Protein AF-A0A812T0V8-F1 (afdb_monomer)

Solvent-accessible surface area (backbone atoms only — not comparable to full-atom values): 24747 Å² total; per-residue (Å²): 116,71,72,69,57,72,49,84,56,70,90,49,39,45,63,52,49,44,48,70,45,45,53,87,54,82,69,70,93,45,71,67,51,58,61,50,42,61,70,54,92,60,98,48,52,71,62,48,55,62,46,44,76,67,43,61,58,88,41,80,53,34,31,90,94,25,71,44,39,57,52,43,47,46,44,52,52,27,46,18,62,74,41,60,84,49,36,72,48,91,50,48,63,37,47,46,44,53,28,38,71,54,29,76,91,35,64,67,59,22,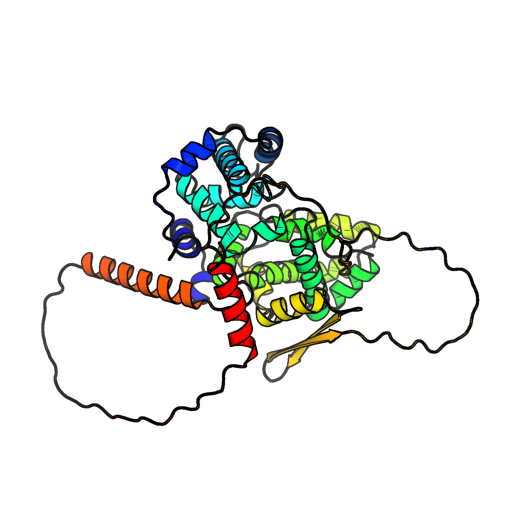43,53,38,42,53,32,47,28,42,51,67,49,51,52,49,42,54,29,81,90,31,57,53,39,48,51,53,37,51,44,47,47,38,48,35,40,31,78,35,50,68,51,36,55,34,32,56,75,43,74,48,62,42,74,82,53,41,51,61,39,68,61,18,66,32,42,81,43,40,60,63,77,38,29,53,57,51,46,60,40,24,78,76,64,37,68,46,48,60,52,23,43,55,51,32,58,49,61,75,42,34,73,63,54,61,75,45,56,48,91,51,45,61,67,43,60,65,42,49,60,70,72,50,93,69,54,50,63,64,47,50,57,49,13,67,68,54,86,67,45,68,68,57,53,50,52,42,60,60,50,71,74,47,84,76,53,68,45,43,50,58,45,70,42,86,86,79,68,46,76,49,72,50,79,46,72,53,74,81,77,82,69,81,84,74,90,77,81,87,85,82,80,80,75,79,82,72,90,60,82,73,77,79,72,91,70,93,77,87,85,87,91,87,74,84,84,73,81,72,74,94,81,67,72,54,64,84,81,70,76,74,55,62,69,59,51,50,41,51,52,51,51,50,51,51,52,53,48,53,51,52,66,69,49,64,87,76,82,87,83,81,92,84,84,84,88,83,91,82,89,80,89,84,82,93,77,86,73,81,77,56,76,64,60,62,52,54,52,51,53,53,51,54,61,63,75,77,112

Structure (mmCIF, N/CA/C/O backbone):
data_AF-A0A812T0V8-F1
#
_entry.id   AF-A0A812T0V8-F1
#
loop_
_atom_site.group_PDB
_atom_site.id
_atom_site.type_symbol
_atom_site.label_atom_id
_atom_site.label_alt_id
_atom_site.label_comp_id
_atom_site.label_asym_id
_atom_site.label_entity_id
_atom_site.label_seq_id
_atom_site.pdbx_PDB_ins_code
_atom_site.Cartn_x
_atom_site.Cartn_y
_atom_site.Cartn_z
_atom_site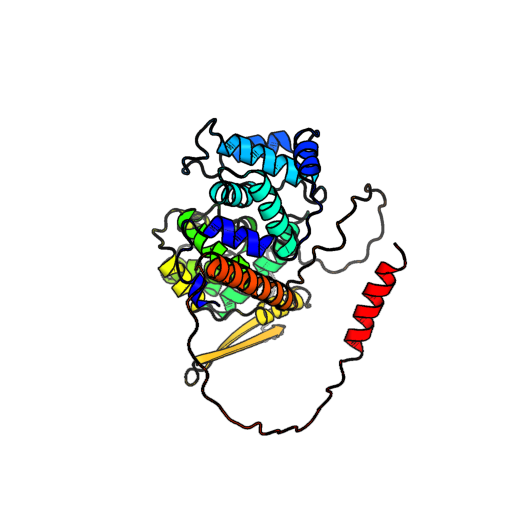.occupancy
_atom_site.B_iso_or_equiv
_atom_site.auth_seq_id
_atom_site.auth_comp_id
_atom_site.auth_asym_id
_atom_site.auth_atom_id
_atom_site.pdbx_PDB_model_num
ATOM 1 N N . MET A 1 1 ? -9.419 16.165 -12.159 1.00 36.78 1 MET A N 1
ATOM 2 C CA . MET A 1 1 ? -9.300 15.735 -10.746 1.00 36.78 1 MET A CA 1
ATOM 3 C C . MET A 1 1 ? -7.864 15.405 -10.358 1.00 36.78 1 MET A C 1
ATOM 5 O O . MET A 1 1 ? -7.439 15.907 -9.331 1.00 36.78 1 MET A O 1
ATOM 9 N N . GLU A 1 2 ? -7.094 14.655 -11.160 1.00 46.78 2 GLU A N 1
ATOM 10 C CA . GLU A 1 2 ? -5.711 14.250 -10.813 1.00 46.78 2 GLU A CA 1
ATOM 11 C C . GLU A 1 2 ? -4.763 15.414 -10.455 1.00 46.78 2 GLU A C 1
ATOM 13 O O . GLU A 1 2 ? -3.952 15.263 -9.545 1.00 46.78 2 GLU A O 1
ATOM 18 N N . ALA A 1 3 ? -4.917 16.592 -11.076 1.00 53.31 3 ALA A N 1
ATOM 19 C CA . ALA A 1 3 ? -4.089 17.771 -10.794 1.00 53.31 3 ALA A CA 1
ATOM 20 C C . ALA A 1 3 ? -4.175 18.275 -9.339 1.00 53.31 3 ALA A C 1
ATOM 22 O O . ALA A 1 3 ? -3.167 18.703 -8.792 1.00 53.31 3 ALA A O 1
ATOM 23 N N . LEU A 1 4 ? -5.339 18.169 -8.685 1.00 55.19 4 LEU A N 1
ATOM 24 C CA . LEU A 1 4 ? -5.514 18.605 -7.288 1.00 55.19 4 LEU A CA 1
ATOM 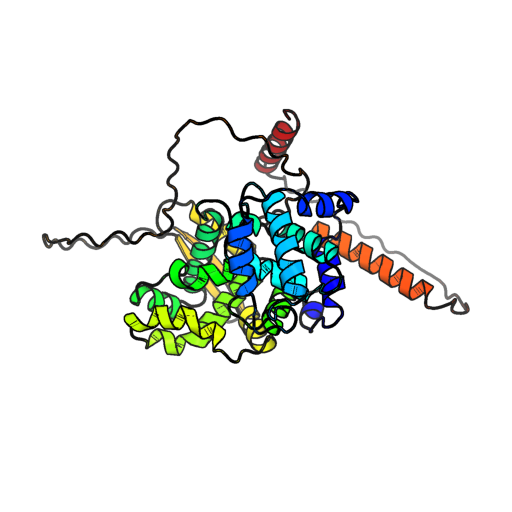25 C C . LEU A 1 4 ? -4.775 17.699 -6.300 1.00 55.19 4 LEU A C 1
ATOM 27 O O . LEU A 1 4 ? -4.334 18.149 -5.250 1.00 55.19 4 LEU A O 1
ATOM 31 N N . TRP A 1 5 ? -4.606 16.429 -6.660 1.00 67.38 5 TRP A N 1
ATOM 32 C CA . TRP A 1 5 ? -3.896 15.457 -5.836 1.00 67.38 5 TRP A CA 1
ATOM 33 C C . TRP A 1 5 ? -2.382 15.500 -6.088 1.00 67.38 5 TRP A C 1
ATOM 35 O O . TRP A 1 5 ? -1.618 14.882 -5.349 1.00 67.38 5 TRP A O 1
ATOM 45 N N . ASN A 1 6 ? -1.927 16.246 -7.109 1.00 70.19 6 ASN A N 1
ATOM 46 C CA . ASN A 1 6 ? -0.502 16.487 -7.362 1.00 70.19 6 ASN A CA 1
ATOM 47 C C . ASN A 1 6 ? 0.153 17.318 -6.258 1.00 70.19 6 ASN A C 1
ATOM 49 O O . ASN A 1 6 ? 1.346 17.154 -6.009 1.00 70.19 6 ASN A O 1
ATOM 53 N N . GLU A 1 7 ? -0.621 18.126 -5.543 1.00 76.94 7 GLU A N 1
ATOM 54 C CA . GLU A 1 7 ? -0.139 18.990 -4.467 1.00 76.94 7 GLU A CA 1
ATOM 55 C C . GLU A 1 7 ? -0.297 18.346 -3.093 1.00 76.94 7 GLU A C 1
ATOM 57 O O . GLU A 1 7 ? -1.137 17.461 -2.906 1.00 76.94 7 GLU A O 1
ATOM 62 N N . ASP A 1 8 ? 0.546 18.754 -2.141 1.00 85.19 8 ASP A N 1
ATOM 63 C CA . ASP A 1 8 ? 0.435 18.325 -0.749 1.00 85.19 8 ASP A CA 1
ATOM 64 C C . ASP A 1 8 ? -0.866 18.850 -0.139 1.00 85.19 8 ASP A C 1
ATOM 66 O O . ASP A 1 8 ? -1.123 20.055 -0.108 1.00 85.19 8 ASP A O 1
ATOM 70 N N . LEU A 1 9 ? -1.706 17.934 0.347 1.00 88.19 9 LEU A N 1
ATOM 71 C CA . LEU A 1 9 ? -2.951 18.301 1.014 1.00 88.19 9 LEU A CA 1
ATOM 72 C C . LEU A 1 9 ? -2.694 19.029 2.337 1.00 88.19 9 LEU A C 1
ATOM 74 O O . LEU A 1 9 ? -3.556 19.799 2.765 1.00 88.19 9 LEU A O 1
ATOM 78 N N . GLY A 1 10 ? -1.535 18.814 2.969 1.00 89.50 10 GLY A N 1
ATOM 79 C CA . GLY A 1 10 ? -1.169 19.435 4.239 1.00 89.50 10 GLY A CA 1
ATOM 80 C C . GLY A 1 10 ? -2.269 19.258 5.289 1.00 89.50 10 GLY A C 1
ATOM 81 O O . GLY A 1 10 ? -2.736 18.143 5.532 1.00 89.50 10 GLY A O 1
ATOM 82 N N . SER A 1 11 ? -2.730 20.374 5.856 1.00 89.00 11 SER A N 1
ATOM 83 C CA . SER A 1 11 ? -3.813 20.426 6.850 1.00 89.00 11 SER A CA 1
ATOM 84 C C . SER A 1 11 ? -5.178 19.962 6.328 1.00 89.00 11 SER A C 1
ATOM 86 O O . SER A 1 11 ? -6.037 19.581 7.115 1.00 89.00 11 SER A O 1
ATOM 88 N N . ARG A 1 12 ? -5.395 19.943 5.006 1.00 90.56 12 ARG A N 1
ATOM 89 C CA . ARG A 1 12 ? -6.668 19.510 4.400 1.00 90.56 12 ARG A CA 1
ATOM 90 C C . ARG A 1 12 ? -6.802 17.991 4.317 1.00 90.56 12 ARG A C 1
ATOM 92 O O . ARG A 1 12 ? -7.880 17.501 3.990 1.00 90.56 12 ARG A O 1
ATOM 99 N N . ARG A 1 13 ? -5.727 17.243 4.591 1.00 94.19 13 ARG A N 1
ATOM 100 C CA . ARG A 1 13 ? -5.676 15.787 4.406 1.00 94.19 13 ARG A CA 1
ATOM 101 C C . ARG A 1 13 ? -6.759 15.050 5.183 1.00 94.19 13 ARG A C 1
ATOM 103 O O . ARG A 1 13 ? -7.459 14.247 4.583 1.00 94.19 13 ARG A O 1
ATOM 110 N N . ALA A 1 14 ? -6.922 15.357 6.469 1.00 94.31 14 ALA A N 1
ATOM 111 C CA . ALA A 1 14 ? -7.912 14.705 7.324 1.00 94.31 14 ALA A CA 1
ATOM 112 C C . ALA A 1 14 ? -9.330 14.837 6.748 1.00 94.31 14 ALA A C 1
ATOM 114 O O . ALA A 1 14 ? -10.013 13.841 6.525 1.00 94.31 14 ALA A O 1
ATOM 115 N N . SER A 1 15 ? -9.740 16.064 6.411 1.00 91.12 15 SER A N 1
ATOM 116 C CA . SER A 1 15 ? -11.048 16.320 5.801 1.00 91.12 15 SER A CA 1
ATOM 117 C C . SER A 1 15 ? -11.190 15.626 4.444 1.00 91.12 15 SER A C 1
ATOM 119 O O . SER A 1 15 ? -12.180 14.940 4.220 1.00 91.12 15 SER A O 1
ATOM 121 N N . ALA A 1 16 ? -10.188 15.721 3.567 1.00 90.31 16 ALA A N 1
ATOM 122 C CA . ALA A 1 16 ? -10.237 15.091 2.249 1.00 90.31 16 ALA A CA 1
ATOM 123 C C . ALA A 1 16 ? -10.339 13.557 2.325 1.00 90.31 16 ALA A C 1
ATOM 125 O O . ALA A 1 16 ? -11.111 12.952 1.585 1.00 90.31 16 ALA A O 1
ATOM 126 N N . TRP A 1 17 ? -9.578 12.920 3.218 1.00 93.12 17 TRP A N 1
ATOM 127 C CA . TRP A 1 17 ? -9.623 11.470 3.410 1.00 93.12 17 TRP A CA 1
ATOM 128 C C . TRP A 1 17 ? -10.956 11.033 4.004 1.00 93.12 17 TRP A C 1
ATOM 130 O O . TRP A 1 17 ? -11.508 10.036 3.550 1.00 93.12 17 TRP A O 1
ATOM 140 N N . LYS A 1 18 ? -11.502 11.800 4.955 1.00 90.38 18 LYS A N 1
ATOM 141 C CA . LYS A 1 18 ? -12.828 11.545 5.522 1.00 90.38 18 LYS A CA 1
ATOM 142 C C . LYS A 1 18 ? -13.909 11.567 4.442 1.00 90.38 18 LYS A C 1
ATOM 144 O O . LYS A 1 18 ? -14.692 10.629 4.368 1.00 90.38 18 LYS A O 1
ATOM 149 N N . GLU A 1 19 ? -13.898 12.556 3.551 1.00 86.44 19 GLU A N 1
ATOM 150 C CA . GLU A 1 19 ? -14.841 12.617 2.424 1.00 86.44 19 GLU A CA 1
ATOM 151 C C . GLU A 1 19 ? -14.663 11.453 1.437 1.00 86.44 19 GLU A C 1
ATOM 153 O O . GLU A 1 19 ? -15.639 10.852 1.001 1.00 86.44 19 GLU A O 1
ATOM 158 N N . LEU A 1 20 ? -13.429 11.077 1.091 1.00 86.56 20 LEU A N 1
ATOM 159 C CA . LEU A 1 20 ? -13.189 9.969 0.155 1.00 86.56 20 LEU A CA 1
ATOM 160 C C . LEU A 1 20 ? -13.573 8.598 0.728 1.00 86.56 20 LEU A C 1
ATOM 162 O O . LEU A 1 20 ? -14.055 7.723 0.000 1.00 86.56 20 LEU A O 1
ATOM 166 N N . LEU A 1 21 ? -13.319 8.403 2.022 1.00 87.69 21 LEU A N 1
ATOM 167 C CA . LEU A 1 21 ? -13.511 7.126 2.699 1.00 87.69 21 LEU A CA 1
ATOM 168 C C . LEU A 1 21 ? -14.915 6.965 3.263 1.00 87.69 21 LEU A C 1
ATOM 170 O O . LEU A 1 21 ? -15.405 5.845 3.258 1.00 87.69 21 LEU A O 1
ATOM 174 N N . LEU A 1 22 ? -15.554 8.036 3.733 1.00 85.31 22 LEU A N 1
ATOM 175 C CA . LEU A 1 22 ? -16.881 7.997 4.358 1.00 85.31 22 LEU A CA 1
ATOM 176 C C . LEU A 1 22 ? -17.972 8.645 3.494 1.00 85.31 22 LEU A C 1
ATOM 178 O O . LEU A 1 22 ? -19.154 8.481 3.785 1.00 85.31 22 LEU A O 1
ATOM 182 N N . GLY A 1 23 ? -17.614 9.351 2.419 1.00 77.50 23 GLY A N 1
ATOM 183 C CA . GLY A 1 23 ? -18.575 9.980 1.516 1.00 77.50 23 GLY A CA 1
ATOM 184 C C . GLY A 1 23 ? -19.541 8.965 0.904 1.00 77.50 23 GLY A C 1
ATOM 185 O O . GLY A 1 23 ? -19.137 7.925 0.374 1.00 77.50 23 GLY A O 1
ATOM 186 N N . GLY A 1 24 ? -20.837 9.267 0.995 1.00 66.06 24 GLY A N 1
ATOM 187 C CA . GLY A 1 24 ? -21.912 8.377 0.547 1.00 66.06 24 GLY A CA 1
ATOM 188 C C . GLY A 1 24 ? -22.139 7.151 1.439 1.00 66.06 24 GLY A C 1
ATOM 189 O O . GLY A 1 24 ? -22.954 6.301 1.089 1.00 66.06 24 GLY A O 1
ATOM 190 N N . ILE A 1 25 ? -21.446 7.045 2.577 1.00 64.50 25 ILE A N 1
ATOM 191 C CA . ILE A 1 25 ? -21.665 5.997 3.572 1.00 64.50 25 ILE A CA 1
ATOM 192 C C . ILE A 1 25 ? -22.424 6.620 4.731 1.00 64.50 25 ILE A C 1
ATOM 194 O O . ILE A 1 25 ? -21.882 7.407 5.503 1.00 64.50 25 ILE A O 1
ATOM 198 N N . THR A 1 26 ? -23.681 6.225 4.892 1.00 53.44 26 THR A N 1
ATOM 199 C CA . THR A 1 26 ? -24.342 6.365 6.185 1.00 53.44 26 THR A CA 1
ATOM 200 C C . THR A 1 26 ? -23.809 5.240 7.058 1.00 53.44 26 THR A C 1
ATOM 202 O O . THR A 1 26 ? -24.366 4.143 7.084 1.00 53.44 26 THR A O 1
ATOM 205 N N . LEU A 1 27 ? -22.688 5.481 7.741 1.00 52.91 27 LEU A N 1
ATOM 206 C CA . LEU A 1 27 ? -22.435 4.715 8.953 1.00 52.91 27 LEU A CA 1
ATOM 207 C C . LEU A 1 27 ? -23.649 5.023 9.830 1.00 52.91 27 LEU A C 1
ATOM 209 O O . LEU A 1 27 ? -23.952 6.200 10.040 1.00 52.91 27 LEU A O 1
ATOM 213 N N . GLN A 1 28 ? -24.409 4.001 10.238 1.00 49.00 28 GLN A N 1
ATOM 214 C CA . GLN A 1 28 ? -25.391 4.217 11.300 1.00 49.00 28 GLN A CA 1
ATOM 215 C C . GLN A 1 28 ? -24.648 4.929 12.435 1.00 49.00 28 GLN A C 1
ATOM 217 O O . GLN A 1 28 ? -23.451 4.684 12.606 1.00 49.00 28 GLN A O 1
ATOM 222 N N . ASP A 1 29 ? -25.292 5.904 13.079 1.00 46.78 29 ASP A N 1
ATOM 223 C CA . ASP A 1 29 ? -24.677 6.771 14.089 1.00 46.78 29 ASP A CA 1
ATOM 224 C C . ASP A 1 29 ? -24.340 5.947 15.343 1.00 46.78 29 ASP A C 1
ATOM 226 O O . ASP A 1 29 ? -25.012 5.978 16.366 1.00 46.78 29 ASP A O 1
ATOM 230 N N . ASP A 1 30 ? -23.311 5.126 15.199 1.00 51.72 30 ASP A N 1
ATOM 231 C CA . ASP A 1 30 ? -22.919 4.031 16.068 1.00 51.72 30 ASP A CA 1
ATOM 232 C C . ASP A 1 30 ? -21.619 4.425 16.779 1.00 51.72 30 ASP A C 1
ATOM 234 O O . ASP A 1 30 ? -20.712 3.621 16.991 1.00 51.72 30 ASP A O 1
ATOM 238 N N . SER A 1 31 ? -21.512 5.690 17.199 1.00 53.03 31 SER A N 1
ATOM 239 C CA . SER A 1 31 ? -20.491 6.099 18.177 1.00 53.03 31 SER A CA 1
ATOM 240 C C . SER A 1 31 ? -20.516 5.176 19.409 1.00 53.03 31 SER A C 1
ATOM 242 O O . SER A 1 31 ? -19.466 4.814 19.941 1.00 53.03 31 SER A O 1
ATOM 244 N N . GLY A 1 32 ? -21.708 4.686 19.776 1.00 58.03 32 GLY A N 1
ATOM 245 C CA . GLY A 1 32 ? -21.905 3.659 20.797 1.00 58.03 32 GLY A CA 1
ATOM 246 C C . GLY A 1 32 ? -21.309 2.285 20.463 1.00 58.03 32 GLY A C 1
ATOM 247 O O . GLY A 1 32 ? -20.936 1.556 21.379 1.00 58.03 32 GLY A O 1
ATOM 248 N N . ASP A 1 33 ? -21.160 1.924 19.190 1.00 81.38 33 ASP A N 1
ATOM 249 C CA . ASP A 1 33 ? -20.603 0.639 18.757 1.00 81.38 33 ASP A CA 1
ATOM 250 C C . ASP A 1 33 ? -19.073 0.616 18.924 1.00 81.38 33 ASP A C 1
ATOM 252 O O . ASP A 1 33 ? -18.536 -0.333 19.489 1.00 81.38 33 ASP A O 1
ATOM 256 N N . TYR A 1 34 ? -18.353 1.690 18.563 1.00 90.19 34 TYR A N 1
ATOM 257 C CA . TYR A 1 34 ? -16.894 1.755 18.772 1.00 90.19 34 TYR A CA 1
ATOM 258 C C . TYR A 1 34 ? -16.501 1.674 20.256 1.00 90.19 34 TYR A C 1
ATOM 260 O O . TYR A 1 34 ? -15.625 0.890 20.634 1.00 90.19 34 TYR A O 1
ATOM 268 N N . ASP A 1 35 ? -17.180 2.436 21.116 1.00 91.12 35 ASP A N 1
ATOM 269 C CA . ASP A 1 35 ? -16.943 2.388 22.562 1.00 91.12 35 ASP A CA 1
ATOM 270 C C . ASP A 1 35 ? -17.344 1.041 23.172 1.00 91.12 35 ASP A C 1
ATOM 272 O O . ASP A 1 35 ? -16.754 0.614 24.168 1.00 91.12 35 ASP A O 1
ATOM 276 N N . THR A 1 36 ? -18.331 0.360 22.585 1.00 92.69 36 THR A N 1
ATOM 277 C CA . THR A 1 36 ? -18.711 -0.998 22.985 1.00 92.69 36 THR A CA 1
ATOM 278 C C . THR A 1 36 ? -17.638 -2.004 22.585 1.00 92.69 36 THR A C 1
ATOM 280 O O . THR A 1 36 ? -17.250 -2.820 23.417 1.00 92.69 36 THR A O 1
ATOM 283 N N . LEU A 1 37 ? -17.102 -1.923 21.363 1.00 94.00 37 LEU A N 1
ATOM 284 C CA . LEU A 1 37 ? -15.993 -2.768 20.915 1.00 94.00 37 LEU A CA 1
ATOM 285 C C . LEU A 1 37 ? -14.758 -2.601 21.799 1.00 94.00 37 LEU A C 1
ATOM 287 O O . LEU A 1 37 ? -14.171 -3.596 22.198 1.00 94.00 37 LEU A O 1
ATOM 291 N N . CYS A 1 38 ? -14.400 -1.366 22.161 1.00 94.12 38 CYS A N 1
ATOM 292 C CA . CYS A 1 38 ? -13.255 -1.073 23.031 1.00 94.12 38 CYS A CA 1
ATOM 293 C C . CYS A 1 38 ? -13.327 -1.724 24.425 1.00 94.12 38 CYS A C 1
ATOM 295 O O . CYS A 1 38 ? -12.314 -1.773 25.121 1.00 94.12 38 CYS A O 1
ATOM 297 N N . LYS A 1 39 ? -14.520 -2.133 24.875 1.00 93.94 39 LYS A N 1
ATOM 298 C CA . LYS A 1 39 ? -14.754 -2.728 26.200 1.00 93.94 39 LYS A CA 1
ATOM 299 C C . LYS A 1 39 ? -14.841 -4.253 26.164 1.00 93.94 39 LYS A C 1
ATOM 301 O O . LYS A 1 39 ? -14.920 -4.867 27.224 1.00 93.94 39 LYS A O 1
ATOM 306 N N . GLN A 1 40 ? -14.900 -4.852 24.978 1.00 95.06 40 GLN A N 1
ATOM 307 C CA . GLN A 1 40 ? -15.008 -6.299 24.830 1.00 95.06 40 GLN A CA 1
ATOM 308 C C . GLN A 1 40 ? -13.653 -6.974 25.058 1.00 95.06 40 GLN A C 1
ATOM 310 O O . GLN A 1 40 ? -12.595 -6.357 24.975 1.00 95.06 40 GLN A O 1
ATOM 315 N N . GLU A 1 41 ? -13.679 -8.270 25.354 1.00 95.75 41 GLU A N 1
ATOM 316 C CA . GLU A 1 41 ? -12.454 -9.060 25.408 1.00 95.75 41 GLU A CA 1
ATOM 317 C C . GLU A 1 41 ? -11.968 -9.374 23.990 1.00 95.75 41 GLU A C 1
ATOM 319 O O . GLU A 1 41 ? -12.741 -9.799 23.130 1.00 95.75 41 GLU A O 1
ATOM 324 N N . CYS A 1 42 ? -10.668 -9.204 23.747 1.00 96.25 42 CYS A N 1
ATOM 325 C CA . CYS A 1 42 ? -10.055 -9.492 22.457 1.00 96.25 42 CYS A CA 1
ATOM 326 C C . CYS A 1 42 ? -8.903 -10.484 22.620 1.00 96.25 42 CYS A C 1
ATOM 328 O O . CYS A 1 42 ? -7.914 -10.221 23.306 1.00 96.25 42 CYS A O 1
ATOM 330 N N . ALA A 1 43 ? -8.992 -11.615 21.916 1.00 97.06 43 ALA A N 1
ATOM 331 C CA . ALA A 1 43 ? -7.964 -12.657 21.929 1.00 97.06 43 ALA A CA 1
ATOM 332 C C . ALA A 1 43 ? -6.599 -12.182 21.387 1.00 97.06 43 ALA A C 1
ATOM 334 O O . ALA A 1 43 ? -5.576 -12.832 21.604 1.00 97.06 43 ALA A O 1
ATOM 335 N N . TYR A 1 44 ? -6.570 -11.050 20.679 1.00 97.75 44 TYR A N 1
ATOM 336 C CA . TYR A 1 44 ? -5.383 -10.533 20.004 1.00 97.75 44 TYR A CA 1
ATOM 337 C C . TYR A 1 44 ? -4.618 -9.474 20.807 1.00 97.75 44 TYR A C 1
ATOM 339 O O . TYR A 1 44 ? -3.551 -9.046 20.363 1.00 97.75 44 TYR A O 1
ATOM 347 N N . ASP A 1 45 ? -5.094 -9.083 21.992 1.00 97.81 45 ASP A N 1
ATOM 348 C CA . ASP A 1 45 ? -4.514 -7.999 22.797 1.00 97.81 45 ASP A CA 1
ATOM 349 C C . ASP A 1 45 ? -3.005 -8.134 23.016 1.00 97.81 45 ASP A C 1
ATOM 351 O O . ASP A 1 45 ? -2.255 -7.172 22.843 1.00 97.81 45 ASP A O 1
ATOM 355 N N . ALA A 1 46 ? -2.531 -9.335 23.349 1.00 97.62 46 ALA A N 1
ATOM 356 C CA . ALA A 1 46 ? -1.107 -9.581 23.569 1.00 97.62 46 ALA A CA 1
ATOM 357 C C . ALA A 1 46 ? -0.271 -9.356 22.294 1.00 97.62 46 ALA A C 1
ATOM 359 O O . ALA A 1 46 ? 0.825 -8.791 22.349 1.00 97.62 46 ALA A O 1
ATOM 360 N N . ALA A 1 47 ? -0.790 -9.771 21.134 1.00 97.81 47 ALA A N 1
ATOM 361 C CA . ALA A 1 47 ? -0.128 -9.566 19.850 1.00 97.81 47 ALA A CA 1
ATOM 362 C C . ALA A 1 47 ? -0.133 -8.085 19.448 1.00 97.81 47 ALA A C 1
ATOM 364 O O . ALA A 1 47 ? 0.906 -7.575 19.025 1.00 97.81 47 ALA A O 1
ATOM 365 N N . ILE A 1 48 ? -1.263 -7.399 19.647 1.00 98.44 48 ILE A N 1
ATOM 366 C CA . ILE A 1 48 ? -1.425 -5.972 19.356 1.00 98.44 48 ILE A CA 1
ATOM 367 C C . ILE A 1 48 ? -0.459 -5.146 20.212 1.00 98.44 48 ILE A C 1
ATOM 369 O O . ILE A 1 48 ? 0.294 -4.351 19.657 1.00 98.44 48 ILE A O 1
ATOM 373 N N . ARG A 1 49 ? -0.397 -5.361 21.537 1.00 96.75 49 ARG A N 1
ATOM 374 C CA . ARG A 1 49 ? 0.513 -4.616 22.437 1.00 96.75 49 ARG A CA 1
ATOM 375 C C . ARG A 1 49 ? 1.967 -4.710 21.990 1.00 96.75 49 ARG A C 1
ATOM 377 O O . ARG A 1 49 ? 2.653 -3.697 21.879 1.00 96.75 49 ARG A O 1
ATOM 384 N N . ARG A 1 50 ? 2.425 -5.922 21.667 1.00 96.62 50 ARG A N 1
ATOM 385 C CA . ARG A 1 50 ? 3.791 -6.155 21.179 1.00 96.62 50 ARG A CA 1
ATOM 386 C C . ARG A 1 50 ? 4.088 -5.387 19.889 1.00 96.62 50 ARG A C 1
ATOM 388 O O . ARG A 1 50 ? 5.210 -4.920 19.712 1.00 96.62 50 ARG A O 1
ATOM 395 N N . ASP A 1 51 ? 3.111 -5.264 18.995 1.00 97.69 51 ASP A N 1
ATOM 396 C CA . ASP A 1 51 ? 3.283 -4.541 17.737 1.00 97.69 51 ASP A CA 1
ATOM 397 C C . ASP A 1 51 ? 3.199 -3.027 17.909 1.00 97.69 51 ASP A C 1
ATOM 399 O O . ASP A 1 51 ? 4.017 -2.317 17.325 1.00 97.69 51 ASP A O 1
ATOM 403 N N . VAL A 1 52 ? 2.295 -2.530 18.755 1.00 97.19 52 VAL A N 1
ATOM 404 C CA . VAL A 1 52 ? 2.159 -1.101 19.073 1.00 97.19 52 VAL A CA 1
ATOM 405 C C . VAL A 1 52 ? 3.498 -0.505 19.514 1.00 97.19 52 VAL A C 1
ATOM 407 O O . VAL A 1 52 ? 3.924 0.488 18.931 1.00 97.19 52 VAL A O 1
ATOM 410 N N . HIS A 1 53 ? 4.224 -1.159 20.428 1.00 93.06 53 HIS A N 1
ATOM 411 C CA . HIS A 1 53 ? 5.518 -0.664 20.925 1.00 93.06 53 HIS A CA 1
ATOM 412 C C . HIS A 1 53 ? 6.594 -0.486 19.841 1.00 93.06 53 HIS A C 1
ATOM 414 O O . HIS A 1 53 ? 7.506 0.320 19.999 1.00 93.06 53 HIS A O 1
ATOM 420 N N . ARG A 1 54 ? 6.508 -1.230 18.731 1.00 93.81 54 ARG A N 1
ATOM 421 C CA . ARG A 1 54 ? 7.463 -1.160 17.610 1.00 93.81 54 ARG A CA 1
ATOM 422 C C . ARG A 1 54 ? 6.910 -0.441 16.377 1.00 93.81 54 ARG A C 1
ATOM 424 O O . ARG A 1 54 ? 7.559 -0.445 15.330 1.00 93.81 54 ARG A O 1
ATOM 431 N N . THR A 1 55 ? 5.714 0.142 16.465 1.00 96.94 55 THR A N 1
ATOM 432 C CA . THR A 1 55 ? 5.052 0.790 15.328 1.00 96.94 55 THR A CA 1
ATOM 433 C C . THR A 1 55 ? 5.468 2.249 15.226 1.00 96.94 55 THR A C 1
ATOM 435 O O . THR A 1 55 ? 5.137 3.050 16.089 1.00 96.94 55 THR A O 1
ATOM 438 N N . LEU A 1 56 ? 6.161 2.589 14.135 1.00 94.88 56 LEU A N 1
ATOM 439 C CA . LEU A 1 56 ? 6.573 3.960 13.803 1.00 94.88 56 LEU A CA 1
ATOM 440 C C . LEU A 1 56 ? 7.244 4.721 14.972 1.00 94.88 56 LEU A C 1
ATOM 442 O O . LEU A 1 56 ? 6.878 5.867 15.232 1.00 94.88 56 LEU A O 1
ATOM 446 N N . PRO A 1 57 ? 8.247 4.135 15.659 1.00 92.88 57 PRO A N 1
ATOM 447 C CA . PRO A 1 57 ? 8.851 4.729 16.859 1.00 92.88 57 PRO A CA 1
ATOM 448 C C . PRO A 1 57 ? 9.528 6.088 16.607 1.00 92.88 57 PRO A C 1
ATOM 450 O O . PRO A 1 57 ? 9.777 6.847 17.540 1.00 92.88 57 PRO A O 1
ATOM 453 N N . GLN A 1 58 ? 9.843 6.404 15.348 1.00 90.50 58 GLN A N 1
ATOM 454 C CA . GLN A 1 58 ? 10.401 7.691 14.941 1.00 90.50 58 GLN A CA 1
ATOM 455 C C . GLN A 1 58 ? 9.382 8.843 14.965 1.00 90.50 58 GLN A C 1
ATOM 457 O O . GLN A 1 58 ? 9.781 10.006 14.997 1.00 90.50 58 GLN A O 1
ATOM 462 N N . GLU A 1 59 ? 8.082 8.545 14.925 1.00 94.00 59 GLU A N 1
ATOM 463 C CA . GLU A 1 59 ? 7.031 9.562 14.917 1.00 94.00 59 GLU A CA 1
ATOM 464 C C . GLU A 1 59 ? 6.749 10.044 16.351 1.00 94.00 59 GLU A C 1
ATOM 466 O O . GLU A 1 59 ? 6.519 9.219 17.240 1.00 94.00 59 GLU A O 1
ATOM 471 N N . PRO A 1 60 ? 6.698 11.365 16.610 1.00 92.56 60 PRO A N 1
ATOM 472 C CA . PRO A 1 60 ? 6.527 11.899 17.964 1.00 92.56 60 PRO A CA 1
ATOM 473 C C . PRO A 1 60 ? 5.291 11.377 18.709 1.00 92.56 60 PRO A C 1
ATOM 475 O O . PRO A 1 60 ? 5.342 11.208 19.924 1.00 92.56 60 PRO A O 1
ATOM 478 N N . LEU A 1 61 ? 4.204 11.106 17.981 1.00 92.88 61 LEU A N 1
ATOM 479 C CA . LEU A 1 61 ? 2.932 10.636 18.532 1.00 92.88 61 LEU A CA 1
ATOM 480 C C . LEU A 1 61 ? 3.011 9.197 19.081 1.00 92.88 61 LEU A C 1
ATOM 482 O O . LEU A 1 61 ? 2.232 8.838 19.962 1.00 92.88 61 LEU A O 1
ATOM 486 N N . PHE A 1 62 ? 3.969 8.398 18.594 1.00 93.75 62 PHE A N 1
ATOM 487 C CA . PHE A 1 62 ? 4.185 6.998 18.980 1.00 93.75 62 PHE A CA 1
ATOM 488 C C . PHE A 1 62 ? 5.420 6.789 19.862 1.00 93.75 62 PHE A C 1
ATOM 490 O O . PHE A 1 62 ? 5.873 5.653 20.017 1.00 93.75 62 PHE A O 1
ATOM 497 N N . ARG A 1 63 ? 5.963 7.854 20.467 1.00 87.50 63 ARG A N 1
ATOM 498 C CA . ARG A 1 63 ? 6.950 7.708 21.549 1.00 87.50 63 ARG A CA 1
ATOM 499 C C . ARG A 1 63 ? 6.364 6.871 22.690 1.00 87.50 63 ARG A C 1
ATOM 501 O O . ARG A 1 63 ? 5.144 6.796 22.834 1.00 87.50 63 ARG A O 1
ATOM 508 N N . GLU A 1 64 ? 7.240 6.230 23.461 1.00 78.81 64 GLU A N 1
ATOM 509 C CA . GLU A 1 64 ? 6.847 5.366 24.582 1.00 78.81 64 GLU A CA 1
ATOM 510 C C . GLU A 1 64 ? 5.844 6.071 25.503 1.00 78.81 64 GLU A C 1
ATOM 512 O O . GLU A 1 64 ? 5.987 7.259 25.797 1.00 78.81 64 GLU A O 1
ATOM 517 N N . ASP A 1 65 ? 4.788 5.340 25.866 1.00 76.69 65 ASP A N 1
ATOM 518 C CA . ASP A 1 65 ? 3.644 5.805 26.661 1.00 76.69 65 ASP A CA 1
ATOM 519 C C . ASP A 1 65 ? 2.900 7.033 26.099 1.00 76.69 65 ASP A C 1
ATOM 521 O O . ASP A 1 65 ? 2.082 7.657 26.776 1.00 76.69 65 ASP A O 1
ATOM 525 N N . GLY A 1 66 ? 3.120 7.364 24.825 1.00 81.69 66 GLY A N 1
ATOM 526 C CA . GLY A 1 66 ? 2.422 8.437 24.132 1.00 81.69 66 GLY A CA 1
ATOM 527 C C . GLY A 1 66 ? 0.934 8.144 23.913 1.00 81.69 66 GLY A C 1
ATOM 528 O O . GLY A 1 66 ? 0.503 6.993 23.777 1.00 81.69 66 GLY A O 1
ATOM 529 N N . HIS A 1 67 ? 0.139 9.212 23.796 1.00 91.38 67 HIS A N 1
ATOM 530 C CA . HIS A 1 67 ? -1.284 9.139 23.438 1.00 91.38 67 HIS A CA 1
ATOM 531 C C . HIS A 1 67 ? -1.525 8.319 22.155 1.00 91.38 67 HIS A C 1
ATOM 533 O O . HIS A 1 67 ? -2.467 7.532 22.092 1.00 91.38 67 HIS A O 1
ATOM 539 N N . GLY A 1 68 ? -0.633 8.418 21.161 1.00 94.75 68 GLY A N 1
ATOM 540 C CA . GLY A 1 68 ? -0.757 7.665 19.912 1.00 94.75 68 GLY A CA 1
ATOM 541 C C . GLY A 1 68 ? -0.674 6.155 20.080 1.00 94.75 68 GLY A C 1
ATOM 542 O O . GLY A 1 68 ? -1.400 5.443 19.395 1.00 94.75 68 GLY A O 1
ATOM 543 N N . GLN A 1 69 ? 0.167 5.644 20.988 1.00 96.06 69 GLN A N 1
ATOM 544 C CA . GLN A 1 69 ? 0.248 4.199 21.240 1.00 96.06 69 GLN A CA 1
ATOM 545 C C . GLN A 1 69 ? -1.049 3.674 21.870 1.00 96.06 69 GLN A C 1
ATOM 547 O O . GLN A 1 69 ? -1.554 2.627 21.463 1.00 96.06 69 GLN A O 1
ATOM 552 N N . HIS A 1 70 ? -1.622 4.431 22.809 1.00 95.62 70 HIS A N 1
ATOM 553 C CA . HIS A 1 70 ? -2.900 4.102 23.444 1.00 95.62 70 HIS A CA 1
ATOM 554 C C . HIS A 1 70 ? -4.043 4.092 22.426 1.00 95.62 70 HIS A C 1
ATOM 556 O O . HIS A 1 70 ? -4.785 3.114 22.330 1.00 95.62 70 HIS A O 1
ATOM 562 N N . MET A 1 71 ? -4.134 5.148 21.619 1.00 97.38 71 MET A N 1
ATOM 563 C CA . MET A 1 71 ? -5.117 5.273 20.548 1.00 97.38 71 MET A CA 1
ATOM 564 C C . MET A 1 71 ? -4.966 4.148 19.512 1.00 97.38 71 MET A C 1
ATOM 566 O O . MET A 1 71 ? -5.942 3.489 19.162 1.00 97.38 71 MET A O 1
ATOM 570 N N . LEU A 1 72 ? -3.740 3.846 19.073 1.00 98.25 72 LEU A N 1
ATOM 571 C CA . LEU A 1 72 ? -3.465 2.755 18.136 1.00 98.25 72 LEU A CA 1
ATOM 572 C C . LEU A 1 72 ? -3.884 1.389 18.692 1.00 98.25 72 LEU A C 1
ATOM 574 O O . LEU A 1 72 ? -4.473 0.594 17.960 1.00 98.25 72 LEU A O 1
ATOM 578 N N . PHE A 1 73 ? -3.602 1.117 19.970 1.00 98.06 73 PHE A N 1
ATOM 579 C CA . PHE A 1 73 ? -4.029 -0.119 20.623 1.00 98.06 73 PHE A CA 1
ATOM 580 C C . PHE A 1 73 ? -5.555 -0.267 20.584 1.00 98.06 73 PHE A C 1
ATOM 582 O O . PHE A 1 73 ? -6.046 -1.301 20.133 1.00 98.06 73 PHE A O 1
ATOM 589 N N . ARG A 1 74 ? -6.298 0.772 20.991 1.00 97.94 74 ARG A N 1
ATOM 590 C CA . ARG A 1 74 ? -7.772 0.760 21.000 1.00 97.94 74 ARG A CA 1
ATOM 591 C C . ARG A 1 74 ? -8.358 0.537 19.608 1.00 97.94 74 ARG A C 1
ATOM 593 O O . ARG A 1 74 ? -9.227 -0.316 19.439 1.00 97.94 74 ARG A O 1
ATOM 600 N N . LEU A 1 75 ? -7.828 1.236 18.604 1.00 98.12 75 LEU A N 1
ATOM 601 C CA . LEU A 1 75 ? -8.268 1.099 17.217 1.00 98.12 75 LEU A CA 1
ATOM 602 C C . LEU A 1 75 ? -8.036 -0.315 16.680 1.00 98.12 75 LEU A C 1
ATOM 604 O O . LEU A 1 75 ? -8.940 -0.906 16.094 1.00 98.12 75 LEU A O 1
ATOM 608 N N . LEU A 1 76 ? -6.842 -0.876 16.890 1.00 98.50 76 LEU A N 1
ATOM 609 C CA . LEU A 1 76 ? -6.515 -2.234 16.449 1.00 98.50 76 LEU A CA 1
ATOM 610 C C . LEU A 1 76 ? -7.344 -3.293 17.173 1.00 98.50 76 LEU A C 1
ATOM 612 O O . LEU A 1 76 ? -7.790 -4.245 16.538 1.00 98.50 76 LEU A O 1
ATOM 616 N N . HIS A 1 77 ? -7.574 -3.115 18.473 1.00 98.31 77 HIS A N 1
ATOM 617 C CA . HIS A 1 77 ? -8.434 -3.977 19.276 1.00 98.31 77 HIS A CA 1
ATOM 618 C C . HIS A 1 77 ? -9.862 -3.996 18.717 1.00 98.31 77 HIS A C 1
ATOM 620 O O . HIS A 1 77 ? -10.392 -5.061 18.395 1.00 98.31 77 HIS A O 1
ATOM 626 N N . ALA A 1 78 ? -10.457 -2.817 18.524 1.00 97.50 78 ALA A N 1
ATOM 627 C CA . ALA A 1 78 ? -11.811 -2.689 18.003 1.00 97.50 78 ALA A CA 1
ATOM 628 C C . ALA A 1 78 ? -11.931 -3.237 16.571 1.00 97.50 78 ALA A C 1
ATOM 630 O O . ALA A 1 78 ? -12.901 -3.924 16.255 1.00 97.50 78 ALA A O 1
ATOM 631 N N . LEU A 1 79 ? -10.935 -2.987 15.711 1.00 96.50 79 LEU A N 1
ATOM 632 C CA . LEU A 1 79 ? -10.891 -3.532 14.351 1.00 96.50 79 LEU A CA 1
ATOM 633 C C . LEU A 1 79 ? -10.780 -5.058 14.342 1.00 96.50 79 LEU A C 1
ATOM 635 O O . LEU A 1 79 ? -11.458 -5.695 13.542 1.00 96.50 79 LEU A O 1
ATOM 639 N N . ALA A 1 80 ? -9.978 -5.646 15.232 1.00 96.94 80 ALA A N 1
ATOM 640 C CA . ALA A 1 80 ? -9.825 -7.096 15.324 1.00 96.94 80 ALA A CA 1
ATOM 641 C C . ALA A 1 80 ? -11.128 -7.794 15.744 1.00 96.94 80 ALA A C 1
ATOM 643 O O . ALA A 1 80 ? -11.432 -8.873 15.242 1.00 96.94 80 ALA A O 1
ATOM 644 N N . ILE A 1 81 ? -11.915 -7.170 16.627 1.00 95.50 81 ILE A N 1
ATOM 645 C CA . ILE A 1 81 ? -13.246 -7.671 16.995 1.00 95.50 81 ILE A CA 1
ATOM 646 C C . ILE A 1 81 ? -14.229 -7.471 15.837 1.00 95.50 81 ILE A C 1
ATOM 648 O O . ILE A 1 81 ? -14.959 -8.393 15.474 1.00 95.50 81 ILE A O 1
ATOM 652 N N . ARG A 1 82 ? -14.243 -6.272 15.238 1.00 92.62 82 ARG A N 1
ATOM 653 C CA . ARG A 1 82 ? -15.158 -5.928 14.141 1.00 92.62 82 ARG A CA 1
ATOM 654 C C . ARG A 1 82 ? -14.966 -6.828 12.922 1.00 92.62 82 ARG A C 1
ATOM 656 O O . ARG A 1 82 ? -15.951 -7.225 12.310 1.00 92.62 82 ARG A O 1
ATOM 663 N N . LEU A 1 83 ? -13.716 -7.115 12.568 1.00 91.06 83 LEU A N 1
ATOM 664 C CA . LEU A 1 83 ? -13.316 -7.922 11.416 1.00 91.06 83 LEU A CA 1
ATOM 665 C C . LEU A 1 83 ? -12.879 -9.316 11.878 1.00 91.06 83 LEU A C 1
ATOM 667 O O . LEU A 1 83 ? -11.761 -9.760 11.607 1.00 91.06 83 LEU A O 1
ATOM 671 N N . SER A 1 84 ? -13.756 -9.995 12.621 1.00 90.56 84 SER A N 1
ATOM 672 C CA . SER A 1 84 ? -13.484 -11.295 13.254 1.00 90.56 84 SER A CA 1
ATOM 673 C C . SER A 1 84 ? -12.974 -12.382 12.293 1.00 90.56 84 SER A C 1
ATOM 675 O O . SER A 1 84 ? -12.269 -13.295 12.715 1.00 90.56 84 SER A O 1
ATOM 677 N N . GLU A 1 85 ? -13.274 -12.277 10.995 1.00 87.00 85 GLU A N 1
ATOM 678 C CA . GLU A 1 85 ? -12.809 -13.197 9.957 1.00 87.00 85 GLU A CA 1
ATOM 679 C C . GLU A 1 85 ? -11.294 -13.130 9.702 1.00 87.00 85 GLU A C 1
ATOM 681 O O . GLU A 1 85 ? -10.706 -14.113 9.242 1.00 87.00 85 GLU A O 1
ATOM 686 N N . ILE A 1 86 ? -10.662 -11.989 9.993 1.00 93.12 86 ILE A N 1
ATOM 687 C CA . ILE A 1 86 ? -9.203 -11.821 9.942 1.00 93.12 86 ILE A CA 1
ATOM 688 C C . ILE A 1 86 ? -8.589 -11.614 11.331 1.00 93.12 86 ILE A C 1
ATOM 690 O O . ILE A 1 86 ? -7.408 -11.906 11.524 1.00 93.12 86 ILE A O 1
ATOM 694 N N . GLY A 1 87 ? -9.370 -11.114 12.294 1.00 94.81 87 GLY A N 1
ATOM 695 C CA . GLY A 1 87 ? -8.882 -10.701 13.602 1.00 94.81 87 GLY A CA 1
ATOM 696 C C . GLY A 1 87 ? -7.792 -9.635 13.486 1.00 94.81 87 GLY A C 1
ATOM 697 O O . GLY A 1 87 ? -7.907 -8.672 12.727 1.00 94.81 87 GLY A O 1
ATOM 698 N N . TYR A 1 88 ? -6.696 -9.822 14.224 1.00 97.44 88 TYR A N 1
ATOM 699 C CA . TYR A 1 88 ? -5.487 -9.018 14.056 1.00 97.44 88 TYR A CA 1
ATOM 700 C C . TYR A 1 88 ? -4.417 -9.779 13.266 1.00 97.44 88 TYR A C 1
ATOM 702 O O . TYR A 1 88 ? -3.891 -10.797 13.722 1.00 97.44 88 TYR A O 1
ATOM 710 N N . CYS A 1 89 ? -4.029 -9.227 12.116 1.00 95.56 89 CYS A N 1
ATOM 711 C CA . CYS A 1 89 ? -2.866 -9.672 11.358 1.00 95.56 89 CYS A CA 1
ATOM 712 C C . CYS A 1 89 ? -1.698 -8.701 11.556 1.00 95.56 89 CYS A C 1
ATOM 714 O O . CYS A 1 89 ? -1.847 -7.487 11.394 1.00 95.56 89 CYS A O 1
ATOM 716 N N . GLN A 1 90 ? -0.504 -9.237 11.831 1.00 94.62 90 GLN A N 1
ATOM 717 C CA . GLN A 1 90 ? 0.723 -8.443 11.861 1.00 94.62 90 GLN A CA 1
ATOM 718 C C . GLN A 1 90 ? 0.869 -7.661 10.546 1.00 94.62 90 GLN A C 1
ATOM 720 O O . GLN A 1 90 ? 0.632 -8.211 9.469 1.00 94.62 90 GLN A O 1
ATOM 725 N N . SER A 1 91 ? 1.316 -6.406 10.647 1.00 96.19 91 SER A N 1
ATOM 726 C CA . SER A 1 91 ? 1.391 -5.383 9.586 1.00 96.19 91 SER A CA 1
ATOM 727 C C . SER A 1 91 ? 0.180 -4.454 9.506 1.00 96.19 91 SER A C 1
ATOM 729 O O . SER A 1 91 ? 0.344 -3.314 9.070 1.00 96.19 91 SER A O 1
ATOM 731 N N . LEU A 1 92 ? -0.995 -4.863 10.002 1.00 97.56 92 LEU A N 1
ATOM 732 C CA . LEU A 1 92 ? -2.168 -3.983 10.071 1.00 97.56 92 LEU A CA 1
ATOM 733 C C . LEU A 1 92 ? -1.916 -2.754 10.961 1.00 97.56 92 LEU A C 1
ATOM 735 O O . LEU A 1 92 ? -2.401 -1.659 10.677 1.00 97.56 92 LEU A O 1
ATOM 739 N N . ASN A 1 93 ? -1.084 -2.910 11.992 1.00 98.38 93 ASN A N 1
ATOM 740 C CA . ASN A 1 93 ? -0.635 -1.836 12.874 1.00 98.38 93 ASN A CA 1
ATOM 741 C C . ASN A 1 93 ? -0.080 -0.619 12.125 1.00 98.38 93 ASN A C 1
ATOM 743 O O . ASN A 1 93 ? -0.370 0.504 12.520 1.00 98.38 93 ASN A O 1
ATOM 747 N N . PHE A 1 94 ? 0.656 -0.804 11.025 1.00 98.50 94 PHE A N 1
ATOM 748 C CA . PHE A 1 94 ? 1.199 0.325 10.264 1.00 98.50 94 PHE A CA 1
ATOM 749 C C . PHE A 1 94 ? 0.116 1.087 9.501 1.00 98.50 94 PHE A C 1
ATOM 751 O O . PHE A 1 94 ? 0.164 2.312 9.442 1.00 98.50 94 PHE A O 1
ATOM 758 N N . VAL A 1 95 ? -0.881 0.375 8.965 1.00 98.44 95 VAL A N 1
ATOM 759 C CA . VAL A 1 95 ? -2.006 0.994 8.253 1.00 98.44 95 VAL A CA 1
ATOM 760 C C . VAL A 1 95 ? -2.833 1.852 9.210 1.00 98.44 95 VAL A C 1
ATOM 762 O O . VAL A 1 95 ? -3.138 3.009 8.919 1.00 98.44 95 VAL A O 1
ATOM 765 N N . VAL A 1 96 ? -3.146 1.306 10.385 1.00 98.44 96 VAL A N 1
ATOM 766 C CA . VAL A 1 96 ? -3.933 2.008 11.407 1.00 98.44 96 VAL A CA 1
ATOM 767 C C . VAL A 1 96 ? -3.126 3.134 12.055 1.00 98.44 96 VAL A C 1
ATOM 769 O O . VAL A 1 96 ? -3.667 4.206 12.307 1.00 98.44 96 VAL A O 1
ATOM 772 N N . ALA A 1 97 ? -1.816 2.968 12.235 1.00 98.44 97 ALA A N 1
ATOM 773 C CA . ALA A 1 97 ? -0.956 4.044 12.718 1.00 98.44 97 ALA A CA 1
ATOM 774 C C . ALA A 1 97 ? -0.914 5.237 11.749 1.00 98.44 97 ALA A C 1
ATOM 776 O O . ALA A 1 97 ? -0.927 6.384 12.191 1.00 98.44 97 ALA A O 1
ATOM 777 N N . THR A 1 98 ? -0.943 5.003 10.432 1.00 98.38 98 THR A N 1
ATOM 778 C CA . THR A 1 98 ? -1.080 6.092 9.453 1.00 98.38 98 THR A CA 1
ATOM 779 C C . THR A 1 98 ? -2.423 6.824 9.594 1.00 98.38 98 THR A C 1
ATOM 781 O O . THR A 1 98 ? -2.440 8.046 9.458 1.00 98.38 98 THR A O 1
ATOM 784 N N . MET A 1 99 ? -3.522 6.135 9.937 1.00 98.06 99 MET A N 1
ATOM 785 C CA . MET A 1 99 ? -4.801 6.796 10.259 1.00 98.06 99 MET A CA 1
ATOM 786 C C . MET A 1 99 ? -4.688 7.678 11.504 1.00 98.06 99 MET A C 1
ATOM 788 O O . MET A 1 99 ? -5.082 8.840 11.456 1.00 98.06 99 MET A O 1
ATOM 792 N N . VAL A 1 100 ? -4.061 7.174 12.570 1.00 98.12 100 VAL A N 1
ATOM 793 C CA . VAL A 1 100 ? -3.811 7.943 13.802 1.00 98.12 100 VAL A CA 1
ATOM 794 C C . VAL A 1 100 ? -2.993 9.208 13.521 1.00 98.12 100 VAL A C 1
ATOM 796 O O . VAL A 1 100 ? -3.294 10.265 14.059 1.00 98.12 100 VAL A O 1
ATOM 799 N N . LEU A 1 101 ? -2.000 9.152 12.628 1.00 97.31 101 LEU A N 1
ATOM 800 C CA . LEU A 1 101 ? -1.226 10.342 12.242 1.00 97.31 101 LEU A CA 1
ATOM 801 C C . LEU A 1 101 ? -2.037 11.370 11.440 1.00 97.31 101 LEU A C 1
ATOM 803 O O . LEU A 1 101 ? -1.670 12.543 11.415 1.00 97.31 101 LEU A O 1
ATOM 807 N N . VAL A 1 102 ? -3.090 10.946 10.738 1.00 97.19 102 VAL A N 1
ATOM 808 C CA . VAL A 1 102 ? -3.956 11.845 9.960 1.00 97.19 102 VAL A CA 1
ATOM 809 C C . VAL A 1 102 ? -5.062 12.448 10.824 1.00 97.19 102 VAL A C 1
ATOM 811 O O . VAL A 1 102 ? -5.441 13.595 10.592 1.00 97.19 102 VAL A O 1
ATOM 814 N N . PHE A 1 103 ? -5.532 11.721 11.835 1.00 96.69 103 PHE A N 1
ATOM 815 C CA . PHE A 1 103 ? -6.585 12.150 12.755 1.00 96.69 103 PHE A CA 1
ATOM 816 C C . PHE A 1 103 ? -6.120 12.034 14.225 1.00 96.69 103 PHE A C 1
ATOM 818 O O . PHE A 1 103 ? -6.728 11.296 15.001 1.00 96.69 103 PHE A O 1
ATOM 825 N N . PRO A 1 104 ? -5.048 12.743 14.631 1.00 95.25 104 PRO A N 1
ATOM 826 C CA . PRO A 1 104 ? -4.411 12.551 15.941 1.00 95.25 104 PRO A CA 1
ATOM 827 C C . PRO A 1 104 ? -5.312 12.899 17.131 1.00 95.25 104 PRO A C 1
ATOM 829 O O . PRO A 1 104 ? -5.140 12.328 18.205 1.00 95.25 104 PRO A O 1
ATOM 832 N N . ASP A 1 105 ? -6.277 13.798 16.918 1.00 94.19 105 ASP A N 1
ATOM 833 C CA . ASP A 1 105 ? -7.214 14.288 17.935 1.00 94.19 105 ASP A CA 1
ATOM 834 C C . ASP A 1 105 ? -8.658 13.789 17.703 1.00 94.19 105 ASP A C 1
ATOM 836 O O . ASP A 1 105 ? -9.583 14.214 18.391 1.00 94.19 105 ASP A O 1
ATOM 840 N N . ASP A 1 106 ? -8.876 12.910 16.714 1.00 94.81 106 ASP A N 1
ATOM 841 C CA . ASP A 1 106 ? -10.198 12.377 16.352 1.00 94.81 106 ASP A CA 1
ATOM 842 C C . ASP A 1 106 ? -10.126 10.853 16.165 1.00 94.81 106 ASP A C 1
ATOM 844 O O . ASP A 1 106 ? -9.979 10.310 15.061 1.00 94.81 106 ASP A O 1
ATOM 848 N N . GLU A 1 107 ? -10.202 10.147 17.294 1.00 95.25 107 GLU A N 1
ATOM 849 C CA . GLU A 1 107 ? -10.118 8.687 17.349 1.00 95.25 107 GLU A CA 1
ATOM 850 C C . GLU A 1 107 ? -11.260 7.998 16.598 1.00 95.25 107 GLU A C 1
ATOM 852 O O . GLU A 1 107 ? -11.026 7.020 15.886 1.00 95.25 107 GLU A O 1
ATOM 857 N N . LEU A 1 108 ? -12.478 8.537 16.668 1.00 93.38 108 LEU A N 1
ATOM 858 C CA . LEU A 1 108 ? -13.619 7.950 15.970 1.00 93.38 108 LEU A CA 1
ATOM 859 C C . LEU A 1 108 ? -13.465 8.075 14.448 1.00 93.38 108 LEU A C 1
ATOM 861 O O . LEU A 1 108 ? -13.715 7.109 13.724 1.00 93.38 108 LEU A O 1
ATOM 865 N N . SER A 1 109 ? -13.000 9.224 13.942 1.00 93.50 109 SER A N 1
ATOM 866 C CA . SER A 1 109 ? -12.674 9.352 12.516 1.00 93.50 109 SER A CA 1
ATOM 867 C C . SER A 1 109 ? -11.519 8.435 12.115 1.00 93.50 109 SER A C 1
ATOM 869 O O . SER A 1 109 ? -11.591 7.853 11.033 1.00 93.50 109 SER A O 1
ATOM 871 N N . SER A 1 110 ? -10.504 8.239 12.969 1.00 96.56 110 SER A N 1
ATOM 872 C CA . SER A 1 110 ? -9.437 7.254 12.718 1.00 96.56 110 SER A CA 1
ATOM 873 C C . SER A 1 110 ? -9.988 5.841 12.550 1.00 96.56 110 SER A C 1
ATOM 875 O O . SER A 1 110 ? -9.626 5.152 11.595 1.00 96.56 110 SER A O 1
ATOM 877 N N . PHE A 1 111 ? -10.879 5.416 13.452 1.00 96.06 111 PHE A N 1
ATOM 878 C CA . PHE A 1 111 ? -11.519 4.103 13.404 1.00 96.06 111 PHE A CA 1
ATOM 879 C C . PHE A 1 111 ? -12.349 3.934 12.135 1.00 96.06 111 PHE A C 1
ATOM 881 O O . PHE A 1 111 ? -12.113 3.012 11.353 1.00 96.06 111 PHE A O 1
ATOM 888 N N . ASN A 1 112 ? -13.280 4.859 11.898 1.00 93.00 112 ASN A N 1
ATOM 889 C CA . ASN A 1 112 ? -14.216 4.787 10.783 1.00 93.00 112 ASN A CA 1
ATOM 890 C C . ASN A 1 112 ? -13.497 4.863 9.433 1.00 93.00 112 ASN A C 1
ATOM 892 O O . ASN A 1 112 ? -13.791 4.072 8.538 1.00 93.00 112 ASN A O 1
ATOM 896 N N . CYS A 1 113 ? -12.523 5.767 9.283 1.00 94.31 113 CYS A N 1
ATOM 897 C CA . CYS A 1 113 ? -11.733 5.865 8.056 1.00 94.31 113 CYS A CA 1
ATOM 898 C C . CYS A 1 113 ? -10.834 4.638 7.866 1.00 94.31 113 CYS A C 1
ATOM 900 O O . CYS A 1 113 ? -10.727 4.143 6.747 1.00 94.31 113 CYS A O 1
ATOM 902 N N . GLY A 1 114 ? -10.228 4.107 8.933 1.00 95.62 114 GLY A N 1
ATOM 903 C CA . GLY A 1 114 ? -9.432 2.880 8.874 1.00 95.62 114 GLY A CA 1
ATOM 904 C C . GLY A 1 114 ? -10.260 1.664 8.452 1.00 95.62 114 GLY A C 1
ATOM 905 O O . GLY A 1 114 ? -9.864 0.930 7.546 1.00 95.62 114 GLY A O 1
ATOM 906 N N . LEU A 1 115 ? -11.445 1.487 9.038 1.00 93.38 115 LEU A N 1
ATOM 907 C CA . LEU A 1 115 ? -12.388 0.436 8.657 1.00 93.38 115 LEU A CA 1
ATOM 908 C C . LEU A 1 115 ? -12.860 0.605 7.206 1.00 93.38 115 LEU A C 1
ATOM 910 O O . LEU A 1 115 ? -12.833 -0.346 6.424 1.00 93.38 115 LEU A O 1
ATOM 914 N N . ALA A 1 116 ? -13.242 1.823 6.817 1.00 89.75 116 ALA A N 1
ATOM 915 C CA . ALA A 1 116 ? -13.667 2.117 5.455 1.00 89.75 116 ALA A CA 1
ATOM 916 C C . ALA A 1 116 ? -12.546 1.882 4.433 1.00 89.75 116 ALA A C 1
ATOM 918 O O . ALA A 1 116 ? -12.817 1.341 3.363 1.00 89.75 116 ALA A O 1
ATOM 919 N N . LEU A 1 117 ? -11.292 2.217 4.758 1.00 93.81 117 LEU A N 1
ATOM 920 C CA . LEU A 1 117 ? -10.126 1.913 3.925 1.00 93.81 117 LEU A CA 1
ATOM 921 C C . LEU A 1 117 ? -10.000 0.402 3.697 1.00 93.81 117 LEU A C 1
ATOM 923 O O . LEU A 1 117 ? -9.846 -0.036 2.555 1.00 93.81 117 LEU A O 1
ATOM 927 N N . LEU A 1 118 ? -10.097 -0.384 4.776 1.00 91.75 118 LEU A N 1
ATOM 928 C CA . LEU A 1 118 ? -9.976 -1.841 4.731 1.00 91.75 118 LEU A CA 1
ATOM 929 C C . LEU A 1 118 ? -11.039 -2.487 3.841 1.00 91.75 118 LEU A C 1
ATOM 931 O O . LEU A 1 118 ? -10.721 -3.395 3.072 1.00 91.75 118 LEU A O 1
ATOM 935 N N . LEU A 1 119 ? -12.275 -1.992 3.911 1.00 86.56 119 LEU A N 1
ATOM 936 C CA . LEU A 1 119 ? -13.413 -2.548 3.183 1.00 86.56 119 LEU A CA 1
ATOM 937 C C . LEU A 1 119 ? -13.518 -2.016 1.744 1.00 86.56 119 LEU A C 1
ATOM 939 O O . LEU A 1 119 ? -13.572 -2.803 0.802 1.00 86.56 119 LEU A O 1
ATOM 943 N N . ARG A 1 120 ? -13.501 -0.690 1.539 1.00 84.25 120 ARG A N 1
ATOM 944 C CA . ARG A 1 120 ? -13.728 -0.062 0.217 1.00 84.25 120 ARG A CA 1
ATOM 945 C C . ARG A 1 120 ? -12.634 -0.375 -0.792 1.00 84.25 120 ARG A C 1
ATOM 947 O O . ARG A 1 120 ? -12.911 -0.432 -1.985 1.00 84.25 120 ARG A O 1
ATOM 954 N N . HIS A 1 121 ? -11.403 -0.549 -0.322 1.00 85.56 121 HIS A N 1
ATOM 955 C CA . HIS A 1 121 ? -10.270 -0.889 -1.178 1.00 85.56 121 HIS A CA 1
ATOM 956 C C . HIS A 1 121 ? -9.902 -2.376 -1.101 1.00 85.56 121 HIS A C 1
ATOM 958 O O . HIS A 1 121 ? -8.828 -2.748 -1.571 1.00 85.56 121 HIS A O 1
ATOM 964 N N . SER A 1 122 ? -10.761 -3.209 -0.500 1.00 87.56 122 SER A N 1
ATOM 965 C CA . SER A 1 122 ? -10.557 -4.651 -0.284 1.00 87.56 122 SER A CA 1
ATOM 966 C C . SER A 1 122 ? -9.192 -5.001 0.318 1.00 87.56 122 SER A C 1
ATOM 968 O O . SER A 1 122 ? -8.634 -6.067 0.070 1.00 87.56 122 SER A O 1
ATOM 970 N N . LEU A 1 123 ? -8.634 -4.100 1.128 1.00 91.50 123 LEU A N 1
ATOM 971 C CA . LEU A 1 123 ? -7.372 -4.339 1.818 1.00 91.50 123 LEU A CA 1
ATOM 972 C C . LEU A 1 123 ? -7.545 -5.434 2.888 1.00 91.50 123 LEU A C 1
ATOM 974 O O . LEU A 1 123 ? -6.612 -6.195 3.127 1.00 91.50 123 LEU A O 1
ATOM 978 N N . VAL A 1 124 ? -8.758 -5.592 3.441 1.00 91.25 124 VAL A N 1
ATOM 979 C CA . VAL A 1 124 ? -9.136 -6.712 4.325 1.00 91.25 124 VAL A CA 1
ATOM 980 C C . VAL A 1 124 ? -8.845 -8.082 3.694 1.00 91.25 124 VAL A C 1
ATOM 982 O O . VAL A 1 124 ? -8.378 -8.992 4.379 1.00 91.25 124 VAL A O 1
ATOM 985 N N . ASP A 1 125 ? -9.029 -8.221 2.376 1.00 90.69 125 ASP A N 1
ATOM 986 C CA . ASP A 1 125 ? -8.831 -9.489 1.668 1.00 90.69 125 ASP A CA 1
ATOM 987 C C . ASP A 1 125 ? -7.357 -9.913 1.642 1.00 90.69 125 ASP A C 1
ATOM 989 O O . ASP A 1 125 ? -7.067 -11.110 1.572 1.00 90.69 125 ASP A O 1
ATOM 993 N N . LEU A 1 126 ? -6.421 -8.958 1.747 1.00 94.19 126 LEU A N 1
ATOM 994 C CA . LEU A 1 126 ? -4.992 -9.264 1.829 1.00 94.19 126 LEU A CA 1
ATOM 995 C C . LEU A 1 126 ? -4.614 -9.951 3.141 1.00 94.19 126 LEU A C 1
ATOM 997 O O . LEU A 1 126 ? -3.626 -10.675 3.159 1.00 94.19 126 LEU A O 1
ATOM 1001 N N . TYR A 1 127 ? -5.378 -9.742 4.215 1.00 94.62 127 TYR A N 1
ATOM 1002 C CA . TYR A 1 127 ? -5.094 -10.303 5.541 1.00 94.62 127 TYR A CA 1
ATOM 1003 C C . TYR A 1 127 ? -5.868 -11.587 5.839 1.00 94.62 127 TYR A C 1
ATOM 1005 O O . TYR A 1 127 ? -5.696 -12.166 6.913 1.00 94.62 127 TYR A O 1
ATOM 1013 N N . ARG A 1 128 ? -6.726 -12.049 4.919 1.00 91.00 128 ARG A N 1
ATOM 1014 C CA . ARG A 1 128 ? -7.457 -13.304 5.116 1.00 91.00 128 ARG A CA 1
ATOM 1015 C C . ARG A 1 128 ? -6.499 -14.487 5.294 1.00 91.00 128 ARG A C 1
ATOM 1017 O O . ARG A 1 128 ? -5.408 -14.489 4.710 1.00 91.00 128 ARG A O 1
ATOM 1024 N N . PRO A 1 129 ? -6.906 -15.524 6.054 1.00 88.00 129 PRO A N 1
ATOM 1025 C CA . PRO A 1 129 ? -6.085 -16.709 6.262 1.00 88.00 129 PRO A CA 1
ATOM 1026 C C . PRO A 1 129 ? -5.526 -17.268 4.949 1.00 88.00 129 PRO A C 1
ATOM 1028 O O . PRO A 1 129 ? -6.205 -17.284 3.922 1.00 88.00 129 PRO A O 1
ATOM 1031 N N . LYS A 1 130 ? -4.280 -17.750 4.991 1.00 88.38 130 LYS A N 1
ATOM 1032 C CA . LYS A 1 130 ? -3.509 -18.239 3.829 1.00 88.38 130 LYS A CA 1
ATOM 1033 C C . LYS A 1 130 ? -3.110 -17.171 2.800 1.00 88.38 130 LYS A C 1
ATOM 1035 O O . LYS A 1 130 ? -2.487 -17.540 1.811 1.00 88.38 130 LYS A O 1
ATOM 1040 N N . PHE A 1 131 ? -3.415 -15.888 3.021 1.00 91.06 131 PHE A N 1
ATOM 1041 C CA . PHE A 1 131 ? -2.935 -14.775 2.190 1.00 91.06 131 PHE A CA 1
ATOM 1042 C C . PHE A 1 131 ? -3.255 -14.934 0.690 1.00 91.06 131 PHE A C 1
ATOM 1044 O O . PHE A 1 131 ? -2.482 -14.512 -0.165 1.00 91.06 131 PHE A O 1
ATOM 1051 N N . GLN A 1 132 ? -4.403 -15.535 0.350 1.00 89.38 132 GLN A N 1
ATOM 1052 C CA . GLN A 1 132 ? -4.739 -15.874 -1.041 1.00 89.38 132 GLN A CA 1
ATOM 1053 C C . GLN A 1 132 ? -4.734 -14.645 -1.961 1.00 89.38 132 GLN A C 1
ATOM 1055 O O . GLN A 1 132 ? -4.050 -14.648 -2.982 1.00 89.38 132 GLN A O 1
ATOM 1060 N N . LYS A 1 133 ? -5.436 -13.565 -1.581 1.00 91.62 133 LYS A N 1
ATOM 1061 C CA . LYS A 1 133 ? -5.462 -12.327 -2.378 1.00 91.62 133 LYS A CA 1
ATOM 1062 C C . LYS A 1 133 ? -4.082 -11.668 -2.449 1.00 91.62 133 LYS A C 1
ATOM 1064 O O . LYS A 1 133 ? -3.718 -11.149 -3.498 1.00 91.62 133 LYS A O 1
ATOM 1069 N N . LEU A 1 134 ? -3.294 -11.720 -1.373 1.00 93.81 134 LEU A N 1
ATOM 1070 C CA . LEU A 1 134 ? -1.922 -11.208 -1.383 1.00 93.81 134 LEU A CA 1
ATOM 1071 C C . LEU A 1 134 ? -1.046 -11.972 -2.387 1.00 93.81 134 LEU A C 1
ATOM 1073 O O . LEU A 1 134 ? -0.305 -11.333 -3.127 1.00 93.81 134 LEU A O 1
ATOM 1077 N N . GLY A 1 135 ? -1.173 -13.300 -2.471 1.00 93.12 135 GLY A N 1
ATOM 1078 C CA . GLY A 1 135 ? -0.489 -14.110 -3.485 1.00 93.12 135 GLY A CA 1
ATOM 1079 C C . GLY A 1 135 ? -0.841 -13.689 -4.916 1.00 93.12 135 GLY A C 1
ATOM 1080 O O . GLY A 1 135 ? 0.051 -13.544 -5.750 1.00 93.12 135 GLY A O 1
ATOM 1081 N N . VAL A 1 136 ? -2.121 -13.393 -5.184 1.00 92.62 136 VAL A N 1
ATOM 1082 C CA . VAL A 1 136 ? -2.559 -12.833 -6.478 1.00 92.62 136 VAL A CA 1
ATOM 1083 C C . VAL A 1 136 ? -1.881 -11.488 -6.745 1.00 92.62 136 VAL A C 1
ATOM 1085 O O . VAL A 1 136 ? -1.296 -11.306 -7.808 1.00 92.62 136 VAL A O 1
ATOM 1088 N N . VAL A 1 137 ? -1.906 -10.561 -5.781 1.00 95.75 137 VAL A N 1
ATOM 1089 C CA . VAL A 1 137 ? -1.318 -9.216 -5.930 1.00 95.75 137 VAL A CA 1
ATOM 1090 C C . VAL A 1 137 ? 0.192 -9.267 -6.170 1.00 95.75 137 VAL A C 1
ATOM 1092 O O . VAL A 1 137 ? 0.707 -8.543 -7.022 1.00 95.75 137 VAL A O 1
ATOM 1095 N N . LEU A 1 138 ? 0.907 -10.141 -5.463 1.00 96.75 138 LEU A N 1
ATOM 1096 C CA . LEU A 1 138 ? 2.346 -10.345 -5.637 1.00 96.75 138 LEU A CA 1
ATOM 1097 C C . LEU A 1 138 ? 2.662 -10.935 -7.012 1.00 96.75 138 LEU A C 1
ATOM 1099 O O . LEU A 1 138 ? 3.519 -10.419 -7.727 1.00 96.75 138 LEU A O 1
ATOM 1103 N N . TRP A 1 139 ? 1.891 -11.929 -7.451 1.00 96.00 139 TRP A N 1
ATOM 1104 C CA . TRP A 1 139 ? 2.041 -12.476 -8.794 1.00 96.00 139 TRP A CA 1
ATOM 1105 C C . TRP A 1 139 ? 1.746 -11.437 -9.886 1.00 96.00 139 TRP A C 1
ATOM 1107 O O . TRP A 1 139 ? 2.497 -11.338 -10.859 1.00 96.00 139 TRP A O 1
ATOM 1117 N N . GLN A 1 140 ? 0.692 -10.624 -9.727 1.00 95.81 140 GLN A N 1
ATOM 1118 C CA . GLN A 1 140 ? 0.401 -9.509 -10.636 1.00 95.81 140 GLN A CA 1
ATOM 1119 C C . GLN A 1 140 ? 1.591 -8.550 -10.686 1.00 95.81 140 GLN A C 1
ATOM 1121 O O . GLN A 1 140 ? 1.987 -8.111 -11.766 1.00 95.81 140 GLN A O 1
ATOM 1126 N N . PHE A 1 141 ? 2.177 -8.246 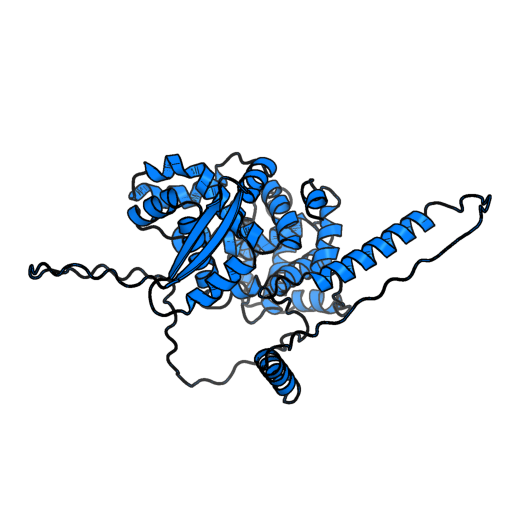-9.526 1.00 98.31 141 PHE A N 1
ATOM 1127 C CA . PHE A 1 141 ? 3.350 -7.395 -9.434 1.00 98.31 141 PHE A CA 1
ATOM 1128 C C . PHE A 1 141 ? 4.551 -7.993 -10.173 1.00 98.31 141 PHE A C 1
ATOM 1130 O O . PHE A 1 141 ? 5.158 -7.277 -10.963 1.00 98.31 141 PHE A O 1
ATOM 1137 N N . ASP A 1 142 ? 4.840 -9.289 -10.032 1.00 97.38 142 ASP A N 1
ATOM 1138 C CA . ASP A 1 142 ? 5.917 -9.952 -10.782 1.00 97.38 142 ASP A CA 1
ATOM 1139 C C . ASP A 1 142 ? 5.712 -9.850 -12.305 1.00 97.38 142 ASP A C 1
ATOM 1141 O O . ASP A 1 142 ? 6.650 -9.508 -13.029 1.00 97.38 142 ASP A O 1
ATOM 1145 N N . ARG A 1 143 ? 4.481 -10.045 -12.806 1.00 96.94 143 ARG A N 1
ATOM 1146 C CA . ARG A 1 143 ? 4.156 -9.863 -14.239 1.00 96.94 143 ARG A CA 1
ATOM 1147 C C . ARG A 1 143 ? 4.287 -8.411 -14.694 1.00 96.94 143 ARG A C 1
ATOM 1149 O O . ARG A 1 143 ? 4.675 -8.142 -15.828 1.00 96.94 143 ARG A O 1
ATOM 1156 N N . LEU A 1 144 ? 3.978 -7.454 -13.824 1.00 97.56 144 LEU A N 1
ATOM 1157 C CA . LEU A 1 144 ? 4.150 -6.031 -14.114 1.00 97.56 144 LEU A CA 1
ATOM 1158 C C . LEU A 1 144 ? 5.631 -5.643 -14.134 1.00 97.56 144 LEU A C 1
ATOM 1160 O O . LEU A 1 144 ? 6.034 -4.869 -15.000 1.00 97.56 144 LEU A O 1
ATOM 1164 N N . VAL A 1 145 ? 6.453 -6.204 -13.244 1.00 98.00 145 VAL A N 1
ATOM 1165 C CA . VAL A 1 145 ? 7.914 -6.042 -13.283 1.00 98.00 145 VAL A CA 1
ATOM 1166 C C . VAL A 1 145 ? 8.475 -6.659 -14.563 1.00 98.00 145 VAL A C 1
ATOM 1168 O O . VAL A 1 145 ? 9.295 -6.028 -15.219 1.00 98.00 145 VAL A O 1
ATOM 1171 N N . GLU A 1 146 ? 7.998 -7.833 -14.972 1.00 96.25 146 GLU A N 1
ATOM 1172 C CA . GLU A 1 146 ? 8.365 -8.455 -16.248 1.00 96.25 146 GLU A CA 1
ATOM 1173 C C . GLU A 1 146 ? 8.032 -7.560 -17.452 1.00 96.25 146 GLU A C 1
ATOM 1175 O O . GLU A 1 146 ? 8.893 -7.315 -18.297 1.00 96.25 146 GLU A O 1
ATOM 1180 N N . GLY A 1 147 ? 6.809 -7.026 -17.502 1.00 95.06 147 GLY A N 1
ATOM 1181 C CA . GLY A 1 147 ? 6.341 -6.207 -18.618 1.00 95.06 147 GLY A CA 1
ATOM 1182 C C . GLY A 1 147 ? 6.972 -4.813 -18.684 1.00 95.06 147 GLY A C 1
ATOM 1183 O O . GLY A 1 147 ? 7.322 -4.346 -19.765 1.00 95.06 147 GLY A O 1
ATOM 1184 N N . PHE A 1 148 ? 7.126 -4.128 -17.547 1.00 96.12 148 PHE A N 1
ATOM 1185 C CA . PHE A 1 148 ? 7.623 -2.745 -17.505 1.00 96.12 148 PHE A CA 1
ATOM 1186 C C . PHE A 1 148 ? 9.128 -2.629 -17.242 1.00 96.12 148 PHE A C 1
ATOM 1188 O O . PHE A 1 148 ? 9.738 -1.637 -17.642 1.00 96.12 148 PHE A O 1
ATOM 1195 N N . LEU A 1 149 ? 9.733 -3.604 -16.563 1.00 96.69 149 LEU A N 1
ATOM 1196 C CA . LEU A 1 149 ? 11.134 -3.598 -16.136 1.00 96.69 149 LEU A CA 1
ATOM 1197 C C . LEU A 1 149 ? 11.819 -4.943 -16.456 1.00 96.69 149 LEU A C 1
ATOM 1199 O O . LEU A 1 149 ? 12.380 -5.582 -15.560 1.00 96.69 149 LEU A O 1
ATOM 1203 N N . PRO A 1 150 ? 11.853 -5.384 -17.727 1.00 95.88 150 PRO A N 1
ATOM 1204 C CA . PRO A 1 150 ? 12.298 -6.735 -18.089 1.00 95.88 150 PRO A CA 1
ATOM 1205 C C . PRO A 1 150 ? 13.734 -7.053 -17.641 1.00 95.88 150 PRO A C 1
ATOM 1207 O O . PRO A 1 150 ? 14.031 -8.184 -17.260 1.00 95.88 150 PRO A O 1
ATOM 1210 N N . LYS A 1 151 ? 14.631 -6.055 -17.616 1.00 95.88 151 LYS A N 1
ATOM 1211 C CA . LYS A 1 151 ? 16.007 -6.218 -17.105 1.00 95.88 151 LYS A CA 1
ATOM 1212 C C . LYS A 1 151 ? 16.045 -6.499 -15.600 1.00 95.88 151 LYS A C 1
ATOM 1214 O O . LYS A 1 151 ? 16.842 -7.320 -15.154 1.00 95.88 151 LYS A O 1
ATOM 1219 N N . VAL A 1 152 ? 15.183 -5.827 -14.833 1.00 97.38 152 VAL A N 1
ATOM 1220 C CA . VAL A 1 152 ? 15.035 -6.035 -13.386 1.00 97.38 152 VAL A CA 1
ATOM 1221 C C . VAL A 1 152 ? 14.445 -7.414 -13.131 1.00 97.38 152 VAL A C 1
ATOM 1223 O O . VAL A 1 152 ? 15.001 -8.153 -12.327 1.00 97.38 152 VAL A O 1
ATOM 1226 N N . HIS A 1 153 ? 13.382 -7.787 -13.852 1.00 97.12 153 HIS A N 1
ATOM 1227 C CA . HIS A 1 153 ? 12.785 -9.119 -13.753 1.00 97.12 153 HIS A CA 1
ATOM 1228 C C . HIS A 1 153 ? 13.824 -10.216 -14.015 1.00 97.12 153 HIS A C 1
ATOM 1230 O O . HIS A 1 153 ? 14.024 -11.082 -13.173 1.00 97.12 153 HIS A O 1
ATOM 1236 N N . ALA A 1 154 ? 14.576 -10.124 -15.117 1.00 95.94 154 ALA A N 1
ATOM 1237 C CA . ALA A 1 154 ? 15.622 -11.094 -15.438 1.00 95.94 154 ALA A CA 1
ATOM 1238 C C . ALA A 1 154 ? 16.725 -11.171 -14.365 1.00 95.94 154 ALA A C 1
ATOM 1240 O O . ALA A 1 154 ? 17.263 -12.248 -14.109 1.00 95.94 154 ALA A O 1
ATOM 1241 N N . ALA A 1 155 ? 17.077 -10.046 -13.732 1.00 96.44 155 ALA A N 1
ATOM 1242 C CA . ALA A 1 155 ? 18.020 -10.040 -12.617 1.00 96.44 155 ALA A CA 1
ATOM 1243 C C . ALA A 1 155 ? 17.444 -10.724 -11.369 1.00 96.44 155 ALA A C 1
ATOM 1245 O O . ALA A 1 155 ? 18.118 -11.564 -10.785 1.00 96.44 155 ALA A O 1
ATOM 1246 N N . LEU A 1 156 ? 16.196 -10.423 -11.003 1.00 96.56 156 LEU A N 1
ATOM 1247 C CA . LEU A 1 156 ? 15.488 -11.065 -9.893 1.00 96.56 156 LEU A CA 1
ATOM 1248 C C . LEU A 1 156 ? 15.371 -12.584 -10.092 1.00 96.56 156 LEU A C 1
ATOM 1250 O O . LEU A 1 156 ? 15.708 -13.339 -9.182 1.00 96.56 156 LEU A O 1
ATOM 1254 N N . THR A 1 157 ? 15.003 -13.031 -11.298 1.00 95.31 157 THR A N 1
ATOM 1255 C CA . THR A 1 157 ? 14.951 -14.455 -11.657 1.00 95.31 157 THR A CA 1
ATOM 1256 C C . THR A 1 157 ? 16.317 -15.122 -11.514 1.00 95.31 157 THR A C 1
ATOM 1258 O O . THR A 1 157 ? 16.411 -16.175 -10.894 1.00 95.31 157 THR A O 1
ATOM 1261 N N . ARG A 1 158 ? 17.395 -14.498 -12.016 1.00 95.06 158 ARG A N 1
ATOM 1262 C CA . ARG A 1 158 ? 18.767 -15.022 -11.860 1.00 95.06 158 ARG A CA 1
ATOM 1263 C C . ARG A 1 158 ? 19.181 -15.140 -10.395 1.00 95.06 158 ARG A C 1
ATOM 1265 O O . ARG A 1 158 ? 19.917 -16.051 -10.039 1.00 95.06 158 ARG A O 1
ATOM 1272 N N . HIS A 1 159 ? 18.712 -14.218 -9.559 1.00 94.38 159 HIS A N 1
ATOM 1273 C CA . HIS A 1 159 ? 18.981 -14.222 -8.123 1.00 94.38 159 HIS A CA 1
ATOM 1274 C C . HIS A 1 159 ? 18.093 -15.200 -7.343 1.00 94.38 159 HIS A C 1
ATOM 1276 O O . HIS A 1 159 ? 18.283 -15.334 -6.137 1.00 94.38 159 HIS A O 1
ATOM 1282 N N . GLY A 1 160 ? 17.127 -15.861 -7.991 1.00 94.38 160 GLY A N 1
ATOM 1283 C CA . GLY A 1 160 ? 16.174 -16.758 -7.334 1.00 94.38 160 GLY A CA 1
ATOM 1284 C C . GLY A 1 160 ? 15.200 -16.032 -6.400 1.00 94.38 160 GLY A C 1
ATOM 1285 O O . GLY A 1 160 ? 14.757 -16.604 -5.407 1.00 94.38 160 GLY A O 1
ATOM 1286 N N . VAL A 1 161 ? 14.893 -14.758 -6.672 1.00 93.88 161 VAL A N 1
ATOM 1287 C CA . VAL A 1 161 ? 14.036 -13.919 -5.821 1.00 93.88 161 VAL A CA 1
ATOM 1288 C C . VAL A 1 161 ? 12.789 -13.490 -6.590 1.00 93.88 161 VAL A C 1
ATOM 1290 O O . VAL A 1 161 ? 12.892 -12.859 -7.636 1.00 93.88 161 VAL A O 1
ATOM 1293 N N . ASN A 1 162 ? 11.609 -13.763 -6.037 1.00 92.56 162 ASN A N 1
ATOM 1294 C CA . ASN A 1 162 ? 10.332 -13.202 -6.485 1.00 92.56 162 ASN A CA 1
ATOM 1295 C C . ASN A 1 162 ? 9.816 -12.125 -5.509 1.00 92.56 162 ASN A C 1
ATOM 1297 O O . ASN A 1 162 ? 10.399 -11.888 -4.441 1.00 92.56 162 ASN A O 1
ATOM 1301 N N . SER A 1 163 ? 8.712 -11.470 -5.871 1.00 96.00 163 SER A N 1
ATOM 1302 C CA . SER A 1 163 ? 8.083 -10.432 -5.050 1.00 96.00 163 SER A CA 1
ATOM 1303 C C . SER A 1 163 ? 7.649 -10.895 -3.654 1.00 96.00 163 SER A C 1
ATOM 1305 O O . SER A 1 163 ? 7.659 -10.083 -2.726 1.00 96.00 163 SER A O 1
ATOM 1307 N N . GLU A 1 164 ? 7.334 -12.178 -3.450 1.00 94.38 164 GLU A N 1
ATOM 1308 C CA . GLU A 1 164 ? 6.914 -12.708 -2.145 1.00 94.38 164 GLU A CA 1
ATOM 1309 C C . GLU A 1 164 ? 7.989 -12.493 -1.070 1.00 94.38 164 GLU A C 1
ATOM 1311 O O . GLU A 1 164 ? 7.684 -12.193 0.083 1.00 94.38 164 GLU A O 1
ATOM 1316 N N . TYR A 1 165 ? 9.269 -12.538 -1.439 1.00 93.69 165 TYR A N 1
ATOM 1317 C CA . TYR A 1 165 ? 10.347 -12.405 -0.461 1.00 93.69 165 TYR A CA 1
ATOM 1318 C C . TYR A 1 165 ? 10.612 -10.977 0.022 1.00 93.69 165 TYR A C 1
ATOM 1320 O O . TYR A 1 165 ? 11.174 -10.810 1.112 1.00 93.69 165 TYR A O 1
ATOM 1328 N N . TYR A 1 166 ? 10.274 -9.952 -0.767 1.00 95.50 166 TYR A N 1
ATOM 1329 C CA . TYR A 1 166 ? 10.641 -8.562 -0.459 1.00 95.50 166 TYR A CA 1
ATOM 1330 C C . TYR A 1 166 ? 9.477 -7.566 -0.488 1.00 95.50 166 TYR A C 1
ATOM 1332 O O . TYR A 1 166 ? 9.563 -6.540 0.182 1.00 95.50 166 TYR A O 1
ATOM 1340 N N . ALA A 1 167 ? 8.400 -7.849 -1.223 1.00 96.75 167 ALA A N 1
ATOM 1341 C CA . ALA A 1 167 ? 7.311 -6.907 -1.462 1.00 96.75 167 ALA A CA 1
ATOM 1342 C C . ALA A 1 167 ? 6.031 -7.212 -0.667 1.00 96.75 167 ALA A C 1
ATOM 1344 O O . ALA A 1 167 ? 5.148 -6.360 -0.637 1.00 96.75 167 ALA A O 1
ATOM 1345 N N . MET A 1 168 ? 5.916 -8.356 0.027 1.00 96.00 168 MET A N 1
ATOM 1346 C CA . MET A 1 168 ? 4.746 -8.661 0.882 1.00 96.00 168 MET A CA 1
ATOM 1347 C C . MET A 1 168 ? 4.379 -7.484 1.793 1.00 96.00 168 MET A C 1
ATOM 1349 O O . MET A 1 168 ? 3.230 -7.047 1.837 1.00 96.00 168 MET A O 1
ATOM 1353 N N . GLN A 1 169 ? 5.385 -6.933 2.472 1.00 95.44 169 GLN A N 1
ATOM 1354 C CA . GLN A 1 169 ? 5.208 -5.829 3.406 1.00 95.44 169 GLN A CA 1
ATOM 1355 C C . GLN A 1 169 ? 4.746 -4.539 2.711 1.00 95.44 169 GLN A C 1
ATOM 1357 O O . GLN A 1 169 ? 3.954 -3.783 3.275 1.00 95.44 169 GLN A O 1
ATOM 1362 N N . TRP A 1 170 ? 5.195 -4.299 1.476 1.00 97.81 170 TRP A N 1
ATOM 1363 C CA . TRP A 1 170 ? 4.811 -3.121 0.699 1.00 97.81 170 TRP A CA 1
ATOM 1364 C C . TRP A 1 170 ? 3.304 -3.085 0.467 1.00 97.81 170 TRP A C 1
ATOM 1366 O O . TRP A 1 170 ? 2.676 -2.055 0.699 1.00 97.81 170 TRP A O 1
ATOM 1376 N N . PHE A 1 171 ? 2.718 -4.218 0.079 1.00 97.75 171 PHE A N 1
ATOM 1377 C CA . PHE A 1 171 ? 1.283 -4.323 -0.176 1.00 97.75 171 PHE A CA 1
ATOM 1378 C C . PHE A 1 171 ? 0.471 -4.423 1.118 1.00 97.75 171 PHE A C 1
ATOM 1380 O O . PHE A 1 171 ? -0.522 -3.715 1.259 1.00 97.75 171 PHE A O 1
ATOM 1387 N N . LEU A 1 172 ? 0.927 -5.214 2.098 1.00 97.31 172 LEU A N 1
ATOM 1388 C CA . LEU A 1 172 ? 0.249 -5.357 3.392 1.00 97.31 172 LEU A CA 1
ATOM 1389 C C . LEU A 1 172 ? 0.234 -4.076 4.226 1.00 97.31 172 LEU A C 1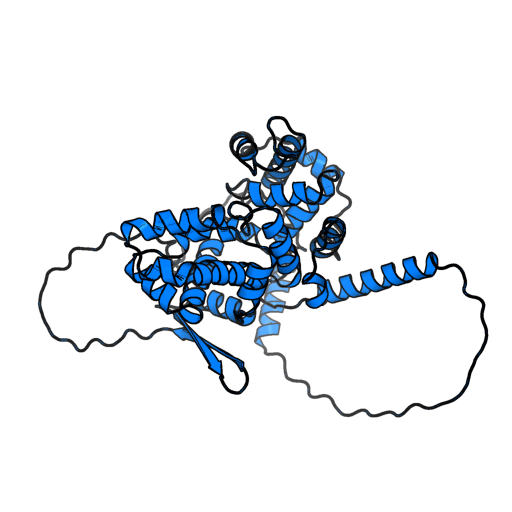
ATOM 1391 O O . LEU A 1 172 ? -0.590 -3.959 5.121 1.00 97.31 172 LEU A O 1
ATOM 1395 N N . THR A 1 173 ? 1.145 -3.133 4.000 1.00 97.94 173 THR A N 1
ATOM 1396 C CA . THR A 1 173 ? 1.168 -1.866 4.754 1.00 97.94 173 THR A CA 1
ATOM 1397 C C . THR A 1 173 ? 0.897 -0.647 3.899 1.00 97.94 173 THR A C 1
ATOM 1399 O O . THR A 1 173 ? 0.967 0.469 4.408 1.00 97.94 173 THR A O 1
ATOM 1402 N N . LEU A 1 174 ? 0.644 -0.829 2.599 1.00 98.00 174 LEU A N 1
ATOM 1403 C CA . LEU A 1 174 ? 0.636 0.264 1.628 1.00 98.00 174 LEU A CA 1
ATOM 1404 C C . LEU A 1 174 ? 1.879 1.167 1.798 1.00 98.00 174 LEU A C 1
ATOM 1406 O O . LEU A 1 174 ? 1.778 2.395 1.843 1.00 98.00 174 LEU A O 1
ATOM 1410 N N . TYR A 1 175 ? 3.046 0.529 1.933 1.00 97.88 175 TYR A N 1
ATOM 1411 C CA . TYR A 1 175 ? 4.373 1.110 2.188 1.00 97.88 175 TYR A CA 1
ATOM 1412 C C . TYR A 1 175 ? 4.606 1.766 3.560 1.00 97.88 175 TYR A C 1
ATOM 1414 O O . TYR A 1 175 ? 5.717 2.243 3.811 1.00 97.88 175 TYR A O 1
ATOM 1422 N N . ALA A 1 176 ? 3.623 1.775 4.464 1.00 97.25 176 ALA A N 1
ATOM 1423 C CA . ALA A 1 176 ? 3.713 2.488 5.739 1.00 97.25 176 ALA A CA 1
ATOM 1424 C C . ALA A 1 176 ? 4.846 2.008 6.668 1.00 97.25 176 ALA A C 1
ATOM 1426 O O . ALA A 1 176 ? 5.332 2.792 7.482 1.00 97.25 176 ALA A O 1
ATOM 1427 N N . SER A 1 177 ? 5.310 0.760 6.551 1.00 95.44 177 SER A N 1
ATOM 1428 C CA . SER A 1 177 ? 6.447 0.265 7.346 1.00 95.44 177 SER A CA 1
ATOM 1429 C C . SER A 1 177 ? 7.824 0.536 6.745 1.00 95.44 177 SER A C 1
ATOM 1431 O O . SER A 1 177 ? 8.829 0.346 7.431 1.00 95.44 177 SER A O 1
ATOM 1433 N N . ASP A 1 178 ? 7.898 0.917 5.470 1.00 94.25 178 ASP A N 1
ATOM 1434 C CA . ASP A 1 178 ? 9.151 0.901 4.706 1.00 94.25 178 ASP A CA 1
ATOM 1435 C C . ASP A 1 178 ? 9.545 2.261 4.130 1.00 94.25 178 ASP A C 1
ATOM 1437 O O . ASP A 1 178 ? 10.703 2.434 3.751 1.00 94.25 178 ASP A O 1
ATOM 1441 N N . LEU A 1 179 ? 8.618 3.222 4.095 1.00 95.44 179 LEU A N 1
ATOM 1442 C CA . LEU A 1 179 ? 8.864 4.595 3.664 1.00 95.44 179 LEU A CA 1
ATOM 1443 C C . LEU A 1 179 ? 8.559 5.599 4.792 1.00 95.44 179 LEU A C 1
ATOM 1445 O O . LEU A 1 179 ? 7.710 5.329 5.645 1.00 95.44 179 LEU A O 1
ATOM 1449 N N . PRO A 1 180 ? 9.205 6.782 4.793 1.00 94.50 180 PRO A N 1
ATOM 1450 C CA . PRO A 1 180 ? 8.862 7.862 5.716 1.00 94.50 180 PRO A CA 1
ATOM 1451 C C . PRO A 1 180 ? 7.382 8.244 5.614 1.00 94.50 180 PRO A C 1
ATOM 1453 O O . PRO A 1 180 ? 6.837 8.328 4.510 1.00 94.50 180 PRO A O 1
ATOM 1456 N N . GLN A 1 181 ? 6.730 8.536 6.742 1.00 94.31 181 GLN A N 1
ATOM 1457 C CA . GLN A 1 181 ? 5.280 8.764 6.766 1.00 94.31 181 GLN A CA 1
ATOM 1458 C C . GLN A 1 181 ? 4.840 9.987 5.952 1.00 94.31 181 GLN A C 1
ATOM 1460 O O . GLN A 1 181 ? 3.737 10.006 5.407 1.00 94.31 181 GLN A O 1
ATOM 1465 N N . GLU A 1 182 ? 5.711 10.984 5.791 1.00 93.06 182 GLU A N 1
ATOM 1466 C CA . GLU A 1 182 ? 5.484 12.098 4.865 1.00 93.06 182 GLU A CA 1
ATOM 1467 C C . GLU A 1 182 ? 5.307 11.619 3.420 1.00 93.06 182 GLU A C 1
ATOM 1469 O O . GLU A 1 182 ? 4.413 12.086 2.722 1.00 93.06 182 GLU A O 1
ATOM 1474 N N . VAL A 1 183 ? 6.100 10.641 2.978 1.00 95.12 183 VAL A N 1
ATOM 1475 C CA . VAL A 1 183 ? 5.981 10.042 1.642 1.00 95.12 183 VAL A CA 1
ATOM 1476 C C . VAL A 1 183 ? 4.750 9.143 1.564 1.00 95.12 183 VAL A C 1
ATOM 1478 O O . VAL A 1 183 ? 3.992 9.232 0.600 1.00 95.12 183 VAL A O 1
ATOM 1481 N N . VAL A 1 184 ? 4.507 8.327 2.593 1.00 96.88 184 VAL A N 1
ATOM 1482 C CA . VAL A 1 184 ? 3.360 7.403 2.666 1.00 96.88 184 VAL A CA 1
ATOM 1483 C C . VAL A 1 184 ? 2.040 8.158 2.532 1.00 96.88 184 VAL A C 1
ATOM 1485 O O . VAL A 1 184 ? 1.228 7.814 1.678 1.00 96.88 184 VAL A O 1
ATOM 1488 N N . ARG A 1 185 ? 1.845 9.245 3.289 1.00 96.00 185 ARG A N 1
ATOM 1489 C CA . ARG A 1 185 ? 0.629 10.069 3.199 1.00 96.00 185 ARG A CA 1
ATOM 1490 C C . ARG A 1 185 ? 0.410 10.624 1.790 1.00 96.00 185 ARG A C 1
ATOM 1492 O O . ARG A 1 185 ? -0.715 10.630 1.309 1.00 96.00 185 ARG A O 1
ATOM 1499 N N . ARG A 1 186 ? 1.478 11.019 1.089 1.00 95.56 186 ARG A N 1
ATOM 1500 C CA . ARG A 1 186 ? 1.405 11.499 -0.305 1.00 95.56 186 ARG A CA 1
ATOM 1501 C C . ARG A 1 186 ? 1.056 10.385 -1.293 1.00 95.56 186 ARG A C 1
ATOM 1503 O O . ARG A 1 186 ? 0.327 10.634 -2.249 1.00 95.56 186 ARG A O 1
ATOM 1510 N N . ILE A 1 187 ? 1.540 9.164 -1.064 1.00 96.38 187 ILE A N 1
ATOM 1511 C CA . ILE A 1 187 ? 1.125 7.979 -1.830 1.00 96.38 187 ILE A CA 1
ATOM 1512 C C . ILE A 1 187 ? -0.364 7.710 -1.596 1.00 96.38 187 ILE A C 1
ATOM 1514 O O . ILE A 1 187 ? -1.109 7.485 -2.550 1.00 96.38 187 ILE A O 1
ATOM 1518 N N . TRP A 1 188 ? -0.814 7.784 -0.344 1.00 96.88 188 TRP A N 1
ATOM 1519 C CA . TRP A 1 188 ? -2.197 7.497 0.025 1.00 96.88 188 TRP A CA 1
ATOM 1520 C C . TRP A 1 188 ? -3.175 8.550 -0.506 1.00 96.88 188 TRP A C 1
ATOM 1522 O O . TRP A 1 188 ? -4.231 8.177 -1.008 1.00 96.88 188 TRP A O 1
ATOM 1532 N N . ASP A 1 189 ? -2.779 9.830 -0.546 1.00 94.12 189 ASP A N 1
ATOM 1533 C CA . ASP A 1 189 ? -3.534 10.900 -1.220 1.00 94.12 189 ASP A CA 1
ATOM 1534 C C . ASP A 1 189 ? -3.901 10.505 -2.668 1.00 94.12 189 ASP A C 1
ATOM 1536 O O . ASP A 1 189 ? -4.985 10.822 -3.154 1.00 94.12 189 ASP A O 1
ATOM 1540 N N . ARG A 1 190 ? -3.014 9.784 -3.372 1.00 93.00 190 ARG A N 1
ATOM 1541 C CA . ARG A 1 190 ? -3.282 9.268 -4.725 1.00 93.00 190 ARG A CA 1
ATOM 1542 C C . ARG A 1 190 ? -4.057 7.970 -4.717 1.00 93.00 190 ARG A C 1
ATOM 1544 O O . ARG A 1 190 ? -4.964 7.808 -5.526 1.00 93.00 190 ARG A O 1
ATOM 1551 N N . PHE A 1 191 ? -3.681 7.045 -3.844 1.00 94.56 191 PHE A N 1
ATOM 1552 C CA . PHE A 1 191 ? -4.300 5.730 -3.747 1.00 94.56 191 PHE A CA 1
ATOM 1553 C C . PHE A 1 191 ? -5.803 5.818 -3.477 1.00 94.56 191 PHE A C 1
ATOM 1555 O O . PHE A 1 191 ? -6.570 5.116 -4.128 1.00 94.56 191 PHE A O 1
ATOM 1562 N N . LEU A 1 192 ? -6.241 6.720 -2.597 1.00 90.88 192 LEU A N 1
ATOM 1563 C CA . LEU A 1 192 ? -7.661 6.863 -2.267 1.00 90.88 192 LEU A CA 1
ATOM 1564 C C . LEU A 1 192 ? -8.522 7.296 -3.467 1.00 90.88 192 LEU A C 1
ATOM 1566 O O . LEU A 1 192 ? -9.711 7.002 -3.505 1.00 90.88 192 LEU A O 1
ATOM 1570 N N . VAL A 1 193 ? -7.926 7.954 -4.466 1.00 87.38 193 VAL A N 1
ATOM 1571 C CA . VAL A 1 193 ? -8.626 8.432 -5.674 1.00 87.38 193 VAL A CA 1
ATOM 1572 C C . VAL A 1 193 ? -8.436 7.479 -6.850 1.00 87.38 193 VAL A C 1
ATOM 1574 O O . VAL A 1 193 ? -9.362 7.212 -7.606 1.00 87.38 193 VAL A O 1
ATOM 1577 N N . ALA A 1 194 ? -7.211 6.997 -7.041 1.00 86.31 194 ALA A N 1
ATOM 1578 C CA . ALA A 1 194 ? -6.792 6.250 -8.220 1.00 86.31 194 ALA A CA 1
ATOM 1579 C C . ALA A 1 194 ? -6.679 4.737 -7.974 1.00 86.31 194 ALA A C 1
ATOM 1581 O O . ALA A 1 194 ? -6.396 4.000 -8.914 1.00 86.31 194 ALA A O 1
ATOM 1582 N N . GLY A 1 195 ? -6.879 4.268 -6.743 1.00 89.88 195 GLY A N 1
ATOM 1583 C CA . GLY A 1 195 ? -6.874 2.860 -6.361 1.00 89.88 195 GLY A CA 1
ATOM 1584 C C . GLY A 1 195 ? -5.520 2.158 -6.502 1.00 89.88 195 GLY A C 1
ATOM 1585 O O . GLY A 1 195 ? -4.455 2.776 -6.581 1.00 89.88 195 GLY A O 1
ATOM 1586 N N . TRP A 1 196 ? -5.572 0.824 -6.550 1.00 93.00 196 TRP A N 1
ATOM 1587 C CA . TRP A 1 196 ? -4.412 -0.077 -6.480 1.00 93.00 196 TRP A CA 1
ATOM 1588 C C . TRP A 1 196 ? -3.332 0.143 -7.540 1.00 93.00 196 TRP A C 1
ATOM 1590 O O . TRP A 1 196 ? -2.172 -0.183 -7.285 1.00 93.00 196 TRP A O 1
ATOM 1600 N N . ARG A 1 197 ? -3.656 0.750 -8.693 1.00 93.56 197 ARG A N 1
ATOM 1601 C CA . ARG A 1 197 ? -2.641 1.076 -9.711 1.00 93.56 197 ARG A CA 1
ATOM 1602 C C . ARG A 1 197 ? -1.518 1.937 -9.132 1.00 93.56 197 ARG A C 1
ATOM 1604 O O . ARG A 1 197 ? -0.366 1.700 -9.470 1.00 93.56 197 ARG A O 1
ATOM 1611 N N . VAL A 1 198 ? -1.834 2.854 -8.212 1.00 95.56 198 VAL A N 1
ATOM 1612 C CA . VAL A 1 198 ? -0.840 3.713 -7.550 1.00 95.56 198 VAL A CA 1
ATOM 1613 C C . VAL A 1 198 ? 0.130 2.878 -6.728 1.00 95.56 198 VAL A C 1
ATOM 1615 O O . VAL A 1 198 ? 1.337 3.041 -6.860 1.00 95.56 198 VAL A O 1
ATOM 1618 N N . VAL A 1 199 ? -0.389 1.964 -5.906 1.00 97.44 199 VAL A N 1
ATOM 1619 C CA . VAL A 1 199 ? 0.425 1.102 -5.036 1.00 97.44 199 VAL A CA 1
ATOM 1620 C C . VAL A 1 199 ? 1.412 0.312 -5.892 1.00 97.44 199 VAL A C 1
ATOM 1622 O O . VAL A 1 199 ? 2.611 0.347 -5.646 1.00 97.44 199 VAL A O 1
ATOM 1625 N N . VAL A 1 200 ? 0.940 -0.299 -6.979 1.00 97.56 200 VAL A N 1
ATOM 1626 C CA . VAL A 1 200 ? 1.805 -1.053 -7.895 1.00 97.56 200 VAL A CA 1
ATOM 1627 C C . VAL A 1 200 ? 2.825 -0.155 -8.610 1.00 97.56 200 VAL A C 1
ATOM 1629 O O . VAL A 1 200 ? 4.004 -0.504 -8.689 1.00 97.56 200 VAL A O 1
ATOM 1632 N N . GLN A 1 201 ? 2.412 1.018 -9.099 1.00 98.12 201 GLN A N 1
ATOM 1633 C CA . GLN A 1 201 ? 3.311 1.978 -9.749 1.00 98.12 201 GLN A CA 1
ATOM 1634 C C . GLN A 1 201 ? 4.450 2.430 -8.824 1.00 98.12 201 GLN A C 1
ATOM 1636 O O . GLN A 1 201 ? 5.580 2.586 -9.287 1.00 98.12 201 GLN A O 1
ATOM 1641 N N . ILE A 1 202 ? 4.185 2.601 -7.524 1.00 98.25 202 ILE A N 1
ATOM 1642 C CA . ILE A 1 202 ? 5.225 2.905 -6.531 1.00 98.25 202 ILE A CA 1
ATOM 1643 C C . ILE A 1 202 ? 6.229 1.755 -6.436 1.00 98.25 202 ILE A C 1
ATOM 1645 O O . ILE A 1 202 ? 7.433 2.000 -6.477 1.00 98.25 202 ILE A O 1
ATOM 1649 N N . GLY A 1 203 ? 5.763 0.505 -6.377 1.00 98.12 203 GLY A N 1
ATOM 1650 C CA . GLY A 1 203 ? 6.638 -0.670 -6.384 1.00 98.12 203 GLY A CA 1
ATOM 1651 C C . GLY A 1 203 ? 7.547 -0.721 -7.615 1.00 98.12 203 GLY A C 1
ATOM 1652 O O . GLY A 1 203 ? 8.749 -0.957 -7.483 1.00 98.12 203 GLY A O 1
ATOM 1653 N N . LEU A 1 204 ? 7.002 -0.429 -8.801 1.00 98.50 204 LEU A N 1
ATOM 1654 C CA . LEU A 1 204 ? 7.779 -0.339 -10.042 1.00 98.50 204 LEU A CA 1
ATOM 1655 C C . LEU A 1 204 ? 8.810 0.796 -9.985 1.00 98.50 204 LEU A C 1
ATOM 1657 O O . LEU A 1 204 ? 9.972 0.585 -10.324 1.00 98.50 204 LEU A O 1
ATOM 1661 N N . ALA A 1 205 ? 8.429 1.980 -9.503 1.00 98.00 205 ALA A N 1
ATOM 1662 C CA . ALA A 1 205 ? 9.342 3.115 -9.369 1.00 98.00 205 ALA A CA 1
ATOM 1663 C C . ALA A 1 205 ? 10.499 2.841 -8.397 1.00 98.00 205 ALA A C 1
ATOM 1665 O O . ALA A 1 205 ? 11.644 3.204 -8.678 1.00 98.00 205 ALA A O 1
ATOM 1666 N N . LEU A 1 206 ? 10.223 2.160 -7.280 1.00 97.31 206 LEU A N 1
ATOM 1667 C CA . LEU A 1 206 ? 11.244 1.753 -6.317 1.00 97.31 206 LEU A CA 1
ATOM 1668 C C . LEU A 1 206 ? 12.258 0.789 -6.946 1.00 97.31 206 LEU A C 1
ATOM 1670 O O . LEU A 1 206 ? 13.461 0.989 -6.786 1.00 97.31 206 LEU A O 1
ATOM 1674 N N . LEU A 1 207 ? 11.788 -0.211 -7.697 1.00 97.44 207 LEU A N 1
ATOM 1675 C CA . LEU A 1 207 ? 12.655 -1.163 -8.397 1.00 97.44 207 LEU A CA 1
ATOM 1676 C C . LEU A 1 207 ? 13.444 -0.512 -9.538 1.00 97.44 207 LEU A C 1
ATOM 1678 O O . LEU A 1 207 ? 14.637 -0.768 -9.685 1.00 97.44 207 LEU A O 1
ATOM 1682 N N . TYR A 1 208 ? 12.808 0.369 -10.310 1.00 96.75 208 TYR A N 1
ATOM 1683 C CA . TYR A 1 208 ? 13.460 1.127 -11.378 1.00 96.75 208 TYR A CA 1
ATOM 1684 C C . TYR A 1 208 ? 14.652 1.933 -10.855 1.00 96.75 208 TYR A C 1
ATOM 1686 O O . TYR A 1 208 ? 15.712 1.960 -11.476 1.00 96.75 208 TYR A O 1
ATOM 1694 N N . ARG A 1 209 ? 14.523 2.539 -9.672 1.00 94.00 209 ARG A N 1
ATOM 1695 C CA . ARG A 1 209 ? 15.601 3.324 -9.061 1.00 94.00 209 ARG A CA 1
ATOM 1696 C C . ARG A 1 209 ? 16.834 2.489 -8.704 1.00 94.00 209 ARG A C 1
ATOM 1698 O O . ARG A 1 209 ? 17.942 3.015 -8.724 1.00 94.00 209 ARG A O 1
ATOM 1705 N N . ILE A 1 210 ? 16.654 1.217 -8.356 1.00 94.06 210 ILE A N 1
ATOM 1706 C CA . ILE A 1 210 ? 17.755 0.327 -7.957 1.00 94.06 210 ILE A CA 1
ATOM 1707 C C . ILE A 1 210 ? 18.219 -0.605 -9.079 1.00 94.06 210 ILE A C 1
ATOM 1709 O O . ILE A 1 210 ? 19.060 -1.467 -8.826 1.00 94.06 210 ILE A O 1
ATOM 1713 N N . GLN A 1 211 ? 17.685 -0.460 -10.297 1.00 94.94 211 GLN A N 1
ATOM 1714 C CA . GLN A 1 211 ? 17.890 -1.422 -11.382 1.00 94.94 211 GLN A CA 1
ATOM 1715 C C . GLN A 1 211 ? 19.375 -1.681 -11.671 1.00 94.94 211 GLN A C 1
ATOM 1717 O O . GLN A 1 211 ? 19.787 -2.837 -11.726 1.00 94.94 211 GLN A O 1
ATOM 1722 N N . ASP A 1 212 ? 20.190 -0.626 -11.758 1.00 93.44 212 ASP A N 1
ATOM 1723 C CA . ASP A 1 212 ? 21.610 -0.746 -12.099 1.00 93.44 212 ASP A CA 1
ATOM 1724 C C . ASP A 1 212 ? 22.377 -1.471 -10.990 1.00 93.44 212 ASP A C 1
ATOM 1726 O O . ASP A 1 212 ? 23.191 -2.353 -11.251 1.00 93.44 212 ASP A O 1
ATOM 1730 N N . SER A 1 213 ? 22.059 -1.164 -9.727 1.00 92.88 213 SER A N 1
ATOM 1731 C CA . SER A 1 213 ? 22.653 -1.854 -8.579 1.00 92.88 213 SER A CA 1
ATOM 1732 C C . SER A 1 213 ? 22.251 -3.325 -8.532 1.00 92.88 213 SER A C 1
ATOM 1734 O O . SER A 1 213 ? 23.089 -4.169 -8.243 1.00 92.88 213 SER A O 1
ATOM 1736 N N . LEU A 1 214 ? 20.985 -3.638 -8.817 1.00 93.19 214 LEU A N 1
ATOM 1737 C CA . LEU A 1 214 ? 20.445 -4.993 -8.724 1.00 93.19 214 LEU A CA 1
ATOM 1738 C C . LEU A 1 214 ? 20.984 -5.919 -9.825 1.00 93.19 214 LEU A C 1
ATOM 1740 O O . LEU A 1 214 ? 21.254 -7.091 -9.559 1.00 93.19 214 LEU A O 1
ATOM 1744 N N . ILE A 1 215 ? 21.157 -5.402 -11.046 1.00 92.75 215 ILE A N 1
ATOM 1745 C CA . ILE A 1 215 ? 21.641 -6.173 -12.202 1.00 92.75 215 ILE A CA 1
ATOM 1746 C C . ILE A 1 215 ? 23.062 -6.702 -11.971 1.00 92.75 215 ILE A C 1
ATOM 1748 O O . ILE A 1 215 ? 23.355 -7.831 -12.364 1.00 92.75 215 ILE A O 1
ATOM 1752 N N . HIS A 1 216 ? 23.917 -5.912 -11.320 1.00 91.88 216 HIS A N 1
ATOM 1753 C CA . HIS A 1 216 ? 25.317 -6.251 -11.047 1.00 91.88 216 HIS A CA 1
ATOM 1754 C C . HIS A 1 216 ? 25.548 -6.853 -9.652 1.00 91.88 216 HIS A C 1
ATOM 1756 O O . HIS A 1 216 ? 26.692 -7.092 -9.272 1.00 91.88 216 HIS A O 1
ATOM 1762 N N . MET A 1 217 ? 24.487 -7.068 -8.871 1.00 94.12 217 MET A N 1
ATOM 1763 C CA . MET A 1 217 ? 24.594 -7.571 -7.502 1.00 94.12 217 MET A CA 1
ATOM 1764 C C . MET A 1 217 ? 24.811 -9.081 -7.464 1.00 94.12 217 MET A C 1
ATOM 1766 O O . MET A 1 217 ? 24.214 -9.811 -8.249 1.00 94.12 217 MET A O 1
ATOM 1770 N N . ASP A 1 218 ? 25.582 -9.559 -6.489 1.00 92.50 218 ASP A N 1
ATOM 1771 C CA . ASP A 1 218 ? 25.668 -10.991 -6.199 1.00 92.50 218 ASP A CA 1
ATOM 1772 C C . ASP A 1 218 ? 24.312 -11.536 -5.703 1.00 92.50 218 ASP A C 1
ATOM 1774 O O . ASP A 1 218 ? 23.694 -10.904 -4.832 1.00 92.50 218 ASP A O 1
ATOM 1778 N N . PRO A 1 219 ? 23.875 -12.733 -6.145 1.00 90.81 219 PRO A N 1
ATOM 1779 C CA . PRO A 1 219 ? 22.612 -13.344 -5.714 1.00 90.81 219 PRO A CA 1
ATOM 1780 C C . PRO A 1 219 ? 22.431 -13.385 -4.189 1.00 90.81 219 PRO A C 1
ATOM 1782 O O . PRO A 1 219 ? 21.392 -12.978 -3.667 1.00 90.81 219 PRO A O 1
ATOM 1785 N N . CYS A 1 220 ? 23.483 -13.755 -3.447 1.00 92.25 220 CYS A N 1
ATOM 1786 C CA . CYS A 1 220 ? 23.467 -13.828 -1.980 1.00 92.25 220 CYS A CA 1
ATOM 1787 C C . CYS A 1 220 ? 23.180 -12.477 -1.295 1.00 92.25 220 CYS A C 1
ATOM 1789 O O . CYS A 1 220 ? 22.752 -12.440 -0.141 1.00 92.25 220 CYS A O 1
ATOM 1791 N N . ARG A 1 221 ? 23.428 -11.353 -1.982 1.00 94.56 221 ARG A N 1
ATOM 1792 C CA . ARG A 1 221 ? 23.227 -9.992 -1.459 1.00 94.56 221 ARG A CA 1
ATOM 1793 C C . ARG A 1 221 ? 21.908 -9.368 -1.905 1.00 94.56 221 ARG A C 1
ATOM 1795 O O . ARG A 1 221 ? 21.446 -8.437 -1.241 1.00 94.56 221 ARG A O 1
ATOM 1802 N N . ALA A 1 222 ? 21.290 -9.891 -2.965 1.00 94.56 222 ALA A N 1
ATOM 1803 C CA . ALA A 1 222 ? 20.095 -9.324 -3.579 1.00 94.56 222 ALA A CA 1
ATOM 1804 C C . ALA A 1 222 ? 18.924 -9.221 -2.593 1.00 94.56 222 ALA A C 1
ATOM 1806 O O . ALA A 1 222 ? 18.397 -8.131 -2.368 1.00 94.56 222 ALA A O 1
ATOM 1807 N N . LEU A 1 223 ? 18.547 -10.322 -1.936 1.00 94.69 223 LEU A N 1
ATOM 1808 C CA . LEU A 1 223 ? 17.407 -10.313 -1.017 1.00 94.69 223 LEU A CA 1
ATOM 1809 C C . LEU A 1 223 ? 17.631 -9.432 0.233 1.00 94.69 223 LEU A C 1
ATOM 1811 O O . LEU A 1 223 ? 16.753 -8.622 0.550 1.00 94.69 223 LEU A O 1
ATOM 1815 N N . PRO A 1 224 ? 18.779 -9.510 0.943 1.00 94.69 224 PRO A N 1
ATOM 1816 C CA . PRO A 1 224 ? 19.074 -8.584 2.038 1.00 94.69 224 PRO A CA 1
ATOM 1817 C C . PRO A 1 224 ? 19.035 -7.108 1.624 1.00 94.69 224 PRO A C 1
ATOM 1819 O O . PRO A 1 224 ? 18.576 -6.270 2.403 1.00 94.69 224 PRO A O 1
ATOM 1822 N N . PHE A 1 225 ? 19.496 -6.787 0.411 1.00 95.00 225 PHE A N 1
ATOM 1823 C CA . PHE A 1 225 ? 19.435 -5.437 -0.140 1.00 95.00 225 PHE A CA 1
ATOM 1824 C C . PHE A 1 225 ? 17.989 -5.000 -0.414 1.00 95.00 225 PHE A C 1
ATOM 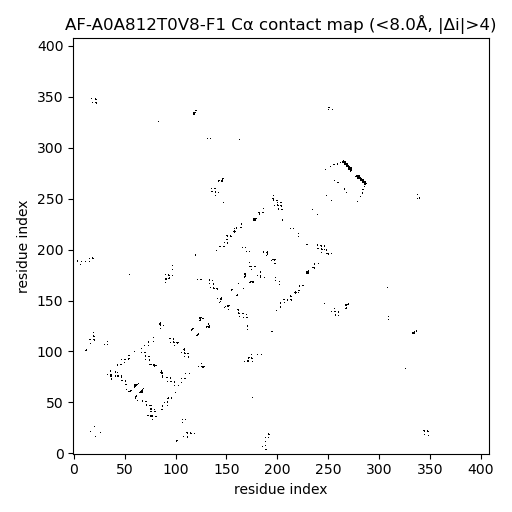1826 O O . PHE A 1 225 ? 17.569 -3.946 0.072 1.00 95.00 225 PHE A O 1
ATOM 1833 N N . LEU A 1 226 ? 17.201 -5.834 -1.102 1.00 94.56 226 LEU A N 1
ATOM 1834 C CA . LEU A 1 226 ? 15.793 -5.571 -1.426 1.00 94.56 226 LEU A CA 1
ATOM 1835 C C . LEU A 1 226 ? 14.934 -5.323 -0.175 1.00 94.56 226 LEU A C 1
ATOM 1837 O O . LEU A 1 226 ? 14.070 -4.453 -0.181 1.00 94.56 226 LEU A O 1
ATOM 1841 N N . LYS A 1 227 ? 15.214 -6.019 0.933 1.00 92.06 227 LYS A N 1
ATOM 1842 C CA . LYS A 1 227 ? 14.506 -5.827 2.212 1.00 92.06 227 LYS A CA 1
ATOM 1843 C C . LYS A 1 227 ? 14.846 -4.521 2.943 1.00 92.06 227 LYS A C 1
ATOM 1845 O O . LYS A 1 227 ? 14.174 -4.188 3.915 1.00 92.06 227 LYS A O 1
ATOM 1850 N N . ARG A 1 228 ? 15.916 -3.813 2.558 1.00 91.12 228 ARG A N 1
ATOM 1851 C CA . ARG A 1 228 ? 16.449 -2.663 3.318 1.00 91.12 228 ARG A CA 1
ATOM 1852 C C . ARG A 1 228 ? 16.538 -1.365 2.522 1.00 91.12 228 ARG A C 1
ATOM 1854 O O . ARG A 1 228 ? 16.562 -0.301 3.137 1.00 91.12 228 ARG A O 1
ATOM 1861 N N . PHE A 1 229 ? 16.607 -1.418 1.191 1.00 91.69 229 PHE A N 1
ATOM 1862 C CA . PHE A 1 229 ? 16.906 -0.226 0.390 1.00 91.69 229 PHE A CA 1
ATOM 1863 C C . PHE A 1 229 ? 15.859 0.885 0.541 1.00 91.69 229 PHE A C 1
ATOM 1865 O O . PHE A 1 229 ? 16.234 2.052 0.557 1.00 91.69 229 PHE A O 1
ATOM 1872 N N . THR A 1 230 ? 14.577 0.540 0.704 1.00 86.38 230 THR A N 1
ATOM 1873 C CA . THR A 1 230 ? 13.478 1.506 0.878 1.00 86.38 230 THR A CA 1
ATOM 1874 C C . THR A 1 230 ? 13.658 2.360 2.131 1.00 86.38 230 THR A C 1
ATOM 1876 O O . THR A 1 230 ? 13.512 3.577 2.064 1.00 86.38 230 THR A O 1
ATOM 1879 N N . ARG A 1 231 ? 14.087 1.746 3.240 1.00 83.94 231 ARG A N 1
ATOM 1880 C CA . ARG A 1 231 ? 14.295 2.418 4.535 1.00 83.94 231 ARG A CA 1
ATOM 1881 C C . ARG A 1 231 ? 15.498 3.358 4.541 1.00 83.94 231 ARG A C 1
ATOM 1883 O O . ARG A 1 231 ? 15.523 4.323 5.295 1.00 83.94 231 ARG A O 1
ATOM 1890 N N . ASN A 1 232 ? 16.490 3.079 3.697 1.00 77.38 232 ASN A N 1
ATOM 1891 C CA . ASN A 1 232 ? 17.727 3.859 3.604 1.00 77.38 232 ASN A CA 1
ATOM 1892 C C . ASN A 1 232 ? 17.691 4.908 2.485 1.00 77.38 232 ASN A C 1
ATOM 1894 O O . ASN A 1 232 ? 18.617 5.712 2.347 1.00 77.38 232 ASN A O 1
ATOM 1898 N N . ALA A 1 233 ? 16.663 4.882 1.641 1.00 75.62 233 ALA A N 1
ATOM 1899 C CA . ALA A 1 233 ? 16.598 5.741 0.481 1.00 75.62 233 ALA A CA 1
ATOM 1900 C C . ALA A 1 233 ? 16.145 7.153 0.875 1.00 75.62 233 ALA A C 1
ATOM 1902 O O . ALA A 1 233 ? 15.052 7.365 1.395 1.00 75.62 233 ALA A O 1
ATOM 1903 N N . LYS A 1 234 ? 16.982 8.147 0.558 1.00 79.88 234 LYS A N 1
ATOM 1904 C CA . LYS A 1 234 ? 16.581 9.559 0.546 1.00 79.88 234 LYS A CA 1
ATOM 1905 C C . LYS A 1 234 ? 15.659 9.776 -0.657 1.00 79.88 234 LYS A C 1
ATOM 1907 O O . LYS A 1 234 ? 16.135 10.013 -1.766 1.00 79.88 234 LYS A O 1
ATOM 1912 N N . LEU A 1 235 ? 14.361 9.585 -0.445 1.00 81.44 235 LEU A N 1
ATOM 1913 C CA . LEU A 1 235 ? 13.311 9.704 -1.456 1.00 81.44 235 LEU A CA 1
ATOM 1914 C C . LEU A 1 235 ? 12.433 10.905 -1.131 1.00 81.44 235 LEU A C 1
ATOM 1916 O O . LEU A 1 235 ? 11.865 10.980 -0.043 1.00 81.44 235 LEU A O 1
ATOM 1920 N N . THR A 1 236 ? 12.275 11.812 -2.092 1.00 89.69 236 THR A N 1
ATOM 1921 C CA . THR A 1 236 ? 11.202 12.804 -2.013 1.00 89.69 236 THR A CA 1
ATOM 1922 C C . THR A 1 236 ? 9.912 12.190 -2.552 1.00 89.69 236 THR A C 1
ATOM 1924 O O . THR A 1 236 ? 9.924 11.386 -3.489 1.00 89.69 236 THR A O 1
ATOM 1927 N N . SER A 1 237 ? 8.775 12.568 -1.966 1.00 91.00 237 SER A N 1
ATOM 1928 C CA . SER A 1 237 ? 7.464 12.095 -2.424 1.00 91.00 237 SER A CA 1
ATOM 1929 C C . SER A 1 237 ? 7.197 12.476 -3.880 1.00 91.00 237 SER A C 1
ATOM 1931 O O . SER A 1 237 ? 6.649 11.673 -4.628 1.00 91.00 237 SER A O 1
ATOM 1933 N N . LYS A 1 238 ? 7.640 13.668 -4.298 1.00 91.19 238 LYS A N 1
ATOM 1934 C CA . LYS A 1 238 ? 7.501 14.165 -5.669 1.00 91.19 238 LYS A CA 1
ATOM 1935 C C . LYS A 1 238 ? 8.256 13.300 -6.677 1.00 91.19 238 LYS A C 1
ATOM 1937 O O . LYS A 1 238 ? 7.629 12.783 -7.590 1.00 91.19 238 LYS A O 1
ATOM 1942 N N . GLU A 1 239 ? 9.561 13.088 -6.491 1.00 91.75 239 GLU A N 1
ATOM 1943 C CA . GLU A 1 239 ? 10.366 12.269 -7.415 1.00 91.75 239 GLU A CA 1
ATOM 1944 C C . GLU A 1 239 ? 9.808 10.852 -7.558 1.00 91.75 239 GLU A C 1
ATOM 1946 O O . GLU A 1 239 ? 9.740 10.308 -8.664 1.00 91.75 239 GLU A O 1
ATOM 1951 N N . LEU A 1 240 ? 9.393 10.254 -6.437 1.00 94.69 240 LEU A N 1
ATOM 1952 C CA . LEU A 1 240 ? 8.833 8.911 -6.427 1.00 94.69 240 LEU A CA 1
ATOM 1953 C C . LEU A 1 240 ? 7.496 8.854 -7.178 1.00 94.69 240 LEU A C 1
ATOM 1955 O O . LEU A 1 240 ? 7.310 7.968 -8.009 1.00 94.69 240 LEU A O 1
ATOM 1959 N N . LEU A 1 241 ? 6.589 9.802 -6.921 1.00 94.06 241 LEU A N 1
ATOM 1960 C CA . LEU A 1 241 ? 5.289 9.880 -7.592 1.00 94.06 241 LEU A CA 1
ATOM 1961 C C . LEU A 1 241 ? 5.422 10.198 -9.087 1.00 94.06 241 LEU A C 1
ATOM 1963 O O . LEU A 1 241 ? 4.726 9.588 -9.896 1.00 94.06 241 LEU A O 1
ATOM 1967 N N . ASP A 1 242 ? 6.330 11.100 -9.459 1.00 93.75 242 ASP A N 1
ATOM 1968 C CA . ASP A 1 242 ? 6.595 11.459 -10.855 1.00 93.75 242 ASP A CA 1
ATOM 1969 C C . ASP A 1 242 ? 7.146 10.248 -11.622 1.00 93.75 242 ASP A C 1
ATOM 1971 O O . ASP A 1 242 ? 6.661 9.923 -12.707 1.00 93.75 242 ASP A O 1
ATOM 1975 N N . THR A 1 243 ? 8.089 9.511 -11.020 1.00 95.50 243 THR A N 1
ATOM 1976 C CA . THR A 1 243 ? 8.616 8.259 -11.587 1.00 95.50 243 THR A CA 1
ATOM 1977 C C . THR A 1 243 ? 7.515 7.203 -11.699 1.00 95.50 243 THR A C 1
ATOM 1979 O O . THR A 1 243 ? 7.358 6.585 -12.752 1.00 95.50 243 THR A O 1
ATOM 1982 N N . ALA A 1 244 ? 6.703 7.024 -10.656 1.00 96.81 244 ALA A N 1
ATOM 1983 C CA . ALA A 1 244 ? 5.584 6.083 -10.637 1.00 96.81 244 ALA A CA 1
ATOM 1984 C C . ALA A 1 244 ? 4.559 6.368 -11.753 1.00 96.81 244 ALA A C 1
ATOM 1986 O O . ALA A 1 244 ? 4.107 5.446 -12.432 1.00 96.81 244 ALA A O 1
ATOM 1987 N N . ALA A 1 245 ? 4.259 7.642 -12.024 1.00 93.31 245 ALA A N 1
ATOM 1988 C CA . ALA A 1 245 ? 3.324 8.065 -13.070 1.00 93.31 245 ALA A CA 1
ATOM 1989 C C . ALA A 1 245 ? 3.803 7.772 -14.512 1.00 93.31 245 ALA A C 1
ATOM 1991 O O . ALA A 1 245 ? 3.000 7.811 -15.463 1.00 93.31 245 ALA A O 1
ATOM 1992 N N . THR A 1 246 ? 5.094 7.469 -14.702 1.00 94.38 246 THR A N 1
ATOM 1993 C CA . THR A 1 246 ? 5.633 7.044 -16.005 1.00 94.38 246 THR A CA 1
ATOM 1994 C C . THR A 1 246 ? 5.180 5.633 -16.387 1.00 94.38 246 THR A C 1
ATOM 1996 O O . THR A 1 246 ? 4.973 5.362 -17.572 1.00 94.38 246 THR A O 1
ATOM 1999 N N . PHE A 1 247 ? 4.929 4.762 -15.404 1.00 95.25 247 PHE A N 1
ATOM 2000 C CA . PHE A 1 247 ? 4.424 3.409 -15.625 1.00 95.25 247 PHE A CA 1
ATOM 2001 C C . PHE A 1 247 ? 2.921 3.452 -15.892 1.00 95.25 247 PHE A C 1
ATOM 2003 O O . PHE A 1 247 ? 2.121 3.686 -14.988 1.00 95.25 247 PHE A O 1
ATOM 2010 N N . LYS A 1 248 ? 2.501 3.221 -17.140 1.00 93.12 248 LYS A N 1
ATOM 2011 C CA . LYS A 1 248 ? 1.088 3.297 -17.562 1.00 93.12 248 LYS A CA 1
ATOM 2012 C C . LYS A 1 248 ? 0.278 2.051 -17.178 1.00 93.12 248 LYS A C 1
ATOM 2014 O O . LYS A 1 248 ? -0.347 1.414 -18.020 1.00 93.12 248 LYS A O 1
ATOM 2019 N N . VAL A 1 249 ? 0.284 1.716 -15.889 1.00 92.31 249 VAL A N 1
ATOM 2020 C CA . VAL A 1 249 ? -0.554 0.664 -15.299 1.00 92.31 249 VAL A CA 1
ATOM 2021 C C . VAL A 1 249 ? -2.010 1.136 -15.265 1.00 92.31 249 VAL A C 1
ATOM 2023 O O . VAL A 1 249 ? -2.308 2.249 -14.829 1.00 92.31 249 VAL A O 1
ATOM 2026 N N . SER A 1 250 ? -2.932 0.287 -15.720 1.00 90.00 250 SER A N 1
ATOM 2027 C CA . SER A 1 250 ? -4.373 0.572 -15.743 1.00 90.00 250 SER A CA 1
ATOM 2028 C C . SER A 1 250 ? -5.154 -0.436 -14.903 1.00 90.00 250 SER A C 1
ATOM 2030 O O . SER A 1 250 ? -4.697 -1.559 -14.706 1.00 90.00 250 SER A O 1
ATOM 2032 N N . HIS A 1 251 ? -6.359 -0.072 -14.452 1.00 87.69 251 HIS A N 1
ATOM 2033 C CA . HIS A 1 251 ? -7.243 -1.012 -13.747 1.00 87.69 251 HIS A CA 1
ATOM 2034 C C . HIS A 1 251 ? -7.552 -2.246 -14.598 1.00 87.69 251 HIS A C 1
ATOM 2036 O O . HIS A 1 251 ? -7.440 -3.361 -14.108 1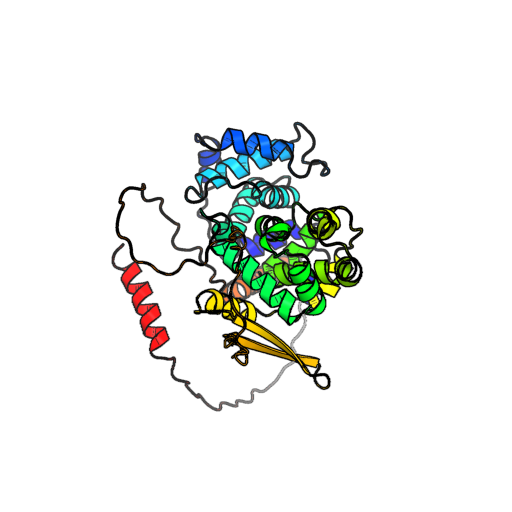.00 87.69 251 HIS A O 1
ATOM 2042 N N . ARG A 1 252 ? -7.811 -2.057 -15.900 1.00 89.81 252 ARG A N 1
ATOM 2043 C CA . ARG A 1 252 ? -8.046 -3.160 -16.845 1.00 89.81 252 ARG A CA 1
ATOM 2044 C C . ARG A 1 252 ? -6.877 -4.143 -16.906 1.00 89.81 252 ARG A C 1
ATOM 2046 O O . ARG A 1 252 ? -7.105 -5.341 -17.002 1.00 89.81 252 ARG A O 1
ATOM 2053 N N . MET A 1 253 ? -5.644 -3.643 -16.838 1.00 91.19 253 MET A N 1
ATOM 2054 C CA . MET A 1 253 ? -4.447 -4.485 -16.807 1.00 91.19 253 MET A CA 1
ATOM 2055 C C . MET A 1 253 ? -4.379 -5.310 -15.519 1.00 91.19 253 MET A C 1
ATOM 2057 O O . MET A 1 253 ? -4.111 -6.505 -15.586 1.00 91.19 253 MET A O 1
ATOM 2061 N N . LEU A 1 254 ? -4.668 -4.702 -14.362 1.00 91.94 254 LEU A N 1
ATOM 2062 C CA . LEU A 1 254 ? -4.724 -5.425 -13.089 1.00 91.94 254 LEU A CA 1
ATOM 2063 C C . LEU A 1 254 ? -5.815 -6.507 -13.121 1.00 91.94 254 LEU A C 1
ATOM 2065 O O . LEU A 1 254 ? -5.512 -7.668 -12.865 1.00 91.94 254 LEU A O 1
ATOM 2069 N N . SER A 1 255 ? -7.039 -6.174 -13.536 1.00 89.94 255 SER A N 1
ATOM 2070 C CA . SER A 1 255 ? -8.139 -7.144 -13.638 1.00 89.94 255 SER A CA 1
ATOM 2071 C C . SER A 1 255 ? -7.832 -8.286 -14.616 1.00 89.94 255 SER A C 1
ATOM 2073 O O . SER A 1 255 ? -8.121 -9.443 -14.324 1.00 89.94 255 SER A O 1
ATOM 2075 N N . ALA A 1 256 ? -7.195 -7.995 -15.756 1.00 88.75 256 ALA A N 1
ATOM 2076 C CA . ALA A 1 256 ? -6.782 -9.025 -16.710 1.00 88.75 256 ALA A CA 1
ATOM 2077 C C . ALA A 1 256 ? -5.723 -9.972 -16.125 1.00 88.75 256 ALA A C 1
ATOM 2079 O O . ALA A 1 256 ? -5.799 -11.181 -16.331 1.00 88.75 256 ALA A O 1
ATOM 2080 N N . LEU A 1 257 ? -4.757 -9.439 -15.370 1.00 91.19 257 LEU A N 1
ATOM 2081 C CA . LEU A 1 257 ? -3.769 -10.257 -14.669 1.00 91.19 257 LEU A CA 1
ATOM 2082 C C . LEU A 1 257 ? -4.415 -11.097 -13.562 1.00 91.19 257 LEU A C 1
ATOM 2084 O O . LEU A 1 257 ? -4.103 -12.274 -13.433 1.00 91.19 257 LEU A O 1
ATOM 2088 N N . GLU A 1 258 ? -5.348 -10.537 -12.796 1.00 90.06 258 GLU A N 1
ATOM 2089 C CA . GLU A 1 258 ? -6.079 -11.304 -11.783 1.00 90.06 258 GLU A CA 1
ATOM 2090 C C . GLU A 1 258 ? -6.836 -12.484 -12.407 1.00 90.06 258 GLU A C 1
ATOM 2092 O O . GLU A 1 258 ? -6.709 -13.612 -11.935 1.00 90.06 258 GLU A O 1
ATOM 2097 N N . ALA A 1 259 ? -7.534 -12.260 -13.524 1.00 89.00 259 ALA A N 1
ATOM 2098 C CA . ALA A 1 259 ? -8.186 -13.337 -14.265 1.00 89.00 259 ALA A CA 1
ATOM 2099 C C . ALA A 1 259 ? -7.179 -14.392 -14.765 1.00 89.00 259 ALA A C 1
ATOM 2101 O O . ALA A 1 259 ? -7.450 -15.594 -14.695 1.00 89.00 259 ALA A O 1
ATOM 2102 N N . ALA A 1 260 ? -6.002 -13.958 -15.226 1.00 92.31 260 ALA A N 1
ATOM 2103 C CA . ALA A 1 260 ? -4.942 -14.847 -15.696 1.00 92.31 260 ALA A CA 1
ATOM 2104 C C . ALA A 1 260 ? -4.265 -15.655 -14.579 1.00 92.31 260 ALA A C 1
ATOM 2106 O O . ALA A 1 260 ? -3.745 -16.742 -14.838 1.00 92.31 260 ALA A O 1
ATOM 2107 N N . TYR A 1 261 ? -4.329 -15.206 -13.321 1.00 89.31 261 TYR A N 1
ATOM 2108 C CA . TYR A 1 261 ? -3.823 -15.981 -12.186 1.00 89.31 261 TYR A CA 1
ATOM 2109 C C . TYR A 1 261 ? -4.500 -17.358 -12.079 1.00 89.31 261 TYR A C 1
ATOM 2111 O O . TYR A 1 261 ? -3.862 -18.322 -11.658 1.00 89.31 261 TYR A O 1
ATOM 2119 N N . GLY A 1 262 ? -5.749 -17.497 -12.534 1.00 86.75 262 GLY A N 1
ATOM 2120 C CA . GLY A 1 262 ? -6.467 -18.775 -12.576 1.00 86.75 262 GLY A CA 1
ATOM 2121 C C . GLY A 1 262 ? -6.193 -19.652 -13.806 1.00 86.75 262 GLY A C 1
ATOM 2122 O O . GLY A 1 262 ? -6.678 -20.780 -13.854 1.00 86.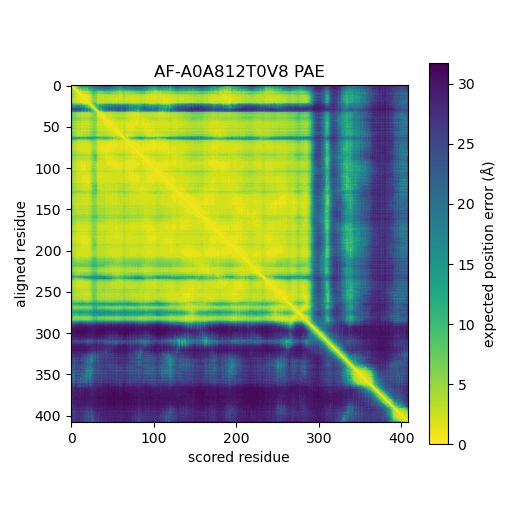75 262 GLY A O 1
ATOM 2123 N N . TRP A 1 263 ? -5.459 -19.169 -14.814 1.00 89.94 263 TRP A N 1
ATOM 2124 C CA . TRP A 1 263 ? -5.241 -19.921 -16.057 1.00 89.94 263 TRP A CA 1
ATOM 2125 C C . TRP A 1 263 ? -4.315 -21.130 -15.854 1.00 89.94 263 TRP A C 1
ATOM 2127 O O . TRP A 1 263 ? -3.392 -21.074 -15.045 1.00 89.94 263 TRP A O 1
ATOM 2137 N N . PRO A 1 264 ? -4.495 -22.234 -16.593 1.00 83.06 264 PRO A N 1
ATOM 2138 C CA . PRO A 1 264 ? -3.522 -23.320 -16.578 1.00 83.06 264 PRO A CA 1
ATOM 2139 C C . PRO A 1 264 ? -2.201 -22.864 -17.224 1.00 83.06 264 PRO A C 1
ATOM 2141 O O . PRO A 1 264 ? -2.207 -22.214 -18.268 1.00 83.06 264 PRO A O 1
ATOM 2144 N N . GLY A 1 265 ? -1.067 -23.232 -16.622 1.00 84.75 265 GLY A N 1
ATOM 2145 C CA . GLY A 1 265 ? 0.269 -22.922 -17.151 1.00 84.75 265 GLY A CA 1
ATOM 2146 C C . GLY A 1 265 ? 0.779 -21.514 -16.828 1.00 84.75 265 GLY A C 1
ATOM 2147 O O . GLY A 1 265 ? 0.206 -20.786 -16.014 1.00 84.75 265 GLY A O 1
ATOM 2148 N N . GLU A 1 266 ? 1.905 -21.137 -17.430 1.00 86.06 266 GLU A N 1
ATOM 2149 C CA . GLU A 1 266 ? 2.499 -19.813 -17.241 1.00 86.06 266 GLU A CA 1
ATOM 2150 C C . GLU A 1 266 ? 1.736 -18.749 -18.033 1.00 86.06 266 GLU A C 1
ATOM 2152 O O . GLU A 1 266 ? 1.203 -18.998 -19.112 1.00 86.06 266 GLU A O 1
ATOM 2157 N N . SER A 1 267 ? 1.657 -17.538 -17.490 1.00 89.81 267 SER A N 1
ATOM 2158 C CA . SER A 1 267 ? 1.069 -16.387 -18.176 1.00 89.81 267 SER A CA 1
ATOM 2159 C C . SER A 1 267 ? 2.054 -15.237 -18.149 1.00 89.81 267 SER A C 1
ATOM 2161 O O . SER A 1 267 ? 2.760 -15.053 -17.161 1.00 89.81 267 SER A O 1
ATOM 2163 N N . GLN A 1 268 ? 2.072 -14.458 -19.221 1.00 90.31 268 GLN A N 1
ATOM 2164 C CA . GLN A 1 268 ? 2.986 -13.342 -19.401 1.00 90.31 268 GLN A CA 1
ATOM 2165 C C . GLN A 1 268 ? 2.208 -12.069 -19.727 1.00 90.31 268 GLN A C 1
ATOM 2167 O O . GLN A 1 268 ? 1.207 -12.097 -20.449 1.00 90.31 268 GLN A O 1
ATOM 2172 N N . LEU A 1 269 ? 2.703 -10.942 -19.213 1.00 93.00 269 LEU A N 1
ATOM 2173 C CA . LEU A 1 269 ? 2.296 -9.610 -19.639 1.00 93.00 269 LEU A CA 1
ATOM 2174 C C . LEU A 1 269 ? 3.294 -9.084 -20.670 1.00 93.00 269 LEU A C 1
ATOM 2176 O O . LEU A 1 269 ? 4.470 -8.901 -20.363 1.00 93.00 269 LEU A O 1
ATOM 2180 N N . THR A 1 270 ? 2.820 -8.765 -21.869 1.00 92.12 270 THR A N 1
ATOM 2181 C CA . THR A 1 270 ? 3.614 -8.029 -22.858 1.00 92.12 270 THR A CA 1
ATOM 2182 C C . THR A 1 270 ? 3.156 -6.579 -22.878 1.00 92.12 270 THR A C 1
ATOM 2184 O O . THR A 1 270 ? 1.968 -6.307 -23.046 1.00 92.12 270 THR A O 1
ATOM 2187 N N . VAL A 1 271 ? 4.096 -5.646 -22.713 1.00 91.56 271 VAL A N 1
ATOM 2188 C CA . VAL A 1 271 ? 3.850 -4.200 -22.761 1.00 91.56 271 VAL A CA 1
ATOM 2189 C C . VAL A 1 271 ? 4.654 -3.607 -23.913 1.00 91.56 271 VAL A C 1
ATOM 2191 O O . VAL A 1 271 ? 5.871 -3.759 -23.974 1.00 91.56 271 VAL A O 1
ATOM 2194 N N . ILE A 1 272 ? 3.974 -2.923 -24.829 1.00 89.06 272 ILE A N 1
ATOM 2195 C CA . ILE A 1 272 ? 4.564 -2.298 -26.012 1.00 89.06 272 ILE A CA 1
ATOM 2196 C C . ILE A 1 272 ? 4.247 -0.811 -25.963 1.00 89.06 272 ILE A C 1
ATOM 2198 O O . ILE A 1 272 ? 3.084 -0.413 -25.909 1.00 89.06 272 ILE A O 1
ATOM 2202 N N . LYS A 1 273 ? 5.286 0.020 -25.996 1.00 86.56 273 LYS A N 1
ATOM 2203 C CA . LYS A 1 273 ? 5.135 1.468 -26.109 1.00 86.56 273 LYS A CA 1
ATOM 2204 C C . LYS A 1 273 ? 5.320 1.878 -27.564 1.00 86.56 273 LYS A C 1
ATOM 2206 O O . LYS A 1 273 ? 6.401 1.697 -28.117 1.00 86.56 273 LYS A O 1
ATOM 2211 N N . ASP A 1 274 ? 4.279 2.444 -28.158 1.00 84.31 274 ASP A N 1
ATOM 2212 C CA . ASP A 1 274 ? 4.369 3.085 -29.463 1.00 84.31 274 ASP A CA 1
ATOM 2213 C C . ASP A 1 274 ? 5.221 4.357 -29.332 1.00 84.31 274 ASP A C 1
ATOM 2215 O O . ASP A 1 274 ? 4.923 5.255 -28.541 1.00 84.31 274 ASP A O 1
ATOM 2219 N N . LEU A 1 275 ? 6.317 4.410 -30.088 1.00 83.31 275 LEU A N 1
ATOM 2220 C CA . LEU A 1 275 ? 7.268 5.519 -30.065 1.00 83.31 275 LEU A CA 1
ATOM 2221 C C . LEU A 1 275 ? 6.709 6.785 -30.727 1.00 83.31 275 LEU A C 1
ATOM 2223 O O . LEU A 1 275 ? 7.131 7.880 -30.365 1.00 83.31 275 LEU A O 1
ATOM 2227 N N . ASN A 1 276 ? 5.760 6.645 -31.655 1.00 82.25 276 ASN A N 1
ATOM 2228 C CA . ASN A 1 276 ? 5.192 7.761 -32.408 1.00 82.25 276 ASN A CA 1
ATOM 2229 C C . ASN A 1 276 ? 4.058 8.435 -31.633 1.00 82.25 276 ASN A C 1
ATOM 2231 O O . ASN A 1 276 ? 4.007 9.658 -31.537 1.00 82.25 276 ASN A O 1
ATOM 2235 N N . SER A 1 277 ? 3.149 7.638 -31.068 1.00 85.00 277 SER A N 1
ATOM 2236 C CA . SER A 1 277 ? 1.990 8.152 -30.326 1.00 85.00 277 SER A CA 1
ATOM 2237 C C . SER A 1 277 ? 2.229 8.268 -28.818 1.00 85.00 277 SER A C 1
ATOM 2239 O O . SER A 1 277 ? 1.457 8.916 -28.111 1.00 85.00 277 SER A O 1
ATOM 2241 N N . GLY A 1 278 ? 3.271 7.614 -28.294 1.00 77.81 278 GLY A N 1
ATOM 2242 C CA . GLY A 1 278 ? 3.501 7.474 -26.858 1.00 77.81 278 GLY A CA 1
ATOM 2243 C C . GLY A 1 278 ? 2.498 6.548 -26.158 1.00 77.81 278 GLY A C 1
ATOM 2244 O O . GLY A 1 278 ? 2.566 6.416 -24.931 1.00 77.81 278 GLY A O 1
ATOM 2245 N N . GLN A 1 279 ? 1.576 5.920 -26.901 1.00 82.94 279 GLN A N 1
ATOM 2246 C CA . GLN A 1 279 ? 0.575 5.013 -26.349 1.00 82.94 279 GLN A CA 1
ATOM 2247 C C . GLN A 1 279 ? 1.210 3.710 -25.868 1.00 82.94 279 GLN A C 1
ATOM 2249 O O . GLN A 1 279 ? 2.211 3.234 -26.401 1.00 82.94 279 GLN A O 1
ATOM 2254 N N . VAL A 1 280 ? 0.613 3.132 -24.828 1.00 86.50 280 VAL A N 1
ATOM 2255 C CA . VAL A 1 280 ? 1.038 1.851 -24.265 1.00 86.50 280 VAL A CA 1
ATOM 2256 C C . VAL A 1 280 ? -0.025 0.810 -24.582 1.00 86.50 280 VAL A C 1
ATOM 2258 O O . VAL A 1 280 ? -1.136 0.865 -24.055 1.00 86.50 280 VAL A O 1
ATOM 2261 N N . HIS A 1 281 ? 0.338 -0.142 -25.431 1.00 90.69 281 HIS A N 1
ATOM 2262 C CA . HIS A 1 281 ? -0.441 -1.333 -25.729 1.00 90.69 281 HIS A CA 1
ATOM 2263 C C . HIS A 1 281 ? 0.023 -2.472 -24.830 1.00 90.69 281 HIS A C 1
ATOM 2265 O O . HIS A 1 281 ? 1.210 -2.594 -24.524 1.00 90.69 281 HIS A O 1
ATOM 2271 N N . TRP A 1 282 ? -0.904 -3.311 -24.390 1.00 94.44 282 TRP A N 1
ATOM 2272 C CA . TRP A 1 282 ? -0.574 -4.447 -23.545 1.00 94.44 282 TRP A CA 1
ATOM 2273 C C . TRP A 1 282 ? -1.485 -5.631 -23.833 1.00 94.44 282 TRP A C 1
ATOM 2275 O O . TRP A 1 282 ? -2.629 -5.459 -24.252 1.00 94.44 282 TRP A O 1
ATOM 2285 N N . ILE A 1 283 ? -0.961 -6.828 -23.593 1.00 93.25 283 ILE A N 1
ATOM 2286 C CA . ILE A 1 283 ? -1.697 -8.084 -23.706 1.00 93.25 283 ILE A CA 1
ATOM 2287 C C . ILE A 1 283 ? -1.241 -9.045 -22.610 1.00 93.25 283 ILE A C 1
ATOM 2289 O O . ILE A 1 283 ? -0.054 -9.114 -22.287 1.00 93.25 283 ILE A O 1
ATOM 2293 N N . VAL A 1 284 ? -2.199 -9.768 -22.031 1.00 92.44 284 VAL A N 1
ATOM 2294 C CA . VAL A 1 284 ? -1.940 -10.897 -21.134 1.00 92.44 284 VAL A CA 1
ATOM 2295 C C . VAL A 1 284 ? -2.213 -12.170 -21.919 1.00 92.44 284 VAL A C 1
ATOM 2297 O O . VAL A 1 284 ? -3.300 -12.329 -22.472 1.00 92.44 284 VAL A O 1
ATOM 2300 N N . GLN A 1 285 ? -1.224 -13.054 -21.995 1.00 91.81 285 GLN A N 1
ATOM 2301 C CA . GLN A 1 285 ? -1.294 -14.278 -22.791 1.00 91.81 285 GLN A CA 1
ATOM 2302 C C . GLN A 1 285 ? -0.724 -15.468 -22.021 1.00 91.81 285 GLN A C 1
ATOM 2304 O O . GLN A 1 285 ? 0.211 -15.316 -21.234 1.00 91.81 285 GLN A O 1
ATOM 2309 N N . ALA A 1 286 ? -1.288 -16.653 -22.253 1.00 88.56 286 ALA A N 1
ATOM 2310 C CA . ALA A 1 286 ? -0.702 -17.898 -21.774 1.00 88.56 286 ALA A CA 1
ATOM 2311 C C . ALA A 1 286 ? 0.583 -18.186 -22.564 1.00 88.56 286 ALA A C 1
ATOM 2313 O O . ALA A 1 286 ? 0.600 -18.093 -23.794 1.00 88.56 286 ALA A O 1
ATOM 2314 N N . VAL A 1 287 ? 1.658 -18.529 -21.862 1.00 83.44 287 VAL A N 1
ATOM 2315 C CA . VAL A 1 287 ? 2.922 -18.917 -22.484 1.00 83.44 287 VAL A CA 1
ATOM 2316 C C . VAL A 1 287 ? 2.782 -20.367 -22.921 1.00 83.44 287 VAL A C 1
ATOM 2318 O O . VAL A 1 287 ? 2.575 -21.258 -22.097 1.00 83.44 287 VAL A O 1
ATOM 2321 N N . GLN A 1 288 ? 2.877 -20.619 -24.226 1.00 68.38 288 GLN A N 1
ATOM 2322 C CA . GLN A 1 288 ? 2.984 -21.995 -24.695 1.00 68.38 288 GLN A CA 1
ATOM 2323 C C . GLN A 1 288 ? 4.342 -22.561 -24.269 1.00 68.38 288 GLN A C 1
ATOM 2325 O O . GLN A 1 288 ? 5.351 -21.862 -24.419 1.00 68.38 288 GLN A O 1
ATOM 2330 N N . PRO A 1 289 ? 4.402 -23.805 -23.757 1.00 59.16 289 PRO A N 1
ATOM 2331 C CA . PRO A 1 289 ? 5.678 -24.437 -23.473 1.00 59.16 289 PRO A CA 1
ATOM 2332 C C . PRO A 1 289 ? 6.499 -24.434 -24.762 1.00 59.16 289 PRO A C 1
ATOM 2334 O O . PRO A 1 289 ? 6.038 -24.908 -25.803 1.00 59.16 289 PRO A O 1
ATOM 2337 N N . LYS A 1 290 ? 7.703 -23.850 -24.718 1.00 50.34 290 LYS A N 1
ATOM 2338 C CA . LYS A 1 290 ? 8.641 -23.954 -25.837 1.00 50.34 290 LYS A CA 1
ATOM 2339 C C . LYS A 1 290 ? 8.844 -25.445 -26.094 1.00 50.34 290 LYS A C 1
ATOM 2341 O O . LYS A 1 290 ? 9.350 -26.134 -25.213 1.00 50.34 290 LYS A O 1
ATOM 2346 N N . LEU A 1 291 ? 8.461 -25.940 -27.274 1.00 41.81 291 LEU A N 1
ATOM 2347 C CA . LEU A 1 291 ? 8.932 -27.242 -27.735 1.00 41.81 291 LEU A CA 1
ATOM 2348 C C . LEU A 1 291 ? 10.459 -27.154 -27.788 1.00 41.81 291 LEU A C 1
ATOM 2350 O O . LEU A 1 291 ? 11.017 -26.515 -28.681 1.00 41.81 291 LEU A O 1
ATOM 2354 N N . SER A 1 292 ? 11.143 -27.730 -26.802 1.00 37.75 292 SER A N 1
ATOM 2355 C CA . SER A 1 292 ? 12.569 -27.974 -26.925 1.00 37.75 292 SER A CA 1
ATOM 2356 C C . SER A 1 292 ? 12.750 -29.008 -28.033 1.00 37.75 292 SER A C 1
ATOM 2358 O O . SER A 1 292 ? 12.099 -30.054 -28.043 1.00 37.75 292 SER A O 1
ATOM 2360 N N . CYS A 1 293 ? 13.615 -28.708 -29.004 1.00 32.00 293 CYS A N 1
ATOM 2361 C CA . CYS A 1 293 ? 14.170 -29.747 -29.862 1.00 32.00 293 CYS A CA 1
ATOM 2362 C C . CYS A 1 293 ? 14.768 -30.814 -28.944 1.00 32.00 293 CYS A C 1
ATOM 2364 O O . CYS A 1 293 ? 15.705 -30.529 -28.199 1.00 32.00 293 CYS A O 1
ATOM 2366 N N . ALA A 1 294 ? 14.200 -32.016 -28.981 1.00 33.72 294 ALA A N 1
ATOM 2367 C CA . ALA A 1 294 ? 14.725 -33.166 -28.276 1.00 33.72 294 ALA A CA 1
ATOM 2368 C C . ALA A 1 294 ? 16.106 -33.506 -28.851 1.00 33.72 294 ALA A C 1
ATOM 2370 O O . ALA A 1 294 ? 16.212 -34.117 -29.911 1.00 33.72 294 ALA A O 1
ATOM 2371 N N . TYR A 1 295 ? 17.160 -33.103 -28.148 1.00 32.09 295 TYR A N 1
ATOM 2372 C CA . TYR A 1 295 ? 18.400 -33.860 -28.143 1.00 32.09 295 TYR A CA 1
ATOM 2373 C C . TYR A 1 295 ? 18.364 -34.743 -26.905 1.00 32.09 295 TYR A C 1
ATOM 2375 O O . TYR A 1 295 ? 18.266 -34.268 -25.776 1.00 32.09 295 TYR A O 1
ATOM 2383 N N . SER A 1 296 ? 18.336 -36.046 -27.163 1.00 39.25 296 SER A N 1
ATOM 2384 C CA . SER A 1 296 ? 18.458 -37.092 -26.167 1.00 39.25 296 SER A CA 1
ATOM 2385 C C . SER A 1 296 ? 19.828 -37.001 -25.513 1.00 39.25 296 SER A C 1
ATOM 2387 O O . SER A 1 296 ? 20.824 -37.262 -26.180 1.00 39.25 296 SER A O 1
ATOM 2389 N N . GLU A 1 297 ? 19.876 -36.718 -24.220 1.00 32.81 297 GLU A N 1
ATOM 2390 C CA . GLU A 1 297 ? 20.960 -37.202 -23.377 1.00 32.81 297 GLU A CA 1
ATOM 2391 C C . GLU A 1 297 ? 20.421 -37.489 -21.976 1.00 32.81 297 GLU A C 1
ATOM 2393 O O . GLU A 1 297 ? 19.552 -36.803 -21.441 1.00 32.81 297 GLU A O 1
ATOM 2398 N N . SER A 1 298 ? 20.846 -38.643 -21.489 1.00 30.83 298 SER A N 1
ATOM 2399 C CA . SER A 1 298 ? 20.331 -39.403 -20.364 1.00 30.83 298 SER A CA 1
ATOM 2400 C C . SER A 1 298 ? 20.691 -38.809 -19.004 1.00 30.83 298 SER A C 1
ATOM 2402 O O . SER A 1 298 ? 21.813 -38.359 -18.820 1.00 30.83 298 SER A O 1
ATOM 2404 N N . ALA A 1 299 ? 19.737 -38.950 -18.076 1.00 38.59 299 ALA A N 1
ATOM 2405 C CA . ALA A 1 299 ? 19.876 -39.204 -16.636 1.00 38.59 299 ALA A CA 1
ATOM 2406 C C . ALA A 1 299 ? 20.988 -38.465 -15.868 1.00 38.59 299 ALA A C 1
ATOM 2408 O O . ALA A 1 299 ? 22.141 -38.870 -15.893 1.00 38.59 299 ALA A O 1
ATOM 2409 N N . ASP A 1 300 ? 20.587 -37.427 -15.131 1.00 27.78 300 ASP A N 1
ATOM 2410 C CA . ASP A 1 300 ? 20.626 -37.389 -13.659 1.00 27.78 300 ASP A CA 1
ATOM 2411 C C . ASP A 1 300 ? 19.964 -36.072 -13.215 1.00 27.78 300 ASP A C 1
ATOM 2413 O O . ASP A 1 300 ? 20.540 -34.993 -13.332 1.00 27.78 300 ASP A O 1
ATOM 2417 N N . VAL A 1 301 ? 18.698 -36.138 -12.784 1.00 33.38 301 VAL A N 1
ATOM 2418 C CA . VAL A 1 301 ? 17.970 -34.978 -12.243 1.00 33.38 301 VAL A CA 1
ATOM 2419 C C . VAL A 1 301 ? 17.942 -35.127 -10.730 1.00 33.38 301 VAL A C 1
ATOM 2421 O O . VAL A 1 301 ? 17.140 -35.887 -10.190 1.00 33.38 301 VAL A O 1
ATOM 2424 N N . GLU A 1 302 ? 18.833 -34.407 -10.052 1.00 30.72 302 GLU A N 1
ATOM 2425 C CA . GLU A 1 302 ? 18.633 -34.058 -8.649 1.00 30.72 302 GLU A CA 1
ATOM 2426 C C . GLU A 1 302 ? 17.365 -33.193 -8.558 1.00 30.72 302 GLU A C 1
ATOM 2428 O O . GLU A 1 302 ? 17.244 -32.173 -9.238 1.00 30.72 302 GLU A O 1
ATOM 2433 N N . GLU A 1 303 ? 16.388 -33.629 -7.759 1.00 30.27 303 GLU A N 1
ATOM 2434 C CA . GLU A 1 303 ? 15.192 -32.847 -7.441 1.00 30.27 303 GLU A CA 1
ATOM 2435 C C . GLU A 1 303 ? 15.603 -31.507 -6.810 1.00 30.27 303 GLU A C 1
ATOM 2437 O O . GLU A 1 303 ? 16.099 -31.459 -5.682 1.00 30.27 303 GLU A O 1
ATOM 2442 N N . GLU A 1 304 ? 15.366 -30.401 -7.525 1.00 28.23 304 GLU A N 1
ATOM 2443 C CA . GLU A 1 304 ? 15.405 -29.066 -6.928 1.00 28.23 304 GLU A CA 1
ATOM 2444 C C . GLU A 1 304 ? 14.400 -28.999 -5.764 1.00 28.23 304 GLU A C 1
ATOM 2446 O O . GLU A 1 304 ? 13.248 -29.430 -5.902 1.00 28.23 304 GLU A O 1
ATOM 2451 N N . PRO A 1 305 ? 14.785 -28.441 -4.604 1.00 25.41 305 PRO A N 1
ATOM 2452 C CA . PRO A 1 305 ? 13.894 -28.379 -3.462 1.00 25.41 305 PRO A CA 1
ATOM 2453 C C . PRO A 1 305 ? 12.719 -27.457 -3.791 1.00 25.41 305 PRO A C 1
ATOM 2455 O O . PRO A 1 305 ? 12.904 -26.274 -4.077 1.00 25.41 305 PRO A O 1
ATOM 2458 N N . ALA A 1 306 ? 11.501 -27.999 -3.711 1.00 29.56 306 ALA A N 1
ATOM 2459 C CA . ALA A 1 306 ? 10.260 -27.259 -3.890 1.00 29.56 306 ALA A CA 1
ATOM 2460 C C . ALA A 1 306 ? 10.252 -25.996 -3.013 1.00 29.56 306 ALA A C 1
ATOM 2462 O O . ALA A 1 306 ? 10.091 -26.039 -1.788 1.00 29.56 306 ALA A O 1
ATOM 2463 N N . ILE A 1 307 ? 10.437 -24.852 -3.666 1.00 31.25 307 ILE A N 1
ATOM 2464 C CA . ILE A 1 307 ? 10.348 -23.537 -3.051 1.00 31.25 307 ILE A CA 1
ATOM 2465 C C . ILE A 1 307 ? 8.8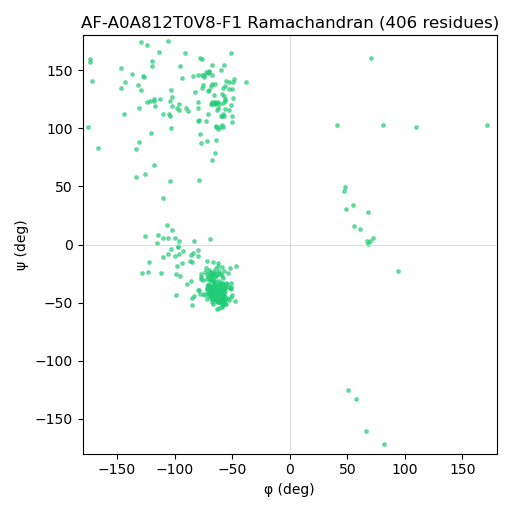95 -23.353 -2.612 1.00 31.25 307 ILE A C 1
ATOM 2467 O O . ILE A 1 307 ? 7.982 -23.430 -3.433 1.00 31.25 307 ILE A O 1
ATOM 2471 N N . ARG A 1 308 ? 8.671 -23.129 -1.310 1.00 30.12 308 ARG A N 1
ATOM 2472 C CA . ARG A 1 308 ? 7.353 -22.795 -0.743 1.00 30.12 308 ARG A CA 1
ATOM 2473 C C . ARG A 1 308 ? 6.880 -21.438 -1.283 1.00 30.12 308 ARG A C 1
ATOM 2475 O O . ARG A 1 308 ? 6.999 -20.432 -0.592 1.00 30.12 308 ARG A O 1
ATOM 2482 N N . SER A 1 309 ? 6.374 -21.422 -2.510 1.00 39.19 309 SER A N 1
ATOM 2483 C CA . SER A 1 309 ? 5.518 -20.366 -3.043 1.00 39.19 309 SER A CA 1
ATOM 2484 C C . SER A 1 309 ? 4.112 -20.522 -2.464 1.00 39.19 309 SER A C 1
ATOM 2486 O O . SER A 1 309 ? 3.743 -21.606 -1.988 1.00 39.19 309 SER A O 1
ATOM 2488 N N . PHE A 1 310 ? 3.302 -19.461 -2.480 1.00 42.88 310 PHE A N 1
ATOM 2489 C CA . PHE A 1 310 ? 1.870 -19.621 -2.229 1.00 42.88 310 PHE A CA 1
ATOM 2490 C C . PHE A 1 310 ? 1.309 -20.551 -3.307 1.00 42.88 310 PHE A C 1
ATOM 2492 O O . PHE A 1 310 ? 1.130 -20.146 -4.455 1.00 42.88 310 PHE A O 1
ATOM 2499 N N . ALA A 1 311 ? 1.104 -21.823 -2.951 1.00 41.72 311 ALA A N 1
ATOM 2500 C CA . ALA A 1 311 ? 0.672 -22.846 -3.889 1.00 41.72 311 ALA A CA 1
ATOM 2501 C C . ALA A 1 311 ? -0.565 -22.350 -4.645 1.00 41.72 311 ALA A C 1
ATOM 2503 O O . ALA A 1 311 ? -1.594 -22.037 -4.039 1.00 41.72 311 ALA A O 1
ATOM 2504 N N . ARG A 1 312 ? -0.443 -22.265 -5.974 1.00 44.75 312 ARG A N 1
ATOM 2505 C CA . ARG A 1 312 ? -1.550 -21.940 -6.869 1.00 44.75 312 ARG A CA 1
ATOM 2506 C C . ARG A 1 312 ? -2.627 -22.983 -6.612 1.00 44.75 312 ARG A C 1
ATOM 2508 O O . ARG A 1 312 ? -2.408 -24.161 -6.879 1.00 44.75 312 ARG A O 1
ATOM 2515 N N . ALA A 1 313 ? -3.742 -22.576 -6.013 1.00 36.12 313 ALA A N 1
ATOM 2516 C CA . ALA A 1 313 ? -4.802 -23.509 -5.670 1.00 36.12 313 ALA A CA 1
ATOM 2517 C C . ALA A 1 313 ? -5.364 -24.104 -6.967 1.00 36.12 313 ALA A C 1
ATOM 2519 O O . ALA A 1 313 ? -6.129 -23.458 -7.681 1.00 36.12 313 ALA A O 1
ATOM 2520 N N . SER A 1 314 ? -4.969 -25.334 -7.288 1.00 30.28 314 SER A N 1
ATOM 2521 C CA . SER A 1 314 ? -5.696 -26.164 -8.231 1.00 30.28 314 SER A CA 1
ATOM 2522 C C . SER A 1 314 ? -7.025 -26.515 -7.570 1.00 30.28 314 SER A C 1
ATOM 2524 O O . SER A 1 314 ? -7.069 -27.054 -6.463 1.00 30.28 314 SER A O 1
ATOM 2526 N N . ALA A 1 315 ? -8.122 -26.132 -8.220 1.00 27.62 315 ALA A N 1
ATOM 2527 C CA . ALA A 1 315 ? -9.464 -26.440 -7.760 1.00 27.62 315 ALA A CA 1
ATOM 2528 C C . ALA A 1 315 ? -9.625 -27.964 -7.648 1.00 27.62 315 ALA A C 1
ATOM 2530 O O . ALA A 1 315 ? -9.810 -28.655 -8.646 1.00 27.62 315 ALA A O 1
ATOM 2531 N N . SER A 1 316 ? -9.538 -28.484 -6.426 1.00 24.70 316 SER A N 1
ATOM 2532 C CA . SER A 1 316 ? -10.001 -29.821 -6.080 1.00 24.70 316 SER A CA 1
ATOM 2533 C C . SER A 1 316 ? -11.122 -29.667 -5.060 1.00 24.70 316 SER A C 1
ATOM 2535 O O . SER A 1 316 ? -10.980 -29.046 -4.008 1.00 24.70 316 SER A O 1
ATOM 2537 N N . SER A 1 317 ? -12.289 -30.152 -5.462 1.00 31.28 317 SER A N 1
ATOM 2538 C CA . SER A 1 317 ? -13.514 -30.229 -4.682 1.00 31.28 317 SER A CA 1
ATOM 2539 C C . SER A 1 317 ? -13.311 -31.121 -3.456 1.00 31.28 317 SER A C 1
ATOM 2541 O O . SER A 1 317 ? -13.013 -32.304 -3.609 1.00 31.28 317 SER A O 1
ATOM 2543 N N . GLY A 1 318 ? -13.516 -30.571 -2.261 1.00 25.91 318 GLY A N 1
ATOM 2544 C CA . GLY A 1 318 ? -13.577 -31.323 -1.010 1.00 25.91 318 GLY A CA 1
ATOM 2545 C C . GLY A 1 318 ? -14.609 -30.700 -0.075 1.00 25.91 318 GLY A C 1
ATOM 2546 O O . GLY A 1 318 ? -14.441 -29.566 0.367 1.00 25.91 318 GLY A O 1
ATOM 2547 N N . GLU A 1 319 ? -15.698 -31.428 0.159 1.00 29.67 319 GLU A N 1
ATOM 2548 C CA . GLU A 1 319 ? -16.745 -31.125 1.136 1.00 29.67 319 GLU A CA 1
ATOM 2549 C C . GLU A 1 319 ? -16.251 -31.313 2.582 1.00 29.67 319 GLU A C 1
ATOM 2551 O O . GLU A 1 319 ? -15.466 -32.216 2.860 1.00 29.67 319 GLU A O 1
ATOM 2556 N N . GLY A 1 320 ? -16.808 -30.512 3.500 1.00 25.52 320 GLY A N 1
ATOM 2557 C CA . GLY A 1 320 ? -16.815 -30.761 4.947 1.00 25.52 320 GLY A CA 1
ATOM 2558 C C . GLY A 1 320 ? -15.931 -29.817 5.769 1.00 25.52 320 GLY A C 1
ATOM 2559 O O . GLY A 1 320 ? -14.725 -30.001 5.837 1.00 25.52 320 GLY A O 1
ATOM 2560 N N . ASP A 1 321 ? -16.511 -28.810 6.429 1.00 23.50 321 ASP A N 1
ATOM 2561 C CA . ASP A 1 321 ? -17.013 -28.979 7.801 1.00 23.50 321 ASP A CA 1
ATOM 2562 C C . ASP A 1 321 ? -17.809 -27.736 8.253 1.00 23.50 321 ASP A C 1
ATOM 2564 O O . ASP A 1 321 ? -17.486 -26.597 7.907 1.00 23.50 321 ASP A O 1
ATOM 2568 N N . ARG A 1 322 ? -18.904 -27.964 8.984 1.00 31.36 322 ARG A N 1
ATOM 2569 C CA . ARG A 1 322 ? -19.869 -26.950 9.439 1.00 31.36 322 ARG A CA 1
ATOM 2570 C C . ARG A 1 322 ? -19.673 -26.684 10.931 1.00 31.36 322 ARG A C 1
ATOM 2572 O O . ARG A 1 322 ? -20.037 -27.530 11.734 1.00 31.36 322 ARG A O 1
ATOM 2579 N N . ASN A 1 323 ? -19.207 -25.488 11.288 1.00 26.94 323 ASN A N 1
ATOM 2580 C CA . ASN A 1 323 ? -19.764 -24.635 12.355 1.00 26.94 323 ASN A CA 1
ATOM 2581 C C . ASN A 1 323 ? -18.823 -23.450 12.609 1.00 26.94 323 ASN A C 1
ATOM 2583 O O . ASN A 1 323 ? -17.810 -23.579 13.287 1.00 26.94 323 ASN A O 1
ATOM 2587 N N . CYS A 1 324 ? -19.190 -22.277 12.097 1.00 23.12 324 CYS A N 1
ATOM 2588 C CA . CYS A 1 324 ? -18.643 -20.998 12.536 1.00 23.12 324 CYS A CA 1
ATOM 2589 C C . CYS A 1 324 ? -19.843 -20.084 12.835 1.00 23.12 324 CYS A C 1
ATOM 2591 O O . CYS A 1 324 ? -20.775 -20.069 12.021 1.00 23.12 324 CYS A O 1
ATOM 2593 N N . PRO A 1 325 ? -19.890 -19.375 13.979 1.00 25.59 325 PRO A N 1
ATOM 2594 C CA . PRO A 1 325 ? -20.989 -18.468 14.281 1.00 25.59 325 PRO A CA 1
ATOM 2595 C C . PRO A 1 325 ? -21.096 -17.432 13.162 1.00 25.59 325 PRO A C 1
ATOM 2597 O O . PRO A 1 325 ? -20.102 -16.818 12.780 1.00 25.59 325 PRO A O 1
ATOM 2600 N N . GLN A 1 326 ? -22.296 -17.276 12.607 1.00 27.95 326 GLN A N 1
ATOM 2601 C CA . GLN A 1 326 ? -22.586 -16.340 11.526 1.00 27.95 326 GLN A CA 1
ATOM 2602 C C . GLN A 1 326 ? -22.369 -14.899 12.013 1.00 27.95 326 GLN A C 1
ATOM 2604 O O . GLN A 1 326 ? -23.284 -14.251 12.519 1.00 27.95 326 GLN A O 1
ATOM 2609 N N . GLY A 1 327 ? -21.146 -14.394 11.855 1.00 27.22 327 GLY A N 1
ATOM 2610 C CA . GLY A 1 327 ? -20.865 -12.967 11.892 1.00 27.22 327 GLY A CA 1
ATOM 2611 C C . GLY A 1 327 ? -21.616 -12.303 10.742 1.00 27.22 327 GLY A C 1
ATOM 2612 O O . GLY A 1 327 ? -21.403 -12.636 9.576 1.00 27.22 327 GLY A O 1
ATOM 2613 N N . LYS A 1 328 ? -22.548 -11.406 11.070 1.00 26.48 328 LYS A N 1
ATOM 2614 C CA . LYS A 1 328 ? -23.284 -10.599 10.093 1.00 26.48 328 LYS A CA 1
ATOM 2615 C C . LYS A 1 328 ? -22.291 -9.707 9.341 1.00 26.48 328 LYS A C 1
ATOM 2617 O O . LYS A 1 328 ? -21.896 -8.660 9.841 1.00 26.48 328 LYS A O 1
ATOM 2622 N N . VAL A 1 329 ? -21.895 -10.116 8.139 1.00 31.47 329 VAL A N 1
ATOM 2623 C CA . VAL A 1 329 ? -21.181 -9.251 7.191 1.00 31.47 329 VAL A CA 1
ATOM 2624 C C . VAL A 1 329 ? -22.155 -8.159 6.741 1.00 31.47 329 VAL A C 1
ATOM 2626 O O . VAL A 1 329 ? -23.252 -8.465 6.270 1.00 31.47 329 VAL A O 1
ATOM 2629 N N . LEU A 1 330 ? -21.792 -6.886 6.932 1.00 30.33 330 LEU A N 1
ATOM 2630 C CA . LEU A 1 330 ? -22.655 -5.747 6.606 1.00 30.33 330 LEU A CA 1
ATOM 2631 C C . LEU A 1 330 ? -22.922 -5.686 5.080 1.00 30.33 330 LEU A C 1
ATOM 2633 O O . LEU A 1 330 ? -21.966 -5.554 4.314 1.00 30.33 330 LEU A O 1
ATOM 2637 N N . PRO A 1 331 ? -24.188 -5.740 4.612 1.00 31.16 331 PRO A N 1
ATOM 2638 C CA . PRO A 1 331 ? -24.534 -5.949 3.194 1.00 31.16 331 PRO A CA 1
ATOM 2639 C C . PRO A 1 331 ? -24.220 -4.814 2.198 1.00 31.16 331 PRO A C 1
ATOM 2641 O O . PRO A 1 331 ? -24.617 -4.920 1.041 1.00 31.16 331 PRO A O 1
ATOM 2644 N N . PHE A 1 332 ? -23.566 -3.717 2.595 1.00 31.72 332 PHE A N 1
ATOM 2645 C CA . PHE A 1 332 ? -23.506 -2.489 1.779 1.00 31.72 332 PHE A CA 1
ATOM 2646 C C . PHE A 1 332 ? -22.095 -1.953 1.474 1.00 31.72 332 PHE A C 1
ATOM 2648 O O . PHE A 1 332 ? -21.961 -0.882 0.888 1.00 31.72 332 PHE A O 1
ATOM 2655 N N . LEU A 1 333 ? -21.032 -2.684 1.819 1.00 33.62 333 LEU A N 1
ATOM 2656 C CA . LEU A 1 333 ? -19.642 -2.237 1.643 1.00 33.62 333 LEU A CA 1
ATOM 2657 C C . LEU A 1 333 ? -18.863 -3.151 0.690 1.00 33.62 333 LEU A C 1
ATOM 2659 O O . LEU A 1 333 ? -17.933 -3.846 1.081 1.00 33.62 333 LEU A O 1
ATOM 2663 N N . LEU A 1 334 ? -19.240 -3.125 -0.587 1.00 34.41 334 LEU A N 1
ATOM 2664 C CA . LEU A 1 334 ? -18.450 -3.698 -1.677 1.00 34.41 334 LEU A CA 1
ATOM 2665 C C . LEU A 1 334 ? -18.332 -2.654 -2.788 1.00 34.41 334 LEU A C 1
ATOM 2667 O O . LEU A 1 334 ? -19.137 -2.603 -3.715 1.00 34.41 334 LEU A O 1
ATOM 2671 N N . HIS A 1 335 ? -17.310 -1.802 -2.692 1.00 38.12 335 HIS A N 1
ATOM 2672 C CA . HIS A 1 335 ? -16.790 -1.152 -3.887 1.00 38.12 335 HIS A CA 1
ATOM 2673 C C . HIS A 1 335 ? -16.065 -2.227 -4.687 1.00 38.12 335 HIS A C 1
ATOM 2675 O O . HIS A 1 335 ? -15.065 -2.784 -4.238 1.00 38.12 335 HIS A O 1
ATOM 2681 N N . ASN A 1 336 ? -16.614 -2.564 -5.850 1.00 35.25 336 ASN A N 1
ATOM 2682 C CA . ASN A 1 336 ? -16.026 -3.586 -6.690 1.00 35.25 336 ASN A CA 1
ATOM 2683 C C . ASN A 1 336 ? -14.749 -3.038 -7.345 1.00 35.25 336 ASN A C 1
ATOM 2685 O O . ASN A 1 336 ? -14.819 -2.233 -8.281 1.00 35.25 336 ASN A O 1
ATOM 2689 N N . LEU A 1 337 ? -13.598 -3.500 -6.851 1.00 39.84 337 LEU A N 1
ATOM 2690 C CA . LEU A 1 337 ? -12.274 -3.282 -7.437 1.00 39.84 337 LEU A CA 1
ATOM 2691 C C . LEU A 1 337 ? -12.204 -3.653 -8.932 1.00 39.84 337 LEU A C 1
ATOM 2693 O O . LEU A 1 337 ? -11.331 -3.137 -9.631 1.00 39.84 337 LEU A O 1
ATOM 2697 N N . ASP A 1 338 ? -13.135 -4.472 -9.432 1.00 37.72 338 ASP A N 1
ATOM 2698 C CA . ASP A 1 338 ? -13.107 -5.021 -10.791 1.00 37.72 338 ASP A CA 1
ATOM 2699 C C . ASP A 1 338 ? -13.706 -4.111 -11.870 1.00 37.72 338 ASP A C 1
ATOM 2701 O O . ASP A 1 338 ? -13.476 -4.340 -13.057 1.00 37.72 338 ASP A O 1
ATOM 2705 N N . THR A 1 339 ? -14.467 -3.073 -11.509 1.00 42.19 339 THR A N 1
ATOM 2706 C CA . THR A 1 339 ? -15.204 -2.277 -12.517 1.00 42.19 339 THR A CA 1
ATOM 2707 C C . THR A 1 339 ? -14.504 -0.981 -12.914 1.00 42.19 339 THR A C 1
ATOM 2709 O O . THR A 1 339 ? -14.717 -0.478 -14.016 1.00 42.19 339 THR A O 1
ATOM 2712 N N . GLY A 1 340 ? -13.659 -0.425 -12.039 1.00 43.09 340 GLY A N 1
ATOM 2713 C CA . GLY A 1 340 ? -13.107 0.918 -12.232 1.00 43.09 340 GLY A CA 1
ATOM 2714 C C . GLY A 1 340 ? -14.172 2.025 -12.283 1.00 43.09 340 GLY A C 1
ATOM 2715 O O . GLY A 1 340 ? -13.849 3.140 -12.686 1.00 43.09 340 GLY A O 1
ATOM 2716 N N . GLU A 1 341 ? -15.424 1.747 -11.895 1.00 37.69 341 GLU A N 1
ATOM 2717 C CA . GLU A 1 341 ? -16.482 2.754 -11.862 1.00 37.69 341 GLU A CA 1
ATOM 2718 C C . GLU A 1 341 ? -16.363 3.624 -10.603 1.00 37.69 341 GLU A C 1
ATOM 2720 O O . GLU A 1 341 ? -16.682 3.224 -9.484 1.00 37.69 341 GLU A O 1
ATOM 2725 N N . THR A 1 342 ? -15.914 4.862 -10.807 1.00 39.25 342 THR A N 1
ATOM 2726 C CA . THR A 1 342 ? -15.825 5.935 -9.804 1.00 39.25 342 THR A CA 1
ATOM 2727 C C . THR A 1 342 ? -17.143 6.687 -9.609 1.00 39.25 342 THR A C 1
ATOM 2729 O O . THR A 1 342 ? -17.194 7.627 -8.821 1.00 39.25 342 THR A O 1
ATOM 2732 N N . THR A 1 343 ? -18.227 6.284 -10.277 1.00 39.47 343 THR A N 1
ATOM 2733 C CA . THR A 1 343 ? -19.490 7.041 -10.400 1.00 39.47 343 THR A CA 1
ATOM 2734 C C . THR A 1 343 ? -20.152 7.383 -9.057 1.00 39.47 343 THR A C 1
ATOM 2736 O O . THR A 1 343 ? -20.713 8.469 -8.906 1.00 39.47 343 THR A O 1
ATOM 2739 N N . MET A 1 344 ? -20.047 6.509 -8.050 1.00 37.25 344 MET A N 1
ATOM 2740 C CA . MET A 1 344 ? -20.501 6.781 -6.674 1.00 37.25 344 MET A CA 1
ATOM 2741 C C . MET A 1 344 ? -19.651 7.863 -5.985 1.00 37.25 344 MET A C 1
ATOM 2743 O O . MET A 1 344 ? -20.205 8.770 -5.366 1.00 37.25 344 MET A O 1
ATOM 2747 N N . MET A 1 345 ? -18.319 7.819 -6.136 1.00 37.09 345 MET A N 1
ATOM 2748 C CA . MET A 1 345 ? -17.426 8.873 -5.632 1.00 37.09 345 MET A CA 1
ATOM 2749 C C . MET A 1 345 ? -17.613 10.177 -6.412 1.00 37.09 345 MET A C 1
ATOM 2751 O O . MET A 1 345 ? -17.582 11.242 -5.818 1.00 37.09 345 MET A O 1
ATOM 2755 N N . GLU A 1 346 ? -17.859 10.123 -7.720 1.00 37.94 346 GLU A N 1
ATOM 2756 C CA . GLU A 1 346 ? -18.094 11.300 -8.564 1.00 37.94 346 GLU A CA 1
ATOM 2757 C C . GLU A 1 346 ? -19.399 12.018 -8.225 1.00 37.94 346 GLU A C 1
ATOM 2759 O O . GLU A 1 346 ? -19.423 13.251 -8.179 1.00 37.94 346 GLU A O 1
ATOM 2764 N N . LYS A 1 347 ? -20.474 11.268 -7.951 1.00 41.59 347 LYS A N 1
ATOM 2765 C CA . LYS A 1 347 ? -21.743 11.827 -7.468 1.00 41.59 347 LYS A CA 1
ATOM 2766 C C . LYS A 1 347 ? -21.594 12.420 -6.069 1.00 41.59 347 LYS A C 1
ATOM 2768 O O . LYS A 1 347 ? -21.915 13.593 -5.900 1.00 41.59 347 LYS A O 1
ATOM 2773 N N . ALA A 1 348 ? -21.035 11.670 -5.113 1.00 39.94 348 ALA A N 1
ATOM 2774 C CA . ALA A 1 348 ? -20.806 12.158 -3.749 1.00 39.94 348 ALA A CA 1
ATOM 2775 C C . ALA A 1 348 ? -19.887 13.396 -3.727 1.00 39.94 348 ALA A C 1
ATOM 2777 O O . ALA A 1 348 ? -20.181 14.389 -3.069 1.00 39.94 348 ALA A O 1
ATOM 2778 N N . PHE A 1 349 ? -18.823 13.396 -4.533 1.00 39.69 349 PHE A N 1
ATOM 2779 C CA . PHE A 1 349 ? -17.882 14.510 -4.647 1.00 39.69 349 PHE A CA 1
ATOM 2780 C C . PHE A 1 349 ? -18.479 15.734 -5.358 1.00 39.69 349 PHE A C 1
ATOM 2782 O O . PHE A 1 349 ? -18.163 16.873 -5.008 1.00 39.69 349 PHE A O 1
ATOM 2789 N N . SER A 1 350 ? -19.355 15.534 -6.349 1.00 41.78 350 SER A N 1
ATOM 2790 C CA . SER A 1 350 ? -20.077 16.636 -7.006 1.00 41.78 350 SER A CA 1
ATOM 2791 C C . SER A 1 350 ? -21.094 17.282 -6.065 1.00 41.78 350 SER A C 1
ATOM 2793 O O . SER A 1 350 ? -21.246 18.504 -6.073 1.00 41.78 350 SER A O 1
ATOM 2795 N N . GLN A 1 351 ? -21.739 16.475 -5.221 1.00 41.22 351 GLN A N 1
ATOM 2796 C CA . GLN A 1 351 ? -22.671 16.921 -4.188 1.00 41.22 351 GLN A CA 1
ATOM 2797 C C . GLN A 1 351 ? -21.939 17.711 -3.088 1.00 41.22 351 GLN A C 1
ATOM 2799 O O . GLN A 1 351 ? -22.301 18.857 -2.826 1.00 41.22 351 GLN A O 1
ATOM 2804 N N . TYR A 1 352 ? -20.811 17.192 -2.589 1.00 43.81 352 TYR A N 1
ATOM 2805 C CA . TYR A 1 352 ? -19.913 17.892 -1.659 1.00 43.81 352 TYR A CA 1
ATOM 2806 C C . TYR A 1 352 ? -19.400 19.231 -2.218 1.00 43.81 352 TYR A C 1
ATOM 2808 O O . TYR A 1 352 ? -19.421 20.258 -1.538 1.00 43.81 352 TYR A O 1
ATOM 2816 N N . LYS A 1 353 ? -18.983 19.273 -3.494 1.00 42.19 353 LYS A N 1
ATOM 2817 C CA . LYS A 1 353 ? -18.620 20.533 -4.171 1.00 42.19 353 LYS A CA 1
ATOM 2818 C C . LYS A 1 353 ? -19.772 21.535 -4.175 1.00 42.19 353 LYS A C 1
ATOM 2820 O O . LYS A 1 353 ? -19.537 22.725 -3.966 1.00 42.19 353 LYS A O 1
ATOM 2825 N N . GLY A 1 354 ? -20.991 21.063 -4.434 1.00 44.28 354 GLY A N 1
ATOM 2826 C CA . GLY A 1 354 ? -22.202 21.878 -4.390 1.00 44.28 354 GLY A CA 1
ATOM 2827 C C . GLY A 1 354 ? -22.410 22.509 -3.015 1.00 44.28 354 GLY A C 1
ATOM 2828 O O . GLY A 1 354 ? -22.596 23.722 -2.922 1.00 44.28 354 GLY A O 1
ATOM 2829 N N . GLU A 1 355 ? -22.279 21.715 -1.955 1.00 45.00 355 GLU A N 1
ATOM 2830 C CA . GLU A 1 355 ? -22.435 22.150 -0.562 1.00 45.00 355 GLU A CA 1
ATOM 2831 C C . GLU A 1 355 ? -21.337 23.134 -0.126 1.00 45.00 355 GLU A C 1
ATOM 2833 O O . GLU A 1 355 ? -21.629 24.163 0.486 1.00 45.00 355 GLU A O 1
ATOM 2838 N N . MET A 1 356 ? -20.080 22.902 -0.522 1.00 41.44 356 MET A N 1
ATOM 2839 C CA . MET A 1 356 ? -18.968 23.825 -0.256 1.00 41.44 356 MET A CA 1
ATOM 2840 C C . MET A 1 356 ? -19.123 25.159 -0.994 1.00 41.44 356 MET A C 1
ATOM 2842 O O . MET A 1 356 ? -18.875 26.222 -0.419 1.00 41.44 356 MET A O 1
ATOM 2846 N N . HIS A 1 357 ? -19.579 25.142 -2.251 1.00 46.25 357 HIS A N 1
ATOM 2847 C CA . HIS A 1 357 ? -19.884 26.369 -2.989 1.00 46.25 357 HIS A CA 1
ATOM 2848 C C . HIS A 1 357 ? -21.075 27.124 -2.389 1.00 46.25 357 HIS A C 1
ATOM 2850 O O . HIS A 1 357 ? -21.064 28.356 -2.376 1.00 46.25 357 HIS A O 1
ATOM 2856 N N . GLN A 1 358 ? -22.075 26.416 -1.861 1.00 47.38 358 GLN A N 1
ATOM 2857 C CA . GLN A 1 358 ? -23.203 27.019 -1.151 1.00 47.38 358 GLN A CA 1
ATOM 2858 C C . GLN A 1 358 ? -22.780 27.625 0.191 1.00 47.38 358 GLN A C 1
ATOM 2860 O O . GLN A 1 358 ? -23.168 28.753 0.477 1.00 47.38 358 GLN A O 1
ATOM 2865 N N . GLN A 1 359 ? -21.922 26.964 0.974 1.00 44.28 359 GLN A N 1
ATOM 2866 C CA . GLN A 1 359 ? -21.363 27.538 2.205 1.00 44.28 359 GLN A CA 1
ATOM 2867 C C . GLN A 1 359 ? -20.449 28.739 1.933 1.00 44.28 359 GLN A C 1
ATOM 2869 O O . GLN A 1 359 ? -20.486 29.720 2.676 1.00 44.28 359 GLN A O 1
ATOM 2874 N N . ALA A 1 360 ? -19.657 28.704 0.858 1.00 44.03 360 ALA A N 1
ATOM 2875 C CA . ALA A 1 360 ? -18.851 29.846 0.432 1.00 44.03 360 ALA A CA 1
ATOM 2876 C C . ALA A 1 360 ? -19.730 31.027 -0.021 1.00 44.03 360 ALA A C 1
ATOM 2878 O O . ALA A 1 360 ? -19.444 32.170 0.332 1.00 44.03 360 ALA A O 1
ATOM 2879 N N . ARG A 1 361 ? -20.835 30.757 -0.733 1.00 49.22 361 ARG A N 1
ATOM 2880 C CA . ARG A 1 361 ? -21.848 31.762 -1.103 1.00 49.22 361 ARG A CA 1
ATOM 2881 C C . ARG A 1 361 ? -22.656 32.276 0.085 1.00 49.22 361 ARG A C 1
ATOM 2883 O O . ARG A 1 361 ? -23.046 33.427 0.062 1.00 49.22 361 ARG A O 1
ATOM 2890 N N . ALA A 1 362 ? -22.898 31.463 1.109 1.00 48.91 362 ALA A N 1
ATOM 2891 C CA . ALA A 1 362 ? -23.582 31.894 2.327 1.00 48.91 362 ALA A CA 1
ATOM 2892 C C . ALA A 1 362 ? -22.672 32.748 3.230 1.00 48.91 362 ALA A C 1
ATOM 2894 O O . ALA A 1 362 ? -23.155 33.632 3.932 1.00 48.91 362 ALA A O 1
ATOM 2895 N N . LYS A 1 363 ? -21.351 32.508 3.199 1.00 45.88 363 LYS A N 1
ATOM 2896 C CA . LYS A 1 363 ? -20.342 33.336 3.885 1.00 45.88 363 LYS A CA 1
ATOM 2897 C C . LYS A 1 363 ? -20.036 34.642 3.149 1.00 45.88 363 LYS A C 1
ATOM 2899 O O . LYS A 1 363 ? -19.695 35.631 3.791 1.00 45.88 363 LYS A O 1
ATOM 2904 N N . ALA A 1 364 ? -20.161 34.662 1.824 1.00 42.56 364 ALA A N 1
ATOM 2905 C CA . ALA A 1 364 ? -20.174 35.895 1.052 1.00 42.56 364 ALA A CA 1
ATOM 2906 C C . ALA A 1 364 ? -21.562 36.541 1.195 1.00 42.56 364 ALA A C 1
ATOM 2908 O O . ALA A 1 364 ? -22.501 36.160 0.507 1.00 42.56 364 ALA A O 1
ATOM 2909 N N . GLY A 1 365 ? -21.713 37.483 2.132 1.00 41.03 365 GLY A N 1
ATOM 2910 C CA . GLY A 1 365 ? -22.966 38.228 2.325 1.00 41.03 365 GLY A CA 1
ATOM 2911 C C . GLY A 1 365 ? -23.520 38.842 1.022 1.00 41.03 365 GLY A C 1
ATOM 2912 O O . GLY A 1 365 ? -22.801 38.928 0.024 1.00 41.03 365 GLY A O 1
ATOM 2913 N N . PRO A 1 366 ? -24.797 39.266 1.003 1.00 39.84 366 PRO A N 1
ATOM 2914 C CA . PRO A 1 366 ? -25.525 39.558 -0.228 1.00 39.84 366 PRO A CA 1
ATOM 2915 C C . PRO A 1 366 ? -24.831 40.651 -1.048 1.00 39.84 366 PRO A C 1
ATOM 2917 O O . PRO A 1 366 ? -24.812 41.821 -0.667 1.00 39.84 366 PRO A O 1
ATOM 2920 N N . ALA A 1 367 ? -24.271 40.258 -2.193 1.00 39.47 367 ALA A N 1
ATOM 2921 C CA . ALA A 1 367 ? -23.810 41.196 -3.202 1.00 39.47 367 ALA A CA 1
ATOM 2922 C C . ALA A 1 367 ? -25.030 41.942 -3.762 1.00 39.47 367 ALA A C 1
ATOM 2924 O O . ALA A 1 367 ? -25.991 41.328 -4.230 1.00 39.47 367 ALA A O 1
ATOM 2925 N N . GLN A 1 368 ? -24.991 43.269 -3.660 1.00 33.06 368 GLN A N 1
ATOM 2926 C CA . GLN A 1 368 ? -25.998 44.183 -4.189 1.00 33.06 368 GLN A CA 1
ATOM 2927 C C . GLN A 1 368 ? -26.264 43.905 -5.674 1.00 33.06 368 GLN A C 1
ATOM 2929 O O . GLN A 1 368 ? -25.344 43.749 -6.475 1.00 33.06 368 GLN A O 1
ATOM 2934 N N . ALA A 1 369 ? -27.547 43.847 -6.022 1.00 34.69 369 ALA A N 1
ATOM 2935 C CA . ALA A 1 369 ? -28.031 43.646 -7.377 1.00 34.69 369 ALA A CA 1
ATOM 2936 C C . ALA A 1 369 ? -27.888 44.912 -8.238 1.00 34.69 369 ALA A C 1
ATOM 2938 O O . ALA A 1 369 ? -28.271 45.988 -7.788 1.00 34.69 369 ALA A O 1
ATOM 2939 N N . ALA A 1 370 ? -27.437 44.745 -9.489 1.00 26.47 370 ALA A N 1
ATOM 2940 C CA . ALA A 1 370 ? -27.833 45.507 -10.689 1.00 26.47 370 ALA A CA 1
ATOM 2941 C C . ALA A 1 370 ? -27.179 44.873 -11.952 1.00 26.47 370 ALA A C 1
ATOM 2943 O O . ALA A 1 370 ? -26.161 44.197 -11.816 1.00 26.47 370 ALA A O 1
ATOM 2944 N N . PRO A 1 371 ? -27.679 45.106 -13.183 1.00 32.72 371 PRO A N 1
ATOM 2945 C CA . PRO A 1 371 ? -28.947 44.593 -13.693 1.00 32.72 371 PRO A CA 1
ATOM 2946 C C . PRO A 1 371 ? -28.800 43.783 -15.007 1.00 32.72 371 PRO A C 1
ATOM 2948 O O . PRO A 1 371 ? -27.751 43.721 -15.638 1.00 32.72 371 PRO A O 1
ATOM 2951 N N . SER A 1 372 ? -29.925 43.171 -15.380 1.00 37.31 372 SER A N 1
ATOM 2952 C CA . SER A 1 372 ? -30.267 42.446 -16.613 1.00 37.31 372 SER A CA 1
ATOM 2953 C C . SER A 1 372 ? -29.706 43.012 -17.931 1.00 37.31 372 SER A C 1
ATOM 2955 O O . SER A 1 372 ? -29.851 44.201 -18.207 1.00 37.31 372 SER A O 1
ATOM 2957 N N . ALA A 1 373 ? -29.260 42.107 -18.811 1.00 28.08 373 ALA A N 1
ATOM 2958 C CA . ALA A 1 373 ? -29.253 42.291 -20.262 1.00 28.08 373 ALA A CA 1
ATOM 2959 C C . ALA A 1 373 ? -29.852 41.046 -20.941 1.00 28.08 373 ALA A C 1
ATOM 2961 O O . ALA A 1 373 ? -29.617 39.914 -20.521 1.00 28.08 373 ALA A O 1
ATOM 2962 N N . ALA A 1 374 ? -30.684 41.312 -21.940 1.00 28.69 374 ALA A N 1
ATOM 2963 C CA . ALA A 1 374 ? -31.693 40.446 -22.523 1.00 28.69 374 ALA A CA 1
ATOM 2964 C C . ALA A 1 374 ? -31.203 39.601 -23.722 1.00 28.69 374 ALA A C 1
ATOM 2966 O O . ALA A 1 374 ? -30.203 39.925 -24.352 1.00 28.69 374 ALA A O 1
ATOM 2967 N N . GLU A 1 375 ? -32.027 38.589 -24.038 1.00 26.73 375 GLU A N 1
ATOM 2968 C CA . GLU A 1 375 ? -32.373 38.049 -25.373 1.00 26.73 375 GLU A CA 1
ATOM 2969 C C . GLU A 1 375 ? -31.456 37.047 -26.134 1.00 26.73 375 GLU A C 1
ATOM 2971 O O . GLU A 1 375 ? -30.543 37.424 -26.854 1.00 26.73 375 GLU A O 1
ATOM 2976 N N . MET A 1 376 ? -31.900 35.767 -26.077 1.00 25.39 376 MET A N 1
ATOM 2977 C CA . MET A 1 376 ? -32.197 34.805 -27.183 1.00 25.39 376 MET A CA 1
ATOM 2978 C C . MET A 1 376 ? -31.064 34.172 -28.041 1.00 25.39 376 MET A C 1
ATOM 2980 O O . MET A 1 376 ? -30.006 34.767 -28.198 1.00 25.39 376 MET A O 1
ATOM 2984 N N . PRO A 1 377 ? -31.304 33.037 -28.757 1.00 32.97 377 PRO A N 1
ATOM 2985 C CA . PRO A 1 377 ? -32.239 31.918 -28.540 1.00 32.97 377 PRO A CA 1
ATOM 2986 C C . PRO A 1 377 ? -31.575 30.513 -28.615 1.00 32.97 377 PRO A C 1
ATOM 2988 O O . PRO A 1 377 ? -30.410 30.341 -28.962 1.00 32.97 377 PRO A O 1
ATOM 2991 N N . ALA A 1 378 ? -32.377 29.493 -28.297 1.00 34.31 378 ALA A N 1
ATOM 2992 C CA . ALA A 1 378 ? -32.071 28.069 -28.404 1.00 34.31 378 ALA A CA 1
ATOM 2993 C C . ALA A 1 378 ? -31.916 27.580 -29.858 1.00 34.31 378 ALA A C 1
ATOM 2995 O O . ALA A 1 378 ? -32.666 28.001 -30.739 1.00 34.31 378 ALA A O 1
ATOM 2996 N N . VAL A 1 379 ? -31.019 26.611 -30.071 1.00 26.89 379 VAL A N 1
ATOM 2997 C CA . VAL A 1 379 ? -31.013 25.741 -31.255 1.00 26.89 379 VAL A CA 1
ATOM 2998 C C . VAL A 1 379 ? -30.885 24.290 -30.800 1.00 26.89 379 VAL A C 1
ATOM 3000 O O . VAL A 1 379 ? -29.923 23.892 -30.146 1.00 26.89 379 VAL A O 1
ATOM 3003 N N . SER A 1 380 ? -31.930 23.544 -31.131 1.00 29.42 380 SER A N 1
ATOM 3004 C CA . SER A 1 380 ? -32.130 22.109 -31.012 1.00 29.42 380 SER A CA 1
ATOM 3005 C C . SER A 1 380 ? -31.300 21.328 -32.035 1.00 29.42 380 SER A C 1
ATOM 3007 O O . SER A 1 380 ? -31.092 21.771 -33.162 1.00 29.42 380 SER A O 1
ATOM 3009 N N . GLY A 1 381 ? -30.886 20.122 -31.648 1.00 26.28 381 GLY A N 1
ATOM 3010 C CA . GLY A 1 381 ? -30.261 19.142 -32.531 1.00 26.28 381 GLY A CA 1
ATOM 3011 C C . GLY A 1 381 ? -30.215 17.769 -31.866 1.00 26.28 381 GLY A C 1
ATOM 3012 O O . GLY A 1 381 ? -29.216 17.417 -31.249 1.00 26.28 381 GLY A O 1
ATOM 3013 N N . GLU A 1 382 ? -31.318 17.025 -31.958 1.00 27.25 382 GLU A N 1
ATOM 3014 C CA . GLU A 1 382 ? -31.361 15.576 -31.728 1.00 27.25 382 GLU A CA 1
ATOM 3015 C C . GLU A 1 382 ? -30.733 14.835 -32.914 1.00 27.25 382 GLU A C 1
ATOM 3017 O O . GLU A 1 382 ? -30.900 15.280 -34.048 1.00 27.25 382 GLU A O 1
ATOM 3022 N N . LEU A 1 383 ? -30.067 13.701 -32.649 1.00 26.00 383 LEU A N 1
ATOM 3023 C CA . LEU A 1 383 ? -29.857 12.535 -33.533 1.00 26.00 383 LEU A CA 1
ATOM 3024 C C . LEU A 1 383 ? -29.158 11.406 -32.712 1.00 26.00 383 LEU A C 1
ATOM 3026 O O . LEU A 1 383 ? -28.560 11.705 -31.680 1.00 26.00 383 LEU A O 1
ATOM 3030 N N . PRO A 1 384 ? -29.251 10.114 -33.094 1.00 29.47 384 PRO A N 1
ATOM 3031 C CA . PRO A 1 384 ? -30.179 9.163 -32.478 1.00 29.47 384 PRO A CA 1
ATOM 3032 C C . PRO A 1 384 ? -29.514 8.019 -31.686 1.00 29.47 384 PRO A C 1
ATOM 3034 O O . PRO A 1 384 ? -28.332 7.712 -31.846 1.00 29.47 384 PRO A O 1
ATOM 3037 N N . ASP A 1 385 ? -30.348 7.345 -30.888 1.00 32.56 385 ASP A N 1
ATOM 3038 C CA . ASP A 1 385 ? -30.093 6.090 -30.177 1.00 32.56 385 ASP A CA 1
ATOM 3039 C C . ASP A 1 385 ? -29.494 4.984 -31.065 1.00 32.56 385 ASP A C 1
ATOM 3041 O O . ASP A 1 385 ? -30.092 4.547 -32.051 1.00 32.56 385 ASP A O 1
ATOM 3045 N N . GLN A 1 386 ? -28.361 4.430 -30.626 1.00 28.50 386 GLN A N 1
ATOM 3046 C CA . GLN A 1 386 ? -27.972 3.053 -30.927 1.00 28.50 386 GLN A CA 1
ATOM 3047 C C . GLN A 1 386 ? -27.814 2.284 -29.617 1.00 28.50 386 GLN A C 1
ATOM 3049 O O . GLN A 1 386 ? -26.767 2.291 -28.968 1.00 28.50 386 GLN A O 1
ATOM 3054 N N . ALA A 1 387 ? -28.890 1.591 -29.249 1.00 34.06 387 ALA A N 1
ATOM 3055 C CA . ALA A 1 387 ? -28.886 0.543 -28.248 1.00 34.06 387 ALA A CA 1
ATOM 3056 C C . ALA A 1 387 ? -27.926 -0.578 -28.682 1.00 34.06 387 ALA A C 1
ATOM 3058 O O . ALA A 1 387 ? -28.199 -1.314 -29.631 1.00 34.06 387 ALA A O 1
ATOM 3059 N N . THR A 1 388 ? -26.805 -0.735 -27.977 1.00 29.70 388 THR A N 1
ATOM 3060 C CA . THR A 1 388 ? -26.026 -1.975 -28.025 1.00 29.70 388 THR A CA 1
ATOM 3061 C C . THR A 1 388 ? -26.539 -2.909 -26.937 1.00 29.70 388 THR A C 1
ATOM 3063 O O . THR A 1 388 ? -26.537 -2.599 -25.748 1.00 29.70 388 THR A O 1
ATOM 3066 N N . ALA A 1 389 ? -27.051 -4.051 -27.390 1.00 34.00 389 ALA A N 1
ATOM 3067 C CA . ALA A 1 389 ? -27.558 -5.140 -26.579 1.00 34.00 389 ALA A CA 1
ATOM 3068 C C . ALA A 1 389 ? -26.543 -5.542 -25.495 1.00 34.00 389 ALA A C 1
ATOM 3070 O O . ALA A 1 389 ? -25.489 -6.111 -25.786 1.00 34.00 389 ALA A O 1
ATOM 3071 N N . GLY A 1 390 ? -26.887 -5.256 -24.236 1.00 30.91 390 GLY A N 1
ATOM 3072 C CA . GLY A 1 390 ? -26.201 -5.800 -23.071 1.00 30.91 390 GLY A CA 1
ATOM 3073 C C . GLY A 1 390 ? -26.220 -7.323 -23.141 1.00 30.91 390 GLY A C 1
ATOM 3074 O O . GLY A 1 390 ? -27.274 -7.940 -23.311 1.00 30.91 390 GLY A O 1
ATOM 3075 N N . SER A 1 391 ? -25.032 -7.918 -23.070 1.00 34.53 391 SER A N 1
ATOM 3076 C CA . SER A 1 391 ? -24.837 -9.351 -23.213 1.00 34.53 391 SER A CA 1
ATOM 3077 C C . SER A 1 391 ? -25.681 -10.111 -22.187 1.00 34.53 391 SER A C 1
ATOM 3079 O O . SER A 1 391 ? -25.730 -9.786 -21.002 1.00 34.53 391 SER A O 1
ATOM 3081 N N . PHE A 1 392 ? -26.325 -11.175 -22.654 1.00 31.02 392 PHE A N 1
ATOM 3082 C CA . PHE A 1 392 ? -27.098 -12.162 -21.889 1.00 31.02 392 PHE A CA 1
ATOM 3083 C C . PHE A 1 392 ? -26.384 -12.673 -20.606 1.00 31.02 392 PHE A C 1
ATOM 3085 O O . PHE A 1 392 ? -27.014 -13.160 -19.665 1.00 31.02 392 PHE A O 1
ATOM 3092 N N . TRP A 1 393 ? -25.063 -12.487 -20.524 1.00 34.38 393 TRP A N 1
ATOM 3093 C CA . TRP A 1 393 ? -24.227 -12.778 -19.361 1.00 34.38 393 TRP A CA 1
ATOM 3094 C C . TRP A 1 393 ? -24.453 -11.805 -18.182 1.00 34.38 393 TRP A C 1
ATOM 3096 O O . TRP A 1 393 ? -24.548 -12.255 -17.040 1.00 34.38 393 TRP A O 1
ATOM 3106 N N . MET A 1 394 ? -24.658 -10.503 -18.438 1.00 27.98 394 MET A N 1
ATOM 3107 C CA . MET A 1 394 ? -24.955 -9.494 -17.400 1.00 27.98 394 MET A CA 1
ATOM 3108 C C . MET A 1 394 ? -26.277 -9.780 -16.676 1.00 27.98 394 MET A C 1
ATOM 3110 O O . MET A 1 394 ? -26.350 -9.690 -15.452 1.00 27.98 394 MET A O 1
ATOM 3114 N N . GLN A 1 395 ? -27.306 -10.221 -17.407 1.00 36.25 395 GLN A N 1
ATOM 3115 C CA . GLN A 1 395 ? -28.599 -10.581 -16.812 1.00 36.25 395 GLN A CA 1
ATOM 3116 C C . GLN A 1 395 ? -28.513 -11.840 -15.935 1.00 36.25 395 GLN A C 1
ATOM 3118 O O . GLN A 1 395 ? -29.301 -12.003 -15.006 1.00 36.25 395 GLN A O 1
ATOM 3123 N N . THR A 1 396 ? -27.550 -12.728 -16.197 1.00 36.16 396 THR A N 1
ATOM 3124 C CA . THR A 1 396 ? -27.383 -13.983 -15.449 1.00 36.16 396 THR A CA 1
ATOM 3125 C C . THR A 1 396 ? -26.664 -13.751 -14.116 1.00 36.16 396 THR A C 1
ATOM 3127 O O . THR A 1 396 ? -27.072 -14.310 -13.097 1.00 36.16 396 THR A O 1
ATOM 3130 N N . VAL A 1 397 ? -25.662 -12.865 -14.097 1.00 41.62 397 VAL A N 1
ATOM 3131 C CA . VAL A 1 397 ? -24.930 -12.469 -12.879 1.00 41.62 397 VAL A CA 1
ATOM 3132 C C . VAL A 1 397 ? -25.813 -11.633 -11.949 1.00 41.62 397 VAL A C 1
ATOM 3134 O O . VAL A 1 397 ? -25.848 -11.880 -10.744 1.00 41.62 397 VAL A O 1
ATOM 3137 N N . GLN A 1 398 ? -26.611 -10.717 -12.503 1.00 35.84 398 GLN A N 1
ATOM 3138 C CA . GLN A 1 398 ? -27.545 -9.901 -11.726 1.00 35.84 398 GLN A CA 1
ATOM 3139 C C . GLN A 1 398 ? -28.690 -10.742 -11.133 1.00 35.84 398 GLN A C 1
ATOM 3141 O O . GLN A 1 398 ? -28.995 -10.612 -9.951 1.00 35.84 398 GLN A O 1
ATOM 3146 N N . ARG A 1 399 ? -29.217 -11.729 -11.878 1.00 37.97 399 ARG A N 1
ATOM 3147 C CA . ARG A 1 399 ? -30.188 -12.709 -11.345 1.00 37.97 399 ARG A CA 1
ATOM 3148 C C . ARG A 1 399 ? -29.591 -13.655 -10.298 1.00 37.97 399 ARG A C 1
ATOM 3150 O O . ARG A 1 399 ? -30.316 -14.102 -9.412 1.00 37.97 399 ARG A O 1
ATOM 3157 N N . GLN A 1 400 ? -28.300 -13.992 -10.376 1.00 39.44 400 GLN A N 1
ATOM 3158 C CA . GLN A 1 400 ? -27.619 -14.768 -9.328 1.00 39.44 400 GLN A CA 1
ATOM 3159 C C . GLN A 1 400 ? -27.407 -13.945 -8.049 1.00 39.44 400 GLN A C 1
ATOM 3161 O O . GLN A 1 400 ? -27.526 -14.502 -6.958 1.00 39.44 400 GLN A O 1
ATOM 3166 N N . ALA A 1 401 ? -27.158 -12.637 -8.169 1.00 36.78 401 ALA A N 1
ATOM 3167 C CA . ALA A 1 401 ? -27.107 -11.715 -7.036 1.00 36.78 401 ALA A CA 1
ATOM 3168 C C . ALA A 1 401 ? -28.494 -11.523 -6.390 1.00 36.78 401 ALA A C 1
ATOM 3170 O O . ALA A 1 401 ? -28.621 -11.639 -5.175 1.00 36.78 401 ALA A O 1
ATOM 3171 N N . GLU A 1 402 ? -29.552 -11.355 -7.189 1.00 36.16 402 GLU A N 1
ATOM 3172 C CA . GLU A 1 402 ? -30.937 -11.228 -6.705 1.00 36.16 402 GLU A CA 1
ATOM 3173 C C . GLU A 1 402 ? -31.460 -12.514 -6.037 1.00 36.16 402 GLU A C 1
ATOM 3175 O O . GLU A 1 402 ? -32.133 -12.452 -5.010 1.00 36.16 402 GLU A O 1
ATOM 3180 N N . ARG A 1 403 ? -31.103 -13.704 -6.546 1.00 36.53 403 ARG A N 1
ATOM 3181 C CA . ARG A 1 403 ? -31.466 -14.988 -5.909 1.00 36.53 403 ARG A CA 1
ATOM 3182 C C . ARG A 1 403 ? -30.756 -15.221 -4.572 1.00 36.53 403 ARG A C 1
ATOM 3184 O O . ARG A 1 403 ? -31.338 -15.858 -3.701 1.00 36.53 403 ARG A O 1
ATOM 3191 N N . ARG A 1 404 ? -29.537 -14.693 -4.396 1.00 43.50 404 ARG A N 1
ATOM 3192 C CA . ARG A 1 404 ? -28.814 -14.696 -3.108 1.00 43.50 404 ARG A CA 1
ATOM 3193 C C . ARG A 1 404 ? -29.393 -13.689 -2.107 1.00 43.50 404 ARG A C 1
ATOM 3195 O O . ARG A 1 404 ? -29.255 -13.900 -0.912 1.00 43.50 404 ARG A O 1
ATOM 3202 N N . LEU A 1 405 ? -30.071 -12.651 -2.600 1.00 35.75 405 LEU A N 1
ATOM 3203 C CA . LEU A 1 405 ? -30.827 -11.670 -1.814 1.00 35.75 405 LEU A CA 1
ATOM 3204 C C . LEU A 1 405 ? -32.192 -12.193 -1.330 1.00 35.75 405 LEU A C 1
ATOM 3206 O O . LEU A 1 405 ? -32.675 -11.731 -0.309 1.00 35.75 405 LEU A O 1
ATOM 3210 N N . ALA A 1 406 ? -32.817 -13.131 -2.051 1.00 32.91 406 ALA A N 1
ATOM 3211 C CA . ALA A 1 406 ? -34.168 -13.624 -1.745 1.00 32.91 406 ALA A CA 1
ATOM 3212 C C . ALA A 1 406 ? -34.215 -14.882 -0.850 1.00 32.91 406 ALA A C 1
ATOM 3214 O O . ALA A 1 406 ? -35.300 -15.343 -0.502 1.00 32.91 406 ALA A O 1
ATOM 3215 N N . GLN A 1 407 ? -33.061 -15.477 -0.528 1.00 37.03 407 GLN A N 1
ATOM 3216 C CA . GLN A 1 407 ? -32.945 -16.695 0.295 1.00 37.03 407 GLN A CA 1
ATOM 3217 C C . GLN A 1 407 ? -32.244 -16.461 1.648 1.00 37.03 407 GLN A C 1
ATOM 3219 O O . GLN A 1 407 ? -31.961 -17.425 2.358 1.00 37.03 407 GLN A O 1
ATOM 3224 N N . ALA A 1 408 ? -31.975 -15.201 1.993 1.00 37.72 408 ALA A N 1
ATOM 3225 C CA . ALA A 1 408 ? -31.499 -14.732 3.294 1.00 37.72 408 ALA A CA 1
ATOM 3226 C C . ALA A 1 408 ? -32.563 -13.812 3.903 1.00 37.72 408 ALA A C 1
ATOM 3228 O O . ALA A 1 408 ? -32.607 -13.728 5.151 1.00 37.72 408 ALA A O 1
#

Radius of gyration: 25.19 Å; Cα contacts (8 Å, |Δi|>4): 369; chains: 1; bounding box: 60×85×60 Å

Sequence (408 aa):
MEALWNEDLGSRRASAWKELLLGGITLQDDSGDYDTLCKQECAYDAAIRRDVHRTLPQEPLFREDGHGQHMLFRLLHALAIRLSEIGYCQSLNFVVATMVLVFPDDELSSFNCGLALLLRHSLVDLYRPKFQKLGVVLWQFDRLVEGFLPKVHAALTRHGVNSEYYAMQWFLTLYASDLPQEVVRRIWDRFLVAGWRVVVQIGLALLYRIQDSLIHMDPCRALPFLKRFTRNAKLTSKELLDTAATFKVSHRMLSALEAAYGWPGESQLTVIKDLNSGQVHWIVQAVQPKLSCAYSESADVEEEPAIRSFARASASSGEGDRNCPQGKVLPFLLHNLDTGETTMMEKAFSQYKGEMHQQARAKAGPAQAAPSAAEMPAVSGELPDQATAGSFWMQTVQRQAERRLAQA

Mean predicted aligned error: 14.19 Å

Organism: NCBI:txid878477

Foldseek 3Di:
DVVVLLDDCVLVLLVVLLCLLCQPPPPPPPPVLLVVLLPDDAPCLVVLLVLLQVAPCVDPQSPPPHPLSVLLSSLLSSVLVLLVQLRDDPLLSLQLSLLCVSCVPCSPSSNSSSNSCCQQQVLVQCRGPLSVVLLLVQQLLLQLCCAPPVLLSVLCVVLVHGCVLQPSSCSNNVCSVQADSSLSSSLVSCCSPQNPLSSSLLVNLLSVVCSVVSNPDDSVVNSVCSNHVSNVDPDDSNSSSVSSVLRPDDLQSSLLSSVCLLDPADKHKHWDQDPVVRDIDIDIGHDDPPPDPDDDDDDDDDDDPPDPRSPSDDDDDDDDDDDDPDDPDPPPRDNDSNPPDCPSVVVSVVVVVVVVVVVVVVVVPDDDDDDDDDDDDDDDDDDDDDDDDDDPVVVVVVVVVVVVVVVD

Nearest PDB structures (foldseek):
  3hzj-assembly2_B  TM=9.365E-01  e=2.332E-12  Homo sapiens
  3hzj-assembly1_A  TM=9.250E-01  e=3.847E-12  Homo sapiens
  4nc6-assembly1_A  TM=9.180E-01  e=1.004E-11  Homo sapiens
  3qye-assembly2_B  TM=8.846E-01  e=6.554E-11  Homo sapiens
  3qyb-assembly1_A  TM=8.366E-01  e=7.672E-10  Homo sapiens

pLDDT: mean 74.43, std 26.91, range [23.12, 98.5]

InterPro domains:
  IPR000195 Rab-GAP-TBC domain [PF00566] (38-214)
  IPR000195 Rab-GAP-TBC domain [PS50086] (7-195)
  IPR000195 Rab-GAP-TBC domain [SM00164] (4-218)
  IPR035969 Rab-GAP-TBC domain superfamily [SSF47923] (12-153)
  IPR035969 Rab-GAP-TBC domain superfamily [SSF47923] (133-232)
  IPR050302 Rab GTPase-activating TBC domain-containing protein [PTHR47219] (11-263)

Secondary structure (DSSP, 8-state):
-HHHHTS--GGGHHHHHHHHHHTT----S-HHHHHHHTTS--TTHHHHHHHHTTSSTTSGGGSTT-HHHHHHHHHHHHHHHHTTTT-PPTTHHHHHHHHHHHSTT-HHHHHHHHHHHHHHTTGGGGGSGGGHHHHHHHHHHHHHHHHH-HHHHHHHHHTT--GGGTTHHHHHTTTTTTS-HHHHHHHHHHHHHHTHHHHHHHHHHHHHHTHHHHHTS-HHHHHHHHTTHHHH----HHHHHHHHHHS---HHHHHHHHHHHTSSS-EEEEEEE-TTT--EEEEEEEPPPP----------------------------------------TT----TTT---HHHHHHHHHHHHHHHHHHHHHS--PPP----------------------HHHHHHHHHHHHHHS--